Protein 9VKF (pdb70)

Organism: Saccharomyces cerevisiae (strain ATCC 204508 / S288c) (NCBI:txid559292)

Structure (mmCIF, N/CA/C/O backbone):
data_9VKF
#
_entry.id   9VKF
#
_cell.length_a   84.670
_cell.length_b   84.670
_cell.length_c   97.720
_cell.angle_alpha   90.00
_cell.angle_beta   90.00
_cell.angle_gamma   120.00
#
_symmetry.space_group_name_H-M   'P 31'
#
loop_
_atom_site.group_PDB
_atom_site.id
_atom_site.type_symbol
_atom_site.label_atom_id
_atom_site.label_alt_id
_atom_site.label_comp_id
_atom_site.label_asym_id
_atom_site.label_entity_id
_atom_site.label_seq_id
_atom_site.pdbx_PDB_ins_code
_atom_site.Cartn_x
_atom_site.Cartn_y
_atom_site.Cartn_z
_atom_site.occupancy
_atom_site.B_iso_or_equiv
_atom_site.auth_seq_id
_atom_site.auth_comp_id
_atom_site.auth_asym_id
_atom_site.auth_atom_id
_atom_site.pdbx_PDB_model_num
ATOM 1 N N . TYR A 1 10 ? 23.286 14.569 -26.919 1.00 76.11 30 TYR A N 1
ATOM 2 C CA . TYR A 1 10 ? 22.043 15.226 -26.536 1.00 75.95 30 TYR A CA 1
ATOM 3 C C . TYR A 1 10 ? 21.025 14.219 -26.000 1.00 74.30 30 TYR A C 1
ATOM 4 O O . TYR A 1 10 ? 20.229 14.539 -25.116 1.00 74.06 30 TYR A O 1
ATOM 21 N N . GLY A 1 11 ? 21.027 13.007 -26.537 1.00 50.82 31 GLY A N 1
ATOM 22 C CA . GLY A 1 11 ? 20.111 12.000 -26.047 1.00 48.93 31 GLY A CA 1
ATOM 23 C C . GLY A 1 11 ? 20.249 11.836 -24.551 1.00 47.79 31 GLY A C 1
ATOM 24 O O . GLY A 1 11 ? 19.295 12.062 -23.809 1.00 47.20 31 GLY A O 1
ATOM 28 N N . ILE A 1 12 ? 21.439 11.472 -24.091 1.00 78.75 32 ILE A N 1
ATOM 29 C CA . ILE A 1 12 ? 21.636 11.222 -22.671 1.00 78.02 32 ILE A CA 1
ATOM 30 C C . ILE A 1 12 ? 21.190 12.377 -21.809 1.00 79.06 32 ILE A C 1
ATOM 31 O O . ILE A 1 12 ? 20.473 12.175 -20.843 1.00 78.24 32 ILE A O 1
ATOM 47 N N . HIS A 1 13 ? 21.596 13.592 -22.149 1.00 49.09 33 HIS A N 1
ATOM 48 C CA . HIS A 1 13 ? 21.279 14.716 -21.272 1.00 50.21 33 HIS A CA 1
ATOM 49 C C . HIS A 1 13 ? 19.776 14.931 -21.155 1.00 49.83 33 HIS A C 1
ATOM 50 O O . HIS A 1 13 ? 19.272 15.245 -20.069 1.00 49.90 33 HIS A O 1
ATOM 64 N N . GLU A 1 14 ? 19.043 14.774 -22.260 1.00 57.58 34 GLU A N 1
ATOM 65 C CA . GLU A 1 14 ? 17.588 14.843 -22.189 1.00 57.34 34 GLU A CA 1
ATOM 66 C C . GLU A 1 14 ? 17.035 13.726 -21.312 1.00 55.56 34 GLU A C 1
ATOM 67 O O . GLU A 1 14 ? 16.087 13.937 -20.546 1.00 55.41 34 GLU A O 1
ATOM 79 N N . GLU A 1 15 ? 17.623 12.530 -21.407 1.00 55.66 35 GLU A N 1
ATOM 80 C CA . GLU A 1 15 ? 17.184 11.410 -20.580 1.00 53.63 35 GLU A CA 1
ATOM 81 C C . GLU A 1 15 ? 17.404 11.693 -19.098 1.00 53.74 35 GLU A C 1
ATOM 82 O O . GLU A 1 15 ? 16.554 11.362 -18.262 1.00 52.64 35 GLU A O 1
ATOM 94 N N . MET A 1 16 ? 18.545 12.296 -18.754 1.00 73.16 36 MET A N 1
ATOM 95 C CA . MET A 1 16 ? 18.810 12.668 -17.367 1.00 73.45 36 MET A CA 1
ATOM 96 C C . MET A 1 16 ? 17.740 13.617 -16.840 1.00 74.04 36 MET A C 1
ATOM 97 O O . MET A 1 16 ? 17.110 13.353 -15.809 1.00 73.53 36 MET A O 1
ATOM 111 N N . LEU A 1 17 ? 17.519 14.730 -17.546 1.00 40.73 37 LEU A N 1
ATOM 112 C CA . LEU A 1 17 ? 16.618 15.765 -17.053 1.00 41.71 37 LEU A CA 1
ATOM 113 C C . LEU A 1 17 ? 15.172 15.285 -16.995 1.00 40.47 37 LEU A C 1
ATOM 114 O O . LEU A 1 17 ? 14.421 15.700 -16.105 1.00 40.01 37 LEU A O 1
ATOM 130 N N . GLN A 1 18 ? 14.758 14.429 -17.931 1.00 48.80 38 GLN A N 1
ATOM 131 C CA . GLN A 1 18 ? 13.394 13.915 -17.922 1.00 46.82 38 GLN A CA 1
ATOM 132 C C . GLN A 1 18 ? 13.176 12.823 -16.884 1.00 44.75 38 GLN A C 1
ATOM 133 O O . GLN A 1 18 ? 12.025 12.436 -16.652 1.00 43.42 38 GLN A O 1
ATOM 147 N N . ASP A 1 19 ? 14.238 12.317 -16.262 1.00 39.17 39 ASP A N 1
ATOM 148 C CA . ASP A 1 19 ? 14.098 11.424 -15.115 1.00 37.55 39 ASP A CA 1
ATOM 149 C C . ASP A 1 19 ? 13.771 12.300 -13.913 1.00 37.85 39 ASP A C 1
ATOM 150 O O . ASP A 1 19 ? 14.655 12.784 -13.204 1.00 39.63 39 ASP A O 1
ATOM 159 N N . THR A 1 20 ? 12.472 12.509 -13.682 1.00 40.10 40 THR A N 1
ATOM 160 C CA . THR A 1 20 ? 12.047 13.416 -12.621 1.00 41.08 40 THR A CA 1
ATOM 161 C C . THR A 1 20 ? 12.335 12.849 -11.238 1.00 40.50 40 THR A C 1
ATOM 162 O O . THR A 1 20 ? 12.615 13.611 -10.306 1.00 41.56 40 THR A O 1
ATOM 173 N N . VAL A 1 21 ? 12.258 11.525 -11.081 1.00 34.06 41 VAL A N 1
ATOM 174 C CA . VAL A 1 21 ? 12.585 10.904 -9.799 1.00 34.10 41 VAL A CA 1
ATOM 175 C C . VAL A 1 21 ? 14.028 11.211 -9.417 1.00 34.34 41 VAL A C 1
ATOM 176 O O . VAL A 1 21 ? 14.318 11.620 -8.286 1.00 34.67 41 VAL A O 1
ATOM 189 N N . ARG A 1 22 ? 14.985 11.023 -10.289 1.00 41.82 42 ARG A N 1
ATOM 190 C CA . ARG A 1 22 ? 16.332 11.368 -9.950 1.00 43.15 42 ARG A CA 1
ATOM 191 C C . ARG A 1 22 ? 16.528 12.832 -9.750 1.00 44.27 42 ARG A C 1
ATOM 192 O O . ARG A 1 22 ? 16.979 13.230 -8.711 1.00 46.66 42 ARG A O 1
ATOM 213 N N . THR A 1 23 ? 16.163 13.660 -10.713 1.00 35.20 43 THR A N 1
ATOM 214 C CA . THR A 1 23 ? 16.513 15.075 -10.606 1.00 36.04 43 THR A CA 1
ATOM 215 C C . THR A 1 23 ? 15.891 15.715 -9.369 1.00 36.33 43 THR A C 1
ATOM 216 O O . THR A 1 23 ? 16.564 16.451 -8.636 1.00 37.74 43 THR A O 1
ATOM 227 N N . LEU A 1 24 ? 14.602 15.457 -9.124 1.00 38.06 44 LEU A N 1
ATOM 228 C CA . LEU A 1 24 ? 13.949 16.060 -7.966 1.00 38.20 44 LEU A CA 1
ATOM 229 C C . LEU A 1 24 ? 14.509 15.512 -6.660 1.00 38.35 44 LEU A C 1
ATOM 230 O O . LEU A 1 24 ? 14.467 16.202 -5.635 1.00 39.03 44 LEU A O 1
ATOM 246 N N . SER A 1 25 ? 15.031 14.283 -6.676 1.00 41.91 45 SER A N 1
ATOM 247 C CA . SER A 1 25 ? 15.695 13.746 -5.492 1.00 42.21 45 SER A CA 1
ATOM 248 C C . SER A 1 25 ? 16.919 14.579 -5.135 1.00 44.10 45 SER A C 1
ATOM 249 O O . SER A 1 25 ? 17.106 14.963 -3.975 1.00 44.70 45 SER A O 1
ATOM 257 N N . TYR A 1 26 ? 17.771 14.859 -6.126 1.00 47.93 46 TYR A N 1
ATOM 258 C CA . TYR A 1 26 ? 18.923 15.725 -5.892 1.00 50.10 46 TYR A CA 1
ATOM 259 C C . TYR A 1 26 ? 18.488 17.117 -5.450 1.00 51.80 46 TYR A C 1
ATOM 260 O O . TYR A 1 26 ? 19.095 17.706 -4.548 1.00 53.86 46 TYR A O 1
ATOM 278 N N . ARG A 1 27 ? 17.443 17.661 -6.076 1.00 37.80 47 ARG A N 1
ATOM 279 C CA . ARG A 1 27 ? 16.944 18.978 -5.691 1.00 38.34 47 ARG A CA 1
ATOM 280 C C . ARG A 1 27 ? 16.463 18.979 -4.246 1.00 38.46 47 ARG A C 1
ATOM 281 O O . ARG A 1 27 ? 16.901 19.796 -3.429 1.00 39.15 47 ARG A O 1
ATOM 302 N N . ASN A 1 28 ? 15.549 18.063 -3.917 1.00 39.75 48 ASN A N 1
ATOM 303 C CA . ASN A 1 28 ? 14.975 18.031 -2.576 1.00 39.43 48 ASN A CA 1
ATOM 304 C C . ASN A 1 28 ? 16.026 17.718 -1.519 1.00 40.41 48 ASN A C 1
ATOM 305 O O . ASN A 1 28 ? 15.890 18.146 -0.367 1.00 40.89 48 ASN A O 1
ATOM 316 N N . ALA A 1 29 ? 17.076 16.979 -1.884 1.00 38.37 49 ALA A N 1
ATOM 317 C CA . ALA A 1 29 ? 18.164 16.735 -0.942 1.00 38.92 49 ALA A CA 1
ATOM 318 C C . ALA A 1 29 ? 18.957 18.008 -0.682 1.00 40.91 49 ALA A C 1
ATOM 319 O O . ALA A 1 29 ? 19.341 18.287 0.460 1.00 41.87 49 ALA A O 1
ATOM 326 N N . ILE A 1 30 ? 19.224 18.786 -1.735 1.00 41.29 50 ILE A N 1
ATOM 327 C CA . ILE A 1 30 ? 19.885 20.077 -1.567 1.00 43.57 50 ILE A CA 1
ATOM 328 C C . ILE A 1 30 ? 19.022 21.007 -0.723 1.00 43.40 50 ILE A C 1
ATOM 329 O O . ILE A 1 30 ? 19.523 21.718 0.157 1.00 44.69 50 ILE A O 1
ATOM 345 N N . ILE A 1 31 ? 17.711 21.008 -0.972 1.00 47.85 51 ILE A N 1
ATOM 346 C CA . ILE A 1 31 ? 16.810 21.896 -0.245 1.00 47.53 51 ILE A CA 1
ATOM 347 C C . ILE A 1 31 ? 16.725 21.496 1.224 1.00 47.42 51 ILE A C 1
ATOM 348 O O . ILE A 1 31 ? 16.688 22.355 2.114 1.00 48.23 51 ILE A O 1
ATOM 364 N N . GLN A 1 32 ? 16.684 20.189 1.501 1.00 57.63 52 GLN A N 1
ATOM 365 C CA . GLN A 1 32 ? 16.624 19.721 2.884 1.00 57.34 52 GLN A CA 1
ATOM 366 C C . GLN A 1 32 ? 17.849 20.166 3.676 1.00 59.95 52 GLN A C 1
ATOM 367 O O . GLN A 1 32 ? 17.740 20.525 4.854 1.00 60.49 52 GLN A O 1
ATOM 381 N N . ASN A 1 33 ? 19.021 20.162 3.039 1.00 51.62 53 ASN A N 1
ATOM 382 C CA . ASN A 1 33 ? 20.273 20.567 3.666 1.00 53.57 53 ASN A CA 1
ATOM 383 C C . ASN A 1 33 ? 20.662 21.995 3.303 1.00 55.34 53 ASN A C 1
ATOM 384 O O . ASN A 1 33 ? 21.852 22.330 3.278 1.00 56.88 53 ASN A O 1
ATOM 395 N N . LYS A 1 34 ? 19.672 22.843 3.012 1.00 46.91 54 LYS A N 1
ATOM 396 C CA . LYS A 1 34 ? 19.947 24.199 2.551 1.00 48.00 54 LYS A CA 1
ATOM 397 C C . LYS A 1 34 ? 20.681 25.021 3.604 1.00 49.12 54 LYS A C 1
ATOM 398 O O . LYS A 1 34 ? 21.422 25.948 3.260 1.00 50.18 54 LYS A O 1
ATOM 417 N N . ASP A 1 35 ? 20.492 24.699 4.887 1.00 68.33 55 ASP A N 1
ATOM 418 C CA . ASP A 1 35 ? 21.242 25.377 5.942 1.00 69.39 55 ASP A CA 1
ATOM 419 C C . ASP A 1 35 ? 22.735 25.090 5.840 1.00 70.55 55 ASP A C 1
ATOM 420 O O . ASP A 1 35 ? 23.562 25.979 6.075 1.00 71.94 55 ASP A O 1
ATOM 429 N N . LEU A 1 36 ? 23.101 23.855 5.493 1.00 60.74 56 LEU A N 1
ATOM 430 C CA . LEU A 1 36 ? 24.509 23.493 5.374 1.00 61.36 56 LEU A CA 1
ATOM 431 C C . LEU A 1 36 ? 25.123 23.919 4.045 1.00 62.34 56 LEU A C 1
ATOM 432 O O . LEU A 1 36 ? 26.352 23.948 3.928 1.00 62.82 56 LEU A O 1
ATOM 448 N N . PHE A 1 37 ? 24.304 24.245 3.045 1.00 59.47 57 PHE A N 1
ATOM 449 C CA . PHE A 1 37 ? 24.825 24.744 1.778 1.00 59.93 57 PHE A CA 1
ATOM 450 C C . PHE A 1 37 ? 25.177 26.225 1.815 1.00 61.13 57 PHE A C 1
ATOM 451 O O . PHE A 1 37 ? 25.900 26.695 0.930 1.00 61.59 57 PHE A O 1
ATOM 468 N N . LYS A 1 38 ? 24.684 26.968 2.804 1.00 71.76 58 LYS A N 1
ATOM 469 C CA . LYS A 1 38 ? 24.822 28.420 2.799 1.00 72.60 58 LYS A CA 1
ATOM 470 C C . LYS A 1 38 ? 26.280 28.850 2.929 1.00 73.62 58 LYS A C 1
ATOM 471 O O . LYS A 1 38 ? 26.987 28.426 3.848 1.00 73.78 58 LYS A O 1
ATOM 490 N N . ASP A 1 39 ? 26.721 29.694 1.993 1.00 70.42 59 ASP A N 1
ATOM 491 C CA . ASP A 1 39 ? 28.045 30.322 2.015 1.00 71.11 59 ASP A CA 1
ATOM 492 C C . ASP A 1 39 ? 29.179 29.301 1.981 1.00 70.98 59 ASP A C 1
ATOM 493 O O . ASP A 1 39 ? 30.247 29.529 2.555 1.00 71.54 59 ASP A O 1
ATOM 502 N N . LYS A 1 40 ? 28.935 28.177 1.304 1.00 68.71 60 LYS A N 1
ATOM 503 C CA . LYS A 1 40 ? 29.935 27.132 1.190 1.00 68.39 60 LYS A CA 1
ATOM 504 C C . LYS A 1 40 ? 30.311 26.828 -0.235 1.00 68.08 60 LYS A C 1
ATOM 505 O O . LYS A 1 40 ? 29.684 27.318 -1.156 1.00 68.00 60 LYS A O 1
ATOM 524 N N . ILE A 1 41 ? 31.323 25.998 -0.412 1.00 67.70 61 ILE A N 1
ATOM 525 C CA . ILE A 1 41 ? 31.841 25.668 -1.735 1.00 67.09 61 ILE A CA 1
ATOM 526 C C . ILE A 1 41 ? 31.452 24.235 -2.069 1.00 66.06 61 ILE A C 1
ATOM 527 O O . ILE A 1 41 ? 31.726 23.311 -1.293 1.00 65.75 61 ILE A O 1
ATOM 543 N N . VAL A 1 42 ? 30.813 24.056 -3.222 1.00 52.78 62 VAL A N 1
ATOM 544 C CA . VAL A 1 42 ? 30.303 22.765 -3.664 1.00 51.61 62 VAL A CA 1
ATOM 545 C C . VAL A 1 42 ? 31.080 22.337 -4.901 1.00 51.00 62 VAL A C 1
ATOM 546 O O . VAL A 1 42 ? 31.379 23.159 -5.775 1.00 51.34 62 VAL A O 1
ATOM 559 N N . LEU A 1 43 ? 31.415 21.052 -4.967 1.00 52.26 63 LEU A N 1
ATOM 560 C CA . LEU A 1 43 ? 32.067 20.460 -6.127 1.00 51.14 63 LEU A CA 1
ATOM 561 C C . LEU A 1 43 ? 31.092 19.504 -6.800 1.00 49.67 63 LEU A C 1
ATOM 562 O O . LEU A 1 43 ? 30.618 18.552 -6.171 1.00 48.96 63 LEU A O 1
ATOM 578 N N . ASP A 1 44 ? 30.800 19.756 -8.073 1.00 64.26 64 ASP A N 1
ATOM 579 C CA . ASP A 1 44 ? 29.859 18.945 -8.840 1.00 62.80 64 ASP A CA 1
ATOM 580 C C . ASP A 1 44 ? 30.664 18.034 -9.759 1.00 61.42 64 ASP A C 1
ATOM 581 O O . ASP A 1 44 ? 31.179 18.471 -10.791 1.00 61.47 64 ASP A O 1
ATOM 590 N N . VAL A 1 45 ? 30.768 16.765 -9.379 1.00 52.94 65 VAL A N 1
ATOM 591 C CA . VAL A 1 45 ? 31.523 15.782 -10.146 1.00 51.61 65 VAL A CA 1
ATOM 592 C C . VAL A 1 45 ? 30.606 15.221 -11.224 1.00 50.33 65 VAL A C 1
ATOM 593 O O . VAL A 1 45 ? 29.590 14.586 -10.919 1.00 49.49 65 VAL A O 1
ATOM 606 N N . GLY A 1 46 ? 30.964 15.447 -12.485 1.00 48.03 66 GLY A N 1
ATOM 607 C CA . GLY A 1 46 ? 30.115 15.037 -13.586 1.00 46.98 66 GLY A CA 1
ATOM 608 C C . GLY A 1 46 ? 28.920 15.954 -13.729 1.00 47.47 66 GLY A C 1
ATOM 609 O O . GLY A 1 46 ? 27.775 15.494 -13.777 1.00 46.57 66 GLY A O 1
ATOM 613 N N . CYS A 1 47 ? 29.180 17.262 -13.795 1.00 69.68 67 CYS A N 1
ATOM 614 C CA . CYS A 1 47 ? 28.107 18.248 -13.741 1.00 70.45 67 CYS A CA 1
ATOM 615 C C . CYS A 1 47 ? 27.193 18.196 -14.958 1.00 69.55 67 CYS A C 1
ATOM 616 O O . CYS A 1 47 ? 26.071 18.709 -14.888 1.00 69.79 67 CYS A O 1
ATOM 624 N N . GLY A 1 48 ? 27.633 17.580 -16.050 1.00 60.70 68 GLY A N 1
ATOM 625 C CA . GLY A 1 48 ? 26.814 17.513 -17.250 1.00 59.76 68 GLY A CA 1
ATOM 626 C C . GLY A 1 48 ? 26.431 18.899 -17.732 1.00 60.73 68 GLY A C 1
ATOM 627 O O . GLY A 1 48 ? 27.289 19.742 -18.023 1.00 61.68 68 GLY A O 1
ATOM 631 N N . THR A 1 49 ? 25.125 19.151 -17.822 1.00 51.80 69 THR A N 1
ATOM 632 C CA . THR A 1 49 ? 24.633 20.471 -18.191 1.00 52.48 69 THR A CA 1
ATOM 633 C C . THR A 1 49 ? 24.739 21.479 -17.055 1.00 53.72 69 THR A C 1
ATOM 634 O O . THR A 1 49 ? 24.546 22.677 -17.291 1.00 54.49 69 THR A O 1
ATOM 645 N N . GLY A 1 50 ? 25.036 21.026 -15.840 1.00 63.83 70 GLY A N 1
ATOM 646 C CA . GLY A 1 50 ? 25.197 21.919 -14.711 1.00 64.97 70 GLY A CA 1
ATOM 647 C C . GLY A 1 50 ? 23.943 22.207 -13.921 1.00 64.90 70 GLY A C 1
ATOM 648 O O . GLY A 1 50 ? 23.928 23.171 -13.148 1.00 65.97 70 GLY A O 1
ATOM 652 N N . ILE A 1 51 ? 22.886 21.407 -14.085 1.00 41.99 71 ILE A N 1
ATOM 653 C CA . ILE A 1 51 ? 21.637 21.684 -13.380 1.00 41.47 71 ILE A CA 1
ATOM 654 C C . ILE A 1 51 ? 21.825 21.526 -11.874 1.00 41.40 71 ILE A C 1
ATOM 655 O O . ILE A 1 51 ? 21.287 22.311 -11.083 1.00 41.68 71 ILE A O 1
ATOM 671 N N . LEU A 1 52 ? 22.601 20.524 -11.453 1.00 41.14 72 LEU A N 1
ATOM 672 C CA . LEU A 1 52 ? 22.855 20.342 -10.028 1.00 41.21 72 LEU A CA 1
ATOM 673 C C . LEU A 1 52 ? 23.703 21.480 -9.477 1.00 42.50 72 LEU A C 1
ATOM 674 O O . LEU A 1 52 ? 23.527 21.893 -8.325 1.00 42.74 72 LEU A O 1
ATOM 690 N N . SER A 1 53 ? 24.634 21.993 -10.284 1.00 54.69 73 SER A N 1
ATOM 691 C CA . SER A 1 53 ? 25.408 23.159 -9.874 1.00 56.14 73 SER A CA 1
ATOM 692 C C . SER A 1 53 ? 24.507 24.372 -9.690 1.00 56.73 73 SER A C 1
ATOM 693 O O . SER A 1 53 ? 24.644 25.117 -8.712 1.00 57.87 73 SER A O 1
ATOM 701 N N . MET A 1 54 ? 23.580 24.587 -10.628 1.00 62.91 74 MET A N 1
ATOM 702 C CA . MET A 1 54 ? 22.639 25.697 -10.513 1.00 63.05 74 MET A CA 1
ATOM 703 C C . MET A 1 54 ? 21.734 25.531 -9.299 1.00 63.04 74 MET A C 1
ATOM 704 O O . MET A 1 54 ? 21.372 26.519 -8.649 1.00 63.67 74 MET A O 1
ATOM 718 N N . PHE A 1 55 ? 21.356 24.291 -8.978 1.00 46.62 75 PHE A N 1
ATOM 719 C CA . PHE A 1 55 ? 20.528 24.046 -7.799 1.00 46.49 75 PHE A CA 1
ATOM 720 C C . PHE A 1 55 ? 21.246 24.468 -6.523 1.00 48.16 75 PHE A C 1
ATOM 721 O O . PHE A 1 55 ? 20.667 25.145 -5.666 1.00 48.33 75 PHE A O 1
ATOM 738 N N . ALA A 1 56 ? 22.510 24.062 -6.373 1.00 47.91 76 ALA A N 1
ATOM 739 C CA . ALA A 1 56 ? 23.274 24.443 -5.189 1.00 49.52 76 ALA A CA 1
ATOM 740 C C . ALA A 1 56 ? 23.441 25.956 -5.114 1.00 50.09 76 ALA A C 1
ATOM 741 O O . ALA A 1 56 ? 23.231 26.565 -4.058 1.00 50.85 76 ALA A O 1
ATOM 748 N N . ALA A 1 57 ? 23.800 26.582 -6.237 1.00 49.50 77 ALA A N 1
ATOM 749 C CA . ALA A 1 57 ? 24.009 28.026 -6.253 1.00 50.20 77 ALA A CA 1
ATOM 750 C C . ALA A 1 57 ? 22.715 28.777 -5.959 1.00 49.88 77 ALA A C 1
ATOM 751 O O . ALA A 1 57 ? 22.720 29.776 -5.231 1.00 50.61 77 ALA A O 1
ATOM 758 N N . LYS A 1 58 ? 21.597 28.311 -6.521 1.00 53.57 78 LYS A N 1
ATOM 759 C CA . LYS A 1 58 ? 20.320 28.988 -6.320 1.00 52.95 78 LYS A CA 1
ATOM 760 C C . LYS A 1 58 ? 19.857 28.912 -4.871 1.00 53.10 78 LYS A C 1
ATOM 761 O O . LYS A 1 58 ? 19.178 29.827 -4.392 1.00 53.08 78 LYS A O 1
ATOM 780 N N . HIS A 1 59 ? 20.221 27.851 -4.154 1.00 55.39 79 HIS A N 1
ATOM 781 C CA . HIS A 1 59 ? 19.773 27.634 -2.783 1.00 55.43 79 HIS A CA 1
ATOM 782 C C . HIS A 1 59 ? 20.866 27.904 -1.751 1.00 57.45 79 HIS A C 1
ATOM 783 O O . HIS A 1 59 ? 20.944 27.228 -0.724 1.00 57.58 79 HIS A O 1
ATOM 797 N N . GLY A 1 60 ? 21.727 28.891 -2.010 1.00 63.23 80 GLY A N 1
ATOM 798 C CA . GLY A 1 60 ? 22.568 29.464 -0.976 1.00 64.59 80 GLY A CA 1
ATOM 799 C C . GLY A 1 60 ? 24.054 29.179 -1.065 1.00 65.60 80 GLY A C 1
ATOM 800 O O . GLY A 1 60 ? 24.810 29.719 -0.248 1.00 66.50 80 GLY A O 1
ATOM 804 N N . ALA A 1 61 ? 24.506 28.352 -2.004 1.00 49.04 81 ALA A N 1
ATOM 805 C CA . ALA A 1 61 ? 25.924 28.024 -2.077 1.00 49.80 81 ALA A CA 1
ATOM 806 C C . ALA A 1 61 ? 26.745 29.252 -2.450 1.00 51.49 81 ALA A C 1
ATOM 807 O O . ALA A 1 61 ? 26.321 30.083 -3.257 1.00 51.82 81 ALA A O 1
ATOM 814 N N . HIS A 1 63 ? 29.915 29.133 -3.866 1.00 67.91 83 HIS A N 1
ATOM 815 C CA . HIS A 1 63 ? 30.495 28.885 -5.178 1.00 67.32 83 HIS A CA 1
ATOM 816 C C . HIS A 1 63 ? 30.419 27.395 -5.478 1.00 66.38 83 HIS A C 1
ATOM 817 O O . HIS A 1 63 ? 30.698 26.566 -4.609 1.00 66.32 83 HIS A O 1
ATOM 831 N N . VAL A 1 64 ? 30.040 27.066 -6.711 1.00 69.31 84 VAL A N 1
ATOM 832 C CA . VAL A 1 64 ? 29.939 25.687 -7.172 1.00 68.15 84 VAL A CA 1
ATOM 833 C C . VAL A 1 64 ? 30.891 25.510 -8.344 1.00 67.54 84 VAL A C 1
ATOM 834 O O . VAL A 1 64 ? 30.916 26.340 -9.260 1.00 67.60 84 VAL A O 1
ATOM 847 N N . ILE A 1 65 ? 31.676 24.439 -8.313 1.00 62.09 85 ILE A N 1
ATOM 848 C CA . ILE A 1 65 ? 32.597 24.105 -9.392 1.00 61.41 85 ILE A CA 1
ATOM 849 C C . ILE A 1 65 ? 32.118 22.814 -10.040 1.00 59.89 85 ILE A C 1
ATOM 850 O O . ILE A 1 65 ? 32.002 21.779 -9.371 1.00 59.23 85 ILE A O 1
ATOM 866 N N . GLY A 1 66 ? 31.843 22.875 -11.337 1.00 69.34 86 GLY A N 1
ATOM 867 C CA . GLY A 1 66 ? 31.416 21.715 -12.104 1.00 67.83 86 GLY A CA 1
ATOM 868 C C . GLY A 1 66 ? 32.558 21.215 -12.971 1.00 67.30 86 GLY A C 1
ATOM 869 O O . GLY A 1 66 ? 33.242 22.005 -13.627 1.00 67.89 86 GLY A O 1
ATOM 873 N N . VAL A 1 67 ? 32.758 19.899 -12.963 1.00 60.34 87 VAL A N 1
ATOM 874 C CA . VAL A 1 67 ? 33.849 19.257 -13.688 1.00 59.70 87 VAL A CA 1
ATOM 875 C C . VAL A 1 67 ? 33.258 18.121 -14.508 1.00 58.12 87 VAL A C 1
ATOM 876 O O . VAL A 1 67 ? 32.810 17.113 -13.948 1.00 57.18 87 VAL A O 1
ATOM 889 N N . ASP A 1 68 ? 33.269 18.281 -15.829 1.00 70.90 88 ASP A N 1
ATOM 890 C CA . ASP A 1 68 ? 32.848 17.223 -16.737 1.00 69.44 88 ASP A CA 1
ATOM 891 C C . ASP A 1 68 ? 33.830 17.218 -17.897 1.00 69.49 88 ASP A C 1
ATOM 892 O O . ASP A 1 68 ? 34.130 18.261 -18.447 1.00 70.41 88 ASP A O 1
ATOM 901 N N . MET A 1 69 ? 34.316 16.054 -18.282 1.00 85.98 89 MET A N 1
ATOM 902 C CA . MET A 1 69 ? 35.295 15.925 -19.353 1.00 85.84 89 MET A CA 1
ATOM 903 C C . MET A 1 69 ? 34.664 15.934 -20.742 1.00 85.19 89 MET A C 1
ATOM 904 O O . MET A 1 69 ? 35.374 15.726 -21.733 1.00 85.01 89 MET A O 1
ATOM 918 N N . SER A 1 70 ? 33.360 16.170 -20.837 1.00 65.01 90 SER A N 1
ATOM 919 C CA . SER A 1 70 ? 32.672 16.219 -22.117 1.00 64.53 90 SER A CA 1
ATOM 920 C C . SER A 1 70 ? 32.659 17.644 -22.657 1.00 65.61 90 SER A C 1
ATOM 921 O O . SER A 1 70 ? 32.891 18.613 -21.931 1.00 66.71 90 SER A O 1
ATOM 929 N N . SER A 1 71 ? 32.387 17.759 -23.959 1.00 66.45 91 SER A N 1
ATOM 930 C CA . SER A 1 71 ? 32.256 19.070 -24.582 1.00 67.39 91 SER A CA 1
ATOM 931 C C . SER A 1 71 ? 31.007 19.809 -24.125 1.00 67.76 91 SER A C 1
ATOM 932 O O . SER A 1 71 ? 30.847 20.988 -24.462 1.00 68.69 91 SER A O 1
ATOM 940 N N . ILE A 1 72 ? 30.186 19.177 -23.293 1.00 75.68 92 ILE A N 1
ATOM 941 C CA . ILE A 1 72 ? 28.982 19.805 -22.744 1.00 76.01 92 ILE A CA 1
ATOM 942 C C . ILE A 1 72 ? 29.263 20.981 -21.834 1.00 77.19 92 ILE A C 1
ATOM 943 O O . ILE A 1 72 ? 28.412 21.848 -21.672 1.00 77.67 92 ILE A O 1
ATOM 959 N N . ILE A 1 73 ? 30.447 21.039 -21.228 1.00 61.74 93 ILE A N 1
ATOM 960 C CA . ILE A 1 73 ? 30.753 22.101 -20.267 1.00 63.01 93 ILE A CA 1
ATOM 961 C C . ILE A 1 73 ? 30.518 23.429 -20.912 1.00 63.70 93 ILE A C 1
ATOM 962 O O . ILE A 1 73 ? 30.271 24.422 -20.253 1.00 64.35 93 ILE A O 1
ATOM 978 N N . GLU A 1 74 ? 30.540 23.451 -22.239 1.00 30.00 94 GLU A N 1
ATOM 979 C CA . GLU A 1 74 ? 30.290 24.689 -22.970 1.00 30.00 94 GLU A CA 1
ATOM 980 C C . GLU A 1 74 ? 28.846 25.182 -22.861 1.00 30.00 94 GLU A C 1
ATOM 981 O O . GLU A 1 74 ? 28.602 26.381 -22.767 1.00 30.00 94 GLU A O 1
ATOM 987 N N . MET A 1 75 ? 27.888 24.265 -22.903 1.00 86.07 95 MET A N 1
ATOM 988 C CA . MET A 1 75 ? 26.490 24.655 -22.777 1.00 87.32 95 MET A CA 1
ATOM 989 C C . MET A 1 75 ? 26.212 24.953 -21.335 1.00 87.73 95 MET A C 1
ATOM 990 O O . MET A 1 75 ? 25.463 25.823 -21.040 1.00 88.06 95 MET A O 1
ATOM 1003 N N . ALA A 1 76 ? 26.805 24.212 -20.437 1.00 61.35 96 ALA A N 1
ATOM 1004 C CA . ALA A 1 76 ? 26.665 24.453 -19.046 1.00 61.69 96 ALA A CA 1
ATOM 1005 C C . ALA A 1 76 ? 26.951 25.887 -18.821 1.00 62.78 96 ALA A C 1
ATOM 1006 O O . ALA A 1 76 ? 26.227 26.564 -18.114 1.00 63.08 96 ALA A O 1
ATOM 1013 N N . LYS A 1 77 ? 28.003 26.374 -19.471 1.00 63.84 97 LYS A N 1
ATOM 1014 C CA . LYS A 1 77 ? 28.398 27.763 -19.351 1.00 64.84 97 LYS A CA 1
ATOM 1015 C C . LYS A 1 77 ? 27.381 28.675 -19.905 1.00 64.80 97 LYS A C 1
ATOM 1016 O O . LYS A 1 77 ? 27.175 29.741 -19.389 1.00 65.46 97 LYS A O 1
ATOM 1035 N N . GLU A 1 78 ? 26.788 28.288 -21.005 1.00 63.49 98 GLU A N 1
ATOM 1036 C CA . GLU A 1 78 ? 25.844 29.133 -21.655 1.00 63.39 98 GLU A CA 1
ATOM 1037 C C . GLU A 1 78 ? 24.575 29.184 -20.869 1.00 63.12 98 GLU A C 1
ATOM 1038 O O . GLU A 1 78 ? 23.920 30.213 -20.812 1.00 63.44 98 GLU A O 1
ATOM 1050 N N . LEU A 1 79 ? 24.214 28.068 -20.259 1.00 56.77 99 LEU A N 1
ATOM 1051 C CA . LEU A 1 79 ? 23.008 28.008 -19.469 1.00 56.40 99 LEU A CA 1
ATOM 1052 C C . LEU A 1 79 ? 23.258 28.731 -18.174 1.00 57.25 99 LEU A C 1
ATOM 1053 O O . LEU A 1 79 ? 22.468 29.558 -17.789 1.00 57.40 99 LEU A O 1
ATOM 1069 N N . VAL A 1 80 ? 24.386 28.475 -17.528 1.00 56.38 100 VAL A N 1
ATOM 1070 C CA . VAL A 1 80 ? 24.735 29.198 -16.310 1.00 57.47 100 VAL A CA 1
ATOM 1071 C C . VAL A 1 80 ? 24.820 30.672 -16.597 1.00 58.26 100 VAL A C 1
ATOM 1072 O O . VAL A 1 80 ? 24.316 31.482 -15.836 1.00 58.80 100 VAL A O 1
ATOM 1085 N N . GLU A 1 81 ? 25.426 31.032 -17.719 1.00 65.57 101 GLU A N 1
ATOM 1086 C CA . GLU A 1 81 ? 25.445 32.452 -18.058 1.00 66.61 101 GLU A CA 1
ATOM 1087 C C . GLU A 1 81 ? 24.030 33.002 -18.184 1.00 66.28 101 GLU A C 1
ATOM 1088 O O . GLU A 1 81 ? 23.743 34.115 -17.726 1.00 67.02 101 GLU A O 1
ATOM 1100 N N . LEU A 1 82 ? 23.132 32.233 -18.802 1.00 55.82 102 LEU A N 1
ATOM 1101 C CA . LEU A 1 82 ? 21.782 32.720 -19.061 1.00 55.50 102 LEU A CA 1
ATOM 1102 C C . LEU A 1 82 ? 20.947 32.785 -17.789 1.00 55.19 102 LEU A C 1
ATOM 1103 O O . LEU A 1 82 ? 20.028 33.607 -17.692 1.00 55.33 102 LEU A O 1
ATOM 1119 N N . ASN A 1 83 ? 21.256 31.946 -16.802 1.00 63.23 103 ASN A N 1
ATOM 1120 C CA . ASN A 1 83 ? 20.474 31.863 -15.578 1.00 63.03 103 ASN A CA 1
ATOM 1121 C C . ASN A 1 83 ? 21.090 32.647 -14.424 1.00 64.24 103 ASN A C 1
ATOM 1122 O O . ASN A 1 83 ? 20.684 32.458 -13.273 1.00 64.28 103 ASN A O 1
ATOM 1133 N N . GLY A 1 84 ? 22.060 33.514 -14.704 1.00 65.36 104 GLY A N 1
ATOM 1134 C CA . GLY A 1 84 ? 22.562 34.423 -13.691 1.00 66.46 104 GLY A CA 1
ATOM 1135 C C . GLY A 1 84 ? 23.442 33.797 -12.634 1.00 66.75 104 GLY A C 1
ATOM 1136 O O . GLY A 1 84 ? 23.436 34.256 -11.487 1.00 67.33 104 GLY A O 1
ATOM 1140 N N . PHE A 1 85 ? 24.206 32.761 -12.984 1.00 62.70 105 PHE A N 1
ATOM 1141 C CA . PHE A 1 85 ? 25.072 32.081 -12.027 1.00 63.48 105 PHE A CA 1
ATOM 1142 C C . PHE A 1 85 ? 26.544 32.162 -12.416 1.00 64.34 105 PHE A C 1
ATOM 1143 O O . PHE A 1 85 ? 27.354 31.375 -11.917 1.00 64.63 105 PHE A O 1
ATOM 1160 N N . SER A 1 86 ? 26.911 33.091 -13.306 1.00 73.02 106 SER A N 1
ATOM 1161 C CA . SER A 1 86 ? 28.297 33.169 -13.758 1.00 73.71 106 SER A CA 1
ATOM 1162 C C . SER A 1 86 ? 29.236 33.569 -12.628 1.00 74.78 106 SER A C 1
ATOM 1163 O O . SER A 1 86 ? 30.407 33.174 -12.626 1.00 75.11 106 SER A O 1
ATOM 1171 N N . ASP A 1 87 ? 28.701 34.251 -11.632 1.00 86.09 107 ASP A N 1
ATOM 1172 C CA . ASP A 1 87 ? 29.495 34.720 -10.511 1.00 87.18 107 ASP A CA 1
ATOM 1173 C C . ASP A 1 87 ? 29.612 33.713 -9.407 1.00 86.85 107 ASP A C 1
ATOM 1174 O O . ASP A 1 87 ? 30.360 33.919 -8.470 1.00 87.62 107 ASP A O 1
ATOM 1183 N N . LYS A 1 88 ? 28.852 32.640 -9.500 1.00 70.34 108 LYS A N 1
ATOM 1184 C CA . LYS A 1 88 ? 28.872 31.597 -8.486 1.00 70.33 108 LYS A CA 1
ATOM 1185 C C . LYS A 1 88 ? 29.293 30.231 -9.005 1.00 69.39 108 LYS A C 1
ATOM 1186 O O . LYS A 1 88 ? 29.577 29.346 -8.191 1.00 69.48 108 LYS A O 1
ATOM 1205 N N . ILE A 1 89 ? 29.338 30.025 -10.319 1.00 67.80 109 ILE A N 1
ATOM 1206 C CA . ILE A 1 89 ? 29.663 28.727 -10.896 1.00 66.84 109 ILE A CA 1
ATOM 1207 C C . ILE A 1 89 ? 30.842 28.885 -11.844 1.00 67.13 109 ILE A C 1
ATOM 1208 O O . ILE A 1 89 ? 30.814 29.733 -12.743 1.00 67.46 109 ILE A O 1
ATOM 1224 N N . THR A 1 90 ? 31.873 28.069 -11.639 1.00 82.90 110 THR A N 1
ATOM 1225 C CA . THR A 1 90 ? 32.996 27.953 -12.562 1.00 82.67 110 THR A CA 1
ATOM 1226 C C . THR A 1 90 ? 33.032 26.521 -13.073 1.00 81.49 110 THR A C 1
ATOM 1227 O O . THR A 1 90 ? 33.107 25.578 -12.279 1.00 81.22 110 THR A O 1
ATOM 1238 N N . LEU A 1 91 ? 32.903 26.358 -14.386 1.00 78.95 111 LEU A N 1
ATOM 1239 C CA . LEU A 1 91 ? 32.888 25.041 -14.985 1.00 77.68 111 LEU A CA 1
ATOM 1240 C C . LEU A 1 91 ? 34.258 24.606 -15.424 1.00 77.58 111 LEU A C 1
ATOM 1241 O O . LEU A 1 91 ? 34.992 25.369 -16.027 1.00 78.13 111 LEU A O 1
ATOM 1257 N N . LEU A 1 92 ? 34.591 23.360 -15.150 1.00 77.90 112 LEU A N 1
ATOM 1258 C CA . LEU A 1 92 ? 35.899 22.841 -15.446 1.00 77.89 112 LEU A CA 1
ATOM 1259 C C . LEU A 1 92 ? 36.908 23.874 -15.015 1.00 76.49 112 LEU A C 1
ATOM 1260 O O . LEU A 1 92 ? 37.183 24.014 -13.822 1.00 75.67 112 LEU A O 1
ATOM 1276 N N . ASP A 1 98 ? 43.377 16.026 -13.086 1.00 85.30 118 ASP A N 1
ATOM 1277 C CA . ASP A 1 98 ? 44.232 16.790 -13.988 1.00 85.92 118 ASP A CA 1
ATOM 1278 C C . ASP A 1 98 ? 43.861 18.267 -13.968 1.00 86.93 118 ASP A C 1
ATOM 1279 O O . ASP A 1 98 ? 44.706 19.134 -14.192 1.00 87.93 118 ASP A O 1
ATOM 1287 N N . VAL A 1 99 ? 42.589 18.547 -13.692 1.00 78.51 119 VAL A N 1
ATOM 1288 C CA . VAL A 1 99 ? 42.086 19.914 -13.702 1.00 79.62 119 VAL A CA 1
ATOM 1289 C C . VAL A 1 99 ? 42.602 20.628 -12.460 1.00 81.04 119 VAL A C 1
ATOM 1290 O O . VAL A 1 99 ? 43.077 19.988 -11.516 1.00 81.07 119 VAL A O 1
ATOM 1303 N N . LEU A 1 101 ? 41.477 23.053 -9.500 1.00 80.07 121 LEU A N 1
ATOM 1304 C CA . LEU A 1 101 ? 40.351 23.648 -8.802 1.00 80.22 121 LEU A CA 1
ATOM 1305 C C . LEU A 1 101 ? 40.695 25.074 -8.379 1.00 81.39 121 LEU A C 1
ATOM 1306 O O . LEU A 1 101 ? 41.811 25.335 -7.917 1.00 82.13 121 LEU A O 1
ATOM 1322 N N . PRO A 1 102 ? 39.765 26.021 -8.532 1.00 80.08 122 PRO A N 1
ATOM 1323 C CA . PRO A 1 102 ? 39.998 27.373 -7.999 1.00 81.35 122 PRO A CA 1
ATOM 1324 C C . PRO A 1 102 ? 40.062 27.424 -6.482 1.00 81.92 122 PRO A C 1
ATOM 1325 O O . PRO A 1 102 ? 40.444 28.465 -5.932 1.00 83.00 122 PRO A O 1
ATOM 1336 N N . PHE A 1 103 ? 39.697 26.342 -5.794 1.00 106.04 123 PHE A N 1
ATOM 1337 C CA . PHE A 1 103 ? 39.708 26.277 -4.344 1.00 106.53 123 PHE A CA 1
ATOM 1338 C C . PHE A 1 103 ? 40.503 25.065 -3.880 1.00 106.03 123 PHE A C 1
ATOM 1339 O O . PHE A 1 103 ? 40.394 23.983 -4.471 1.00 104.93 123 PHE A O 1
ATOM 1356 N N . PRO A 1 104 ? 41.307 25.209 -2.823 1.00 79.48 124 PRO A N 1
ATOM 1357 C CA . PRO A 1 104 ? 42.121 24.069 -2.373 1.00 78.89 124 PRO A CA 1
ATOM 1358 C C . PRO A 1 104 ? 41.316 22.990 -1.667 1.00 78.06 124 PRO A C 1
ATOM 1359 O O . PRO A 1 104 ? 41.725 21.822 -1.682 1.00 77.19 124 PRO A O 1
ATOM 1370 N N . VAL A 1 106 ? 37.018 21.755 -0.476 1.00 61.43 126 VAL A N 1
ATOM 1371 C CA . VAL A 1 106 ? 35.601 21.942 -0.760 1.00 60.84 126 VAL A CA 1
ATOM 1372 C C . VAL A 1 106 ? 34.780 21.324 0.359 1.00 60.71 126 VAL A C 1
ATOM 1373 O O . VAL A 1 106 ? 35.177 20.327 0.969 1.00 60.55 126 VAL A O 1
ATOM 1386 N N . ASP A 1 107 ? 33.617 21.925 0.621 1.00 59.49 127 ASP A N 1
ATOM 1387 C CA . ASP A 1 107 ? 32.738 21.491 1.697 1.00 59.32 127 ASP A CA 1
ATOM 1388 C C . ASP A 1 107 ? 31.771 20.388 1.276 1.00 58.05 127 ASP A C 1
ATOM 1389 O O . ASP A 1 107 ? 31.549 19.444 2.039 1.00 57.44 127 ASP A O 1
ATOM 1398 N N . ILE A 1 108 ? 31.182 20.489 0.087 1.00 70.88 128 ILE A N 1
ATOM 1399 C CA . ILE A 1 108 ? 30.136 19.574 -0.356 1.00 69.57 128 ILE A CA 1
ATOM 1400 C C . ILE A 1 108 ? 30.497 19.023 -1.728 1.00 68.42 128 ILE A C 1
ATOM 1401 O O . ILE A 1 108 ? 30.964 19.763 -2.600 1.00 68.79 128 ILE A O 1
ATOM 1417 N N . ILE A 1 109 ? 30.290 17.721 -1.915 1.00 54.99 129 ILE A N 1
ATOM 1418 C CA . ILE A 1 109 ? 30.426 17.070 -3.214 1.00 53.58 129 ILE A CA 1
ATOM 1419 C C . ILE A 1 109 ? 29.052 16.559 -3.626 1.00 52.35 129 ILE A C 1
ATOM 1420 O O . ILE A 1 109 ? 28.504 15.647 -2.992 1.00 51.40 129 ILE A O 1
ATOM 1436 N N . ILE A 1 110 ? 28.543 17.164 -4.762 1.00 70.41 130 ILE A N 1
ATOM 1437 C CA . ILE A 1 110 ? 27.348 16.638 -5.410 1.00 69.01 130 ILE A CA 1
ATOM 1438 C C . ILE A 1 110 ? 27.783 15.930 -6.682 1.00 67.33 130 ILE A C 1
ATOM 1439 O O . ILE A 1 110 ? 28.641 16.429 -7.422 1.00 67.79 130 ILE A O 1
ATOM 1455 N N . SER A 1 111 ? 27.166 14.732 -6.855 1.00 60.84 131 SER A N 1
ATOM 1456 C CA . SER A 1 111 ? 27.601 13.948 -8.002 1.00 59.22 131 SER A CA 1
ATOM 1457 C C . SER A 1 111 ? 26.481 13.041 -8.478 1.00 57.16 131 SER A C 1
ATOM 1458 O O . SER A 1 111 ? 25.817 12.385 -7.670 1.00 56.36 131 SER A O 1
ATOM 1466 N N . GLU A 1 112 ? 26.281 13.017 -9.791 1.00 64.43 132 GLU A N 1
ATOM 1467 C CA . GLU A 1 112 ? 25.402 12.060 -10.452 1.00 62.34 132 GLU A CA 1
ATOM 1468 C C . GLU A 1 112 ? 26.319 11.047 -11.131 1.00 61.32 132 GLU A C 1
ATOM 1469 O O . GLU A 1 112 ? 26.842 11.291 -12.222 1.00 61.41 132 GLU A O 1
ATOM 1481 N N . TRP A 1 113 ? 26.538 9.916 -10.458 1.00 39.65 133 TRP A N 1
ATOM 1482 C CA . TRP A 1 113 ? 27.561 8.961 -10.852 1.00 39.55 133 TRP A CA 1
ATOM 1483 C C . TRP A 1 113 ? 27.045 7.548 -11.075 1.00 38.87 133 TRP A C 1
ATOM 1484 O O . TRP A 1 113 ? 27.813 6.702 -11.546 1.00 39.24 133 TRP A O 1
ATOM 1505 N N . MET A 1 114 ? 25.785 7.264 -10.755 1.00 49.32 134 MET A N 1
ATOM 1506 C CA . MET A 1 114 ? 25.320 5.885 -10.769 1.00 47.77 134 MET A CA 1
ATOM 1507 C C . MET A 1 114 ? 25.171 5.378 -12.197 1.00 46.55 134 MET A C 1
ATOM 1508 O O . MET A 1 114 ? 24.774 6.118 -13.101 1.00 46.39 134 MET A O 1
ATOM 1522 N N . GLY A 1 115 ? 25.506 4.107 -12.396 1.00 49.80 135 GLY A N 1
ATOM 1523 C CA . GLY A 1 115 ? 25.340 3.464 -13.683 1.00 48.76 135 GLY A CA 1
ATOM 1524 C C . GLY A 1 115 ? 24.389 2.290 -13.608 1.00 47.56 135 GLY A C 1
ATOM 1525 O O . GLY A 1 115 ? 23.734 2.079 -12.582 1.00 47.52 135 GLY A O 1
ATOM 1529 N N . TYR A 1 116 ? 24.293 1.525 -14.694 1.00 41.35 136 TYR A N 1
ATOM 1530 C CA . TYR A 1 116 ? 23.445 0.342 -14.692 1.00 40.49 136 TYR A CA 1
ATOM 1531 C C . TYR A 1 116 ? 23.974 -0.692 -13.708 1.00 41.27 136 TYR A C 1
ATOM 1532 O O . TYR A 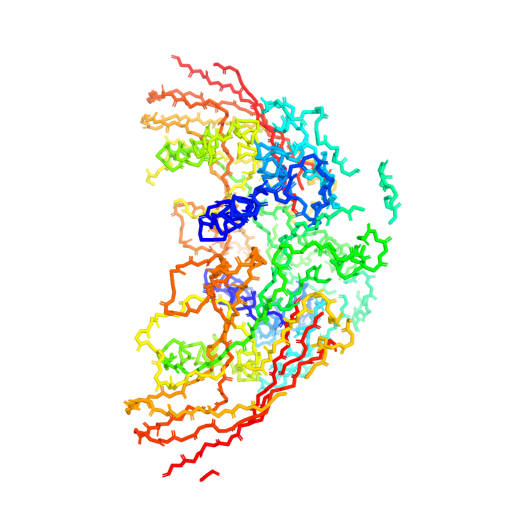1 116 ? 25.180 -0.942 -13.646 1.00 42.25 136 TYR A O 1
ATOM 1550 N N . PHE A 1 117 ? 23.133 -1.257 -12.856 1.00 38.35 137 PHE A N 1
ATOM 1551 C CA . PHE A 1 117 ? 23.583 -2.183 -11.801 1.00 38.99 137 PHE A CA 1
ATOM 1552 C C . PHE A 1 117 ? 24.361 -1.427 -10.766 1.00 39.71 137 PHE A C 1
ATOM 1553 O O . PHE A 1 117 ? 25.081 -2.027 -9.997 1.00 40.33 137 PHE A O 1
ATOM 1570 N N . LEU A 1 118 ? 24.212 -0.116 -10.742 1.00 56.02 138 LEU A N 1
ATOM 1571 C CA . LEU A 1 118 ? 24.901 0.755 -9.800 1.00 56.85 138 LEU A CA 1
ATOM 1572 C C . LEU A 1 118 ? 26.336 0.922 -10.133 1.00 57.76 138 LEU A C 1
ATOM 1573 O O . LEU A 1 118 ? 26.823 2.040 -10.128 1.00 58.62 138 LEU A O 1
ATOM 1589 N N . LEU A 1 119 ? 27.022 -0.151 -10.476 1.00 44.94 139 LEU A N 1
ATOM 1590 C CA . LEU A 1 119 ? 28.465 -0.011 -10.650 1.00 45.51 139 LEU A CA 1
ATOM 1591 C C . LEU A 1 119 ? 28.938 0.051 -12.099 1.00 45.06 139 LEU A C 1
ATOM 1592 O O . LEU A 1 119 ? 30.012 0.584 -12.363 1.00 45.41 139 LEU A O 1
ATOM 1608 N N . TYR A 1 120 ? 28.173 -0.497 -13.037 1.00 55.26 140 TY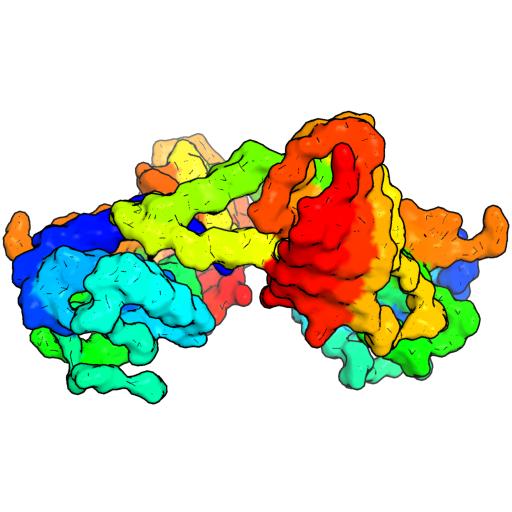R A N 1
ATOM 1609 C CA . TYR A 1 120 ? 28.650 -0.510 -14.418 1.00 55.31 140 TYR A CA 1
ATOM 1610 C C . TYR A 1 120 ? 28.860 0.893 -15.010 1.00 55.59 140 TYR A C 1
ATOM 1611 O O . TYR A 1 120 ? 27.893 1.633 -15.170 1.00 55.18 140 TYR A O 1
ATOM 1629 N N . GLU A 1 121 ? 30.111 1.266 -15.317 1.00 62.80 141 GLU A N 1
ATOM 1630 C CA . GLU A 1 121 ? 30.385 2.558 -15.889 1.00 63.53 141 GLU A CA 1
ATOM 1631 C C . GLU A 1 121 ? 29.992 3.584 -14.895 1.00 64.06 141 GLU A C 1
ATOM 1632 O O . GLU A 1 121 ? 29.568 4.669 -15.248 1.00 64.40 141 GLU A O 1
ATOM 1644 N N . SER A 1 122 ? 30.164 3.251 -13.632 1.00 62.41 142 SER A N 1
ATOM 1645 C CA . SER A 1 122 ? 29.859 4.249 -12.623 1.00 63.28 142 SER A CA 1
ATOM 1646 C C . SER A 1 122 ? 31.025 5.222 -12.479 1.00 64.93 142 SER A C 1
ATOM 1647 O O . SER A 1 122 ? 32.172 4.911 -12.809 1.00 65.43 142 SER A O 1
ATOM 1655 N N . MET A 1 123 ? 30.718 6.418 -11.979 1.00 76.09 143 MET A N 1
ATOM 1656 C CA . MET A 1 123 ? 31.732 7.431 -11.724 1.00 77.67 143 MET A CA 1
ATOM 1657 C C . MET A 1 123 ? 32.114 7.508 -10.250 1.00 78.78 143 MET A C 1
ATOM 1658 O O . MET A 1 123 ? 32.587 8.553 -9.791 1.00 80.42 143 MET A O 1
ATOM 1672 N N . MET A 1 124 ? 31.921 6.423 -9.507 1.00 59.83 144 MET A N 1
ATOM 1673 C CA . MET A 1 124 ? 32.225 6.384 -8.081 1.00 60.84 144 MET A CA 1
ATOM 1674 C C . MET A 1 124 ? 33.711 6.600 -7.818 1.00 62.34 144 MET A C 1
ATOM 1675 O O . MET A 1 124 ? 34.092 7.429 -6.992 1.00 63.70 144 MET A O 1
ATOM 1689 N N . THR A 1 126 ? 35.679 8.478 -9.251 1.00 52.11 146 THR A N 1
ATOM 1690 C CA . THR A 1 126 ? 35.990 9.902 -9.302 1.00 53.44 146 THR A CA 1
ATOM 1691 C C . THR A 1 126 ? 35.507 10.605 -8.037 1.00 54.65 146 THR A C 1
ATOM 1692 O O . THR A 1 126 ? 36.161 11.520 -7.538 1.00 56.07 146 THR A O 1
ATOM 1702 N N . VAL A 1 127 ? 34.357 10.163 -7.521 1.00 61.66 147 VAL A N 1
ATOM 1703 C CA . VAL A 1 127 ? 33.809 10.756 -6.304 1.00 62.69 147 VAL A CA 1
ATOM 1704 C C . VAL A 1 127 ? 34.724 10.472 -5.121 1.00 63.60 147 VAL A C 1
ATOM 1705 O O . VAL A 1 127 ? 35.026 11.364 -4.320 1.00 65.05 147 VAL A O 1
ATOM 1718 N N . LEU A 1 128 ? 35.174 9.221 -4.994 1.00 73.56 148 LEU A N 1
ATOM 1719 C CA . LEU A 1 128 ? 36.118 8.873 -3.938 1.00 74.18 148 LEU A CA 1
ATOM 1720 C C . LEU A 1 128 ? 37.406 9.674 -4.067 1.00 75.39 148 LEU A C 1
ATOM 1721 O O . LEU A 1 128 ? 38.008 10.063 -3.059 1.00 76.53 148 LEU A O 1
ATOM 1737 N N . TYR A 1 129 ? 37.850 9.921 -5.303 1.00 73.58 149 TYR A N 1
ATOM 1738 C CA . TYR A 1 129 ? 39.035 10.746 -5.509 1.00 74.68 149 TYR A CA 1
ATOM 1739 C C . TYR A 1 129 ? 38.798 12.174 -5.036 1.00 76.14 149 TYR A C 1
ATOM 1740 O O . TYR A 1 129 ? 39.670 12.777 -4.400 1.00 77.39 149 TYR A O 1
ATOM 1758 N N . ALA A 1 130 ? 37.626 12.734 -5.342 1.00 73.82 150 ALA A N 1
ATOM 1759 C CA . ALA A 1 130 ? 37.309 14.079 -4.874 1.00 75.18 150 ALA A CA 1
ATOM 1760 C C . ALA A 1 130 ? 37.199 14.119 -3.356 1.00 76.12 150 ALA A C 1
ATOM 1761 O O . ALA A 1 130 ? 37.636 15.086 -2.720 1.00 77.51 150 ALA A O 1
ATOM 1768 N N . ARG A 1 131 ? 36.610 13.081 -2.760 1.00 60.68 151 ARG A N 1
ATOM 1769 C CA . ARG A 1 131 ? 36.510 13.011 -1.307 1.00 61.49 151 ARG A CA 1
ATOM 1770 C C . ARG A 1 131 ? 37.891 12.933 -0.664 1.00 62.26 151 ARG A C 1
ATOM 1771 O O . ARG A 1 131 ? 38.178 13.641 0.308 1.00 63.81 151 ARG A O 1
ATOM 1792 N N . ASP A 1 132 ? 38.761 12.070 -1.195 1.00 68.95 152 ASP A N 1
ATOM 1793 C CA . ASP A 1 132 ? 40.062 11.856 -0.571 1.00 69.43 152 ASP A CA 1
ATOM 1794 C C . ASP A 1 132 ? 41.011 13.026 -0.804 1.00 70.44 152 ASP A C 1
ATOM 1795 O O . ASP A 1 132 ? 41.911 13.259 0.011 1.00 71.31 152 ASP A O 1
ATOM 1804 N N . HIS A 1 133 ? 40.838 13.767 -1.900 1.00 84.87 153 HIS A N 1
ATOM 1805 C CA . HIS A 1 133 ? 41.805 14.784 -2.292 1.00 85.83 153 HIS A CA 1
ATOM 1806 C C . HIS A 1 133 ? 41.324 16.220 -2.128 1.00 86.99 153 HIS A C 1
ATOM 1807 O O . HIS A 1 133 ? 42.160 17.114 -1.976 1.00 87.91 153 HIS A O 1
ATOM 1821 N N . TYR A 1 134 ? 40.010 16.477 -2.159 1.00 77.46 154 TYR A N 1
ATOM 1822 C CA . TYR A 1 134 ? 39.508 17.845 -2.181 1.00 78.55 154 TYR A CA 1
ATOM 1823 C C . TYR A 1 134 ? 38.499 18.181 -1.090 1.00 79.07 154 TYR A C 1
ATOM 1824 O O . TYR A 1 134 ? 38.227 19.368 -0.878 1.00 79.96 154 TYR A O 1
ATOM 1842 N N . LEU A 1 135 ? 37.929 17.191 -0.409 1.00 56.62 155 LEU A N 1
ATOM 1843 C CA . LEU A 1 135 ? 36.817 17.417 0.506 1.00 55.63 155 LEU A CA 1
ATOM 1844 C C . LEU A 1 135 ? 37.327 17.790 1.891 1.00 56.98 155 LEU A C 1
ATOM 1845 O O . LEU A 1 135 ? 38.226 17.132 2.425 1.00 58.15 155 LEU A O 1
ATOM 1861 N N . GLU A 1 137 ? 37.134 17.859 5.907 1.00 99.03 157 GLU A N 1
ATOM 1862 C CA . GLU A 1 137 ? 36.758 16.772 6.797 1.00 98.36 157 GLU A CA 1
ATOM 1863 C C . GLU A 1 137 ? 35.363 17.004 7.364 1.00 97.99 157 GLU A C 1
ATOM 1864 O O . GLU A 1 137 ? 35.003 18.122 7.740 1.00 98.79 157 GLU A O 1
ATOM 1876 N N . GLY A 1 138 ? 34.544 15.971 7.359 1.00 62.19 158 GLY A N 1
ATOM 1877 C CA . GLY A 1 138 ? 33.187 16.136 7.821 1.00 61.75 158 GLY A CA 1
ATOM 1878 C C . GLY A 1 138 ? 32.384 16.855 6.784 1.00 61.35 158 GLY A C 1
ATOM 1879 O O . GLY A 1 138 ? 31.468 17.599 7.105 1.00 61.66 158 GLY A O 1
ATOM 1883 N N . GLY A 1 139 ? 32.734 16.644 5.532 1.00 79.68 159 GLY A N 1
ATOM 1884 C CA . GLY A 1 139 ? 32.000 17.255 4.455 1.00 78.84 159 GLY A CA 1
ATOM 1885 C C . GLY A 1 139 ? 30.859 16.366 4.092 1.00 77.09 159 GLY A C 1
ATOM 1886 O O . GLY A 1 139 ? 30.775 15.241 4.566 1.00 75.99 159 GLY A O 1
ATOM 1890 N N . LEU A 1 140 ? 29.981 16.866 3.240 1.00 62.04 160 LEU A N 1
ATOM 1891 C CA . LEU A 1 140 ? 28.836 16.099 2.835 1.00 60.55 160 LEU A CA 1
ATOM 1892 C C . LEU A 1 140 ? 28.979 15.605 1.414 1.00 59.92 160 LEU A C 1
ATOM 1893 O O . LEU A 1 140 ? 29.695 16.200 0.631 1.00 60.45 160 LEU A O 1
ATOM 1898 N N . ILE A 1 141 ? 28.315 14.502 1.097 1.00 56.74 161 ILE A N 1
ATOM 1899 C CA . ILE A 1 141 ? 28.395 13.907 -0.232 1.00 55.09 161 ILE A CA 1
ATOM 1900 C C . ILE A 1 141 ? 26.984 13.540 -0.664 1.00 53.60 161 ILE A C 1
ATOM 1901 O O . ILE A 1 141 ? 26.320 12.732 -0.003 1.00 52.48 161 ILE A O 1
ATOM 1917 N N . PHE A 1 142 ? 26.496 14.167 -1.734 1.00 48.25 162 PHE A N 1
ATOM 1918 C CA . PHE A 1 142 ? 25.149 13.899 -2.225 1.00 47.15 162 PHE A CA 1
ATOM 1919 C C . PHE A 1 142 ? 25.220 13.023 -3.467 1.00 45.75 162 PHE A C 1
ATOM 1920 O O . PHE A 1 142 ? 25.869 13.393 -4.445 1.00 46.10 162 PHE A O 1
ATOM 1937 N N . PRO A 1 143 ? 24.549 11.862 -3.446 1.00 55.20 163 PRO A N 1
ATOM 1938 C CA . PRO A 1 143 ? 24.227 11.049 -2.264 1.00 54.58 163 PRO A CA 1
ATOM 1939 C C . PRO A 1 143 ? 25.427 10.314 -1.662 1.00 55.02 163 PRO A C 1
ATOM 1940 O O . PRO A 1 143 ? 26.440 10.183 -2.346 1.00 55.13 163 PRO A O 1
ATOM 1951 N N . ASP A 1 144 ? 25.258 9.873 -0.407 1.00 54.72 164 ASP A N 1
ATOM 1952 C CA . ASP A 1 144 ? 26.309 9.209 0.353 1.00 55.16 164 ASP A CA 1
ATOM 1953 C C . ASP A 1 144 ? 26.076 7.751 0.747 1.00 53.93 164 ASP A C 1
ATOM 1954 O O . ASP A 1 144 ? 26.896 7.163 1.422 1.00 54.37 164 ASP A O 1
ATOM 1963 N N . LYS A 1 145 ? 25.004 7.153 0.252 1.00 53.39 165 LYS A N 1
ATOM 1964 C CA . LYS A 1 145 ? 24.727 5.775 0.576 1.00 53.48 165 LYS A CA 1
ATOM 1965 C C . LYS A 1 145 ? 24.037 5.017 -0.546 1.00 52.52 165 LYS A C 1
ATOM 1966 O O . LYS A 1 145 ? 23.093 5.521 -1.121 1.00 51.66 165 LYS A O 1
ATOM 1972 N N . CYS A 1 146 ? 24.525 3.811 -0.861 1.00 52.95 166 CYS A N 1
ATOM 1973 C CA . CYS A 1 146 ? 23.972 2.991 -1.934 1.00 51.43 166 CYS A CA 1
ATOM 1974 C C . CYS A 1 146 ? 23.700 1.580 -1.499 1.00 51.20 166 CYS A C 1
ATOM 1975 O O . CYS A 1 146 ? 24.259 1.124 -0.531 1.00 51.91 166 CYS A O 1
ATOM 1983 N N . SER A 1 147 ? 22.872 0.873 -2.243 1.00 39.86 167 SER A N 1
ATOM 1984 C CA . SER A 1 147 ? 22.551 -0.491 -1.931 1.00 40.36 167 SER A CA 1
ATOM 1985 C C . SER A 1 147 ? 22.122 -1.183 -3.188 1.00 39.63 167 SER A C 1
ATOM 1986 O O . SER A 1 147 ? 21.446 -0.590 -3.988 1.00 38.70 167 SER A O 1
ATOM 1994 N N . ILE A 1 148 ? 22.507 -2.438 -3.366 1.00 40.93 168 ILE A N 1
ATOM 1995 C CA . ILE A 1 148 ? 22.060 -3.209 -4.523 1.00 40.33 168 ILE A CA 1
ATOM 1996 C C . ILE A 1 148 ? 21.125 -4.309 -4.037 1.00 40.59 168 ILE A C 1
ATOM 1997 O O . ILE A 1 148 ? 21.443 -5.023 -3.079 1.00 41.60 168 ILE A O 1
ATOM 2013 N N . HIS A 1 149 ? 19.974 -4.440 -4.691 1.00 39.22 169 HIS A N 1
ATOM 2014 C CA . HIS A 1 149 ? 18.952 -5.407 -4.312 1.00 39.55 169 HIS A CA 1
ATOM 2015 C C . HIS A 1 149 ? 18.614 -6.302 -5.499 1.00 39.29 169 HIS A C 1
ATOM 2016 O O . HIS A 1 149 ? 18.995 -6.032 -6.641 1.00 38.68 169 HIS A O 1
ATOM 2030 N N . LEU A 1 150 ? 17.890 -7.385 -5.219 1.00 39.85 170 LEU A N 1
ATOM 2031 C CA . LEU A 1 150 ? 17.536 -8.337 -6.263 1.00 39.77 170 LEU A CA 1
ATOM 2032 C C . LEU A 1 150 ? 16.318 -9.137 -5.828 1.00 40.28 170 LEU A C 1
ATOM 2033 O O . LEU A 1 150 ? 15.996 -9.216 -4.641 1.00 40.94 170 LEU A O 1
ATOM 2049 N N . ALA A 1 151 ? 15.639 -9.709 -6.803 1.00 40.04 171 ALA A N 1
ATOM 2050 C CA . ALA A 1 151 ? 14.501 -10.549 -6.534 1.00 40.64 171 ALA A CA 1
ATOM 2051 C C . ALA A 1 151 ? 14.285 -11.330 -7.806 1.00 40.56 171 ALA A C 1
ATOM 2052 O O . ALA A 1 151 ? 15.014 -11.131 -8.751 1.00 39.89 171 ALA A O 1
ATOM 2059 N N . GLY A 1 152 ? 13.291 -12.197 -7.851 1.00 52.68 172 GLY A N 1
ATOM 2060 C CA . GLY A 1 152 ? 13.065 -13.030 -9.012 1.00 53.36 172 GLY A CA 1
ATOM 2061 C C . GLY A 1 152 ? 11.835 -12.707 -9.814 1.00 53.35 172 GLY A C 1
ATOM 2062 O O . GLY A 1 152 ? 10.974 -11.986 -9.359 1.00 53.39 172 GLY A O 1
ATOM 2066 N N . LEU A 1 153 ? 11.887 -13.135 -11.135 1.00 70.39 173 LEU A N 1
ATOM 2067 C CA . LEU A 1 153 ? 10.816 -12.716 -12.031 1.00 70.13 173 LEU A CA 1
ATOM 2068 C C . LEU A 1 153 ? 10.375 -13.745 -13.044 1.00 71.13 173 LEU A C 1
ATOM 2069 O O . LEU A 1 153 ? 11.068 -14.738 -13.260 1.00 71.95 173 LEU A O 1
ATOM 2085 N N . GLU A 1 154 ? 9.227 -13.505 -13.650 1.00 57.47 174 GLU A N 1
ATOM 2086 C CA . GLU A 1 154 ? 8.729 -14.390 -14.668 1.00 58.34 174 GLU A CA 1
ATOM 2087 C C . GLU A 1 154 ? 8.736 -13.685 -15.988 1.00 56.87 174 GLU A C 1
ATOM 2088 O O . GLU A 1 154 ? 8.005 -12.731 -16.170 1.00 55.57 174 GLU A O 1
ATOM 2100 N N . ASP A 1 155 ? 9.586 -14.117 -16.902 1.00 66.86 175 ASP A N 1
ATOM 2101 C CA . ASP A 1 155 ? 9.589 -13.571 -18.239 1.00 65.65 175 ASP A CA 1
ATOM 2102 C C . ASP A 1 155 ? 9.686 -14.776 -19.126 1.00 66.69 175 ASP A C 1
ATOM 2103 O O . ASP A 1 155 ? 10.455 -14.793 -20.083 1.00 66.02 175 ASP A O 1
ATOM 2112 N N . SER A 1 156 ? 8.895 -15.800 -18.822 1.00 61.65 176 SER A N 1
ATOM 2113 C CA . SER A 1 156 ? 9.031 -17.038 -19.583 1.00 62.93 176 SER A CA 1
ATOM 2114 C C . SER A 1 156 ? 8.680 -16.843 -21.053 1.00 62.07 176 SER A C 1
ATOM 2115 O O . SER A 1 156 ? 9.317 -17.436 -21.929 1.00 62.26 176 SER A O 1
ATOM 2123 N N . GLN A 1 157 ? 7.672 -16.021 -21.345 1.00 85.20 177 GLN A N 1
ATOM 2124 C CA . GLN A 1 157 ? 7.214 -15.885 -22.724 1.00 84.52 177 GLN A CA 1
ATOM 2125 C C . GLN A 1 157 ? 8.219 -15.122 -23.580 1.00 82.93 177 GLN A C 1
ATOM 2126 O O . GLN A 1 157 ? 8.527 -15.533 -24.705 1.00 82.88 177 GLN A O 1
ATOM 2140 N N . TYR A 1 158 ? 8.742 -14.004 -23.071 1.00 70.95 178 TYR A N 1
ATOM 2141 C CA . TYR A 1 158 ? 9.700 -13.230 -23.858 1.00 69.44 178 TYR A CA 1
ATOM 2142 C C . TYR A 1 158 ? 11.037 -13.957 -23.966 1.00 69.81 178 TYR A C 1
ATOM 2143 O O . TYR A 1 158 ? 11.656 -13.974 -25.036 1.00 69.20 178 TYR A O 1
ATOM 2161 N N . LYS A 1 159 ? 11.497 -14.561 -22.866 1.00 54.64 179 LYS A N 1
ATOM 2162 C CA . LYS A 1 159 ? 12.776 -15.265 -22.882 1.00 54.98 179 LYS A CA 1
ATOM 2163 C C . LYS A 1 159 ? 12.735 -16.457 -23.832 1.00 55.93 179 LYS A C 1
ATOM 2164 O O . LYS A 1 159 ? 13.704 -16.718 -24.555 1.00 55.47 179 LYS A O 1
ATOM 2183 N N . ASP A 1 160 ? 11.621 -17.192 -23.840 1.00 48.81 180 ASP A N 1
ATOM 2184 C CA . ASP A 1 160 ? 11.495 -18.348 -24.723 1.00 49.90 180 ASP A CA 1
ATOM 2185 C C . ASP A 1 160 ? 11.585 -17.937 -26.187 1.00 48.64 180 ASP A C 1
ATOM 2186 O O . ASP A 1 160 ? 12.128 -18.678 -27.016 1.00 49.08 180 ASP A O 1
ATOM 2195 N N . GLU A 1 161 ? 11.044 -16.763 -26.526 1.00 59.10 181 GLU A N 1
ATOM 2196 C CA . GLU A 1 161 ? 11.115 -16.274 -27.900 1.00 57.98 181 GLU A CA 1
ATOM 2197 C C . GLU A 1 161 ? 12.557 -16.052 -28.342 1.00 57.01 181 GLU A C 1
ATOM 2198 O O . GLU 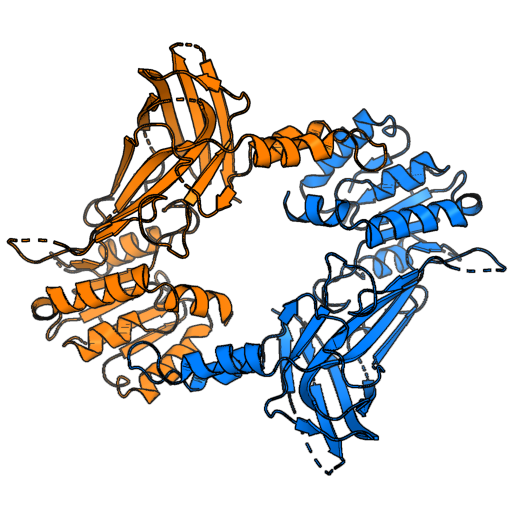A 1 161 ? 12.967 -16.512 -29.414 1.00 56.97 181 GLU A O 1
ATOM 2210 N N . LYS A 1 162 ? 13.336 -15.371 -27.539 1.00 62.74 182 LYS A N 1
ATOM 2211 C CA . LYS A 1 162 ? 14.697 -15.062 -27.908 1.00 61.73 182 LYS A CA 1
ATOM 2212 C C . LYS A 1 162 ? 15.562 -16.252 -28.125 1.00 62.76 182 LYS A C 1
ATOM 2213 O O . LYS A 1 162 ? 16.423 -16.226 -28.983 1.00 62.15 182 LYS A O 1
ATOM 2232 N N . LEU A 1 163 ? 15.337 -17.316 -27.387 1.00 45.56 183 LEU A N 1
ATOM 2233 C CA . LEU A 1 163 ? 16.222 -18.451 -27.472 1.00 46.60 183 LEU A CA 1
ATOM 2234 C C . LEU A 1 163 ? 15.784 -19.466 -28.505 1.00 47.34 183 LEU A C 1
ATOM 2235 O O . LEU A 1 163 ? 16.568 -20.310 -28.905 1.00 47.32 183 LEU A O 1
ATOM 2251 N N . ASN A 1 164 ? 14.543 -19.385 -28.949 1.00 47.46 184 ASN A N 1
ATOM 2252 C CA . ASN A 1 164 ? 14.064 -20.293 -29.955 1.00 48.27 184 ASN A CA 1
ATOM 2253 C C . ASN A 1 164 ? 14.440 -19.823 -31.329 1.00 47.08 184 ASN A C 1
ATOM 2254 O O . ASN A 1 164 ? 14.514 -20.611 -32.254 1.00 47.86 184 ASN A O 1
ATOM 2265 N N . TYR A 1 165 ? 14.682 -18.543 -31.473 1.00 39.10 185 TYR A N 1
ATOM 2266 C CA . TYR A 1 165 ? 15.038 -18.009 -32.748 1.00 38.71 185 TYR A CA 1
ATOM 2267 C C . TYR A 1 165 ? 16.245 -18.659 -33.286 1.00 39.19 185 TYR A C 1
ATOM 2268 O O . TYR A 1 165 ? 16.381 -18.788 -34.487 1.00 39.30 185 TYR A O 1
ATOM 2286 N N . TRP A 1 166 ? 17.116 -19.124 -32.412 1.00 50.34 186 TRP A N 1
ATOM 2287 C CA . TRP A 1 166 ? 18.407 -19.610 -32.879 1.00 49.93 186 TRP A CA 1
ATOM 2288 C C . TRP A 1 166 ? 18.413 -21.094 -33.222 1.00 51.57 186 TRP A C 1
ATOM 2289 O O . TRP A 1 166 ? 19.448 -21.607 -33.656 1.00 51.59 186 TRP A O 1
ATOM 2310 N N . GLN A 1 167 ? 17.295 -21.796 -33.041 1.00 42.35 187 GLN A N 1
ATOM 2311 C CA . GLN A 1 167 ? 17.254 -23.198 -33.440 1.00 43.98 187 GLN A CA 1
ATOM 2312 C C . GLN A 1 167 ? 17.308 -23.352 -34.954 1.00 44.00 187 GLN A C 1
ATOM 2313 O O . GLN A 1 167 ? 17.848 -24.345 -35.455 1.00 44.93 187 GLN A O 1
ATOM 2327 N N . ASP A 1 168 ? 16.757 -22.389 -35.694 1.00 65.87 188 ASP A N 1
ATOM 2328 C CA . ASP A 1 168 ? 16.687 -22.478 -37.152 1.00 65.86 188 ASP A CA 1
ATOM 2329 C C . ASP A 1 168 ? 16.707 -21.053 -37.701 1.00 64.10 188 ASP A C 1
ATOM 2330 O O . ASP A 1 168 ? 15.696 -20.349 -37.639 1.00 63.57 188 ASP A O 1
ATOM 2339 N N . VAL A 1 169 ? 17.855 -20.643 -38.234 1.00 43.62 189 VAL A N 1
ATOM 2340 C CA . VAL A 1 169 ? 18.046 -19.303 -38.781 1.00 42.12 189 VAL A CA 1
ATOM 2341 C C . VAL A 1 169 ? 18.307 -19.462 -40.274 1.00 42.34 189 VAL A C 1
ATOM 2342 O O . VAL A 1 169 ? 19.437 -19.748 -40.689 1.00 42.47 189 VAL A O 1
ATOM 2355 N N . TYR A 1 170 ? 17.261 -19.277 -41.084 1.00 40.44 190 TYR A N 1
ATOM 2356 C CA . TYR A 1 170 ? 17.341 -19.430 -42.539 1.00 40.84 190 TYR A CA 1
ATOM 2357 C C . TYR A 1 170 ? 17.852 -20.816 -42.929 1.00 41.78 190 TYR A C 1
ATOM 2358 O O . TYR A 1 170 ? 18.586 -20.975 -43.906 1.00 42.19 190 TYR A O 1
ATOM 2376 N N . GLY A 1 171 ? 17.454 -21.832 -42.160 1.00 42.24 191 GLY A N 1
ATOM 2377 C CA . GLY A 1 171 ? 17.856 -23.198 -42.383 1.00 43.26 191 GLY A CA 1
ATOM 2378 C C . GLY A 1 171 ? 19.038 -23.639 -41.541 1.00 43.59 191 GLY A C 1
ATOM 2379 O O . GLY A 1 171 ? 19.166 -24.833 -41.247 1.00 44.49 191 GLY A O 1
ATOM 2383 N N . PHE A 1 172 ? 19.893 -22.704 -41.138 1.00 43.01 192 PHE A N 1
ATOM 2384 C CA . PHE A 1 172 ? 21.121 -23.046 -40.434 1.00 43.45 192 PHE A CA 1
ATOM 2385 C C . PHE A 1 172 ? 20.876 -23.212 -38.941 1.00 43.36 192 PHE A C 1
ATOM 2386 O O . PHE A 1 172 ? 20.087 -22.477 -38.337 1.00 42.58 192 PHE A O 1
ATOM 2403 N N . ASP A 1 173 ? 21.563 -24.188 -38.350 1.00 44.26 193 ASP A N 1
ATOM 2404 C CA . ASP A 1 173 ? 21.527 -24.405 -36.909 1.00 44.39 193 ASP A CA 1
ATOM 2405 C C . ASP A 1 173 ? 22.397 -23.353 -36.230 1.00 43.80 193 ASP A C 1
ATOM 2406 O O . ASP A 1 173 ? 23.627 -23.390 -36.337 1.00 44.28 193 ASP A O 1
ATOM 2415 N N . TYR A 1 174 ? 21.759 -22.414 -35.528 1.00 45.86 194 TYR A N 1
ATOM 2416 C CA . TYR A 1 174 ? 22.450 -21.391 -34.753 1.00 44.70 194 TYR A CA 1
ATOM 2417 C C . TYR A 1 174 ? 22.431 -21.697 -33.259 1.00 45.13 194 TYR A C 1
ATOM 2418 O O . TYR A 1 174 ? 22.361 -20.778 -32.436 1.00 44.28 194 TYR A O 1
ATOM 2436 N N . SER A 1 175 ? 22.479 -22.980 -32.900 1.00 47.75 195 SER A N 1
ATOM 2437 C CA . SER A 1 175 ? 22.417 -23.370 -31.493 1.00 48.29 195 SER A CA 1
ATOM 2438 C C . SER A 1 175 ? 23.519 -22.769 -30.624 1.00 47.56 195 SER A C 1
ATOM 2439 O O . SER A 1 175 ? 23.197 -22.312 -29.513 1.00 47.28 195 SER A O 1
ATOM 2447 N N . PRO A 1 176 ? 24.747 -22.775 -31.078 1.00 54.73 196 PRO A N 1
ATOM 2448 C CA . PRO A 1 176 ? 25.791 -22.276 -30.195 1.00 54.16 196 PRO A CA 1
ATOM 2449 C C . PRO A 1 176 ? 25.576 -20.860 -29.713 1.00 53.01 196 PRO A C 1
ATOM 2450 O O . PRO A 1 176 ? 26.282 -20.450 -28.813 1.00 52.86 196 PRO A O 1
ATOM 2461 N N . PHE A 1 177 ? 24.665 -20.114 -30.304 1.00 49.06 197 PHE A N 1
ATOM 2462 C CA . PHE A 1 177 ? 24.487 -18.713 -29.988 1.00 47.91 197 PHE A CA 1
ATOM 2463 C C . PHE A 1 177 ? 23.663 -18.464 -28.784 1.00 47.93 197 PHE A C 1
ATOM 2464 O O . PHE A 1 177 ? 23.803 -17.470 -28.111 1.00 47.23 197 PHE A O 1
ATOM 2481 N N . VAL A 1 178 ? 22.833 -19.410 -28.405 1.00 55.76 198 VAL A N 1
ATOM 2482 C CA . VAL A 1 178 ? 21.940 -19.194 -27.276 1.00 56.34 198 VAL A CA 1
ATOM 2483 C C . VAL A 1 178 ? 22.654 -18.832 -25.997 1.00 56.22 198 VAL A C 1
ATOM 2484 O O . VAL A 1 178 ? 22.233 -17.930 -25.312 1.00 55.84 198 VAL A O 1
ATOM 2497 N N . PRO A 1 179 ? 23.709 -19.558 -25.638 1.00 64.94 199 PRO A N 1
ATOM 2498 C CA . PRO A 1 179 ? 24.443 -19.134 -24.466 1.00 64.87 199 PRO A CA 1
ATOM 2499 C C . PRO A 1 179 ? 24.816 -17.654 -24.552 1.00 63.74 199 PRO A C 1
ATOM 2500 O O . PRO A 1 179 ? 24.756 -16.985 -23.541 1.00 63.60 199 PRO A O 1
ATOM 2511 N N . LEU A 1 180 ? 25.160 -17.132 -25.722 1.00 54.41 200 LEU A N 1
ATOM 2512 C CA . LEU A 1 180 ? 25.447 -15.702 -25.780 1.00 53.34 200 LEU A CA 1
ATOM 2513 C C . LEU A 1 180 ? 24.248 -14.877 -25.329 1.00 53.04 200 LEU A C 1
ATOM 2514 O O . LEU A 1 180 ? 24.409 -13.825 -24.698 1.00 52.59 200 LEU A O 1
ATOM 2530 N N . VAL A 1 181 ? 23.048 -15.358 -25.555 1.00 62.09 201 VAL A N 1
ATOM 2531 C CA . VAL A 1 181 ? 21.865 -14.603 -25.206 1.00 61.82 201 VAL A CA 1
ATOM 2532 C C . VAL A 1 181 ? 21.476 -14.791 -23.755 1.00 62.66 201 VAL A C 1
ATOM 2533 O O . VAL A 1 181 ? 20.907 -13.899 -23.153 1.00 62.18 201 VAL A O 1
ATOM 2546 N N . LEU A 1 182 ? 21.780 -15.942 -23.190 1.00 48.76 202 LEU A N 1
ATOM 2547 C CA . LEU A 1 182 ? 21.424 -16.222 -21.819 1.00 49.53 202 LEU A CA 1
ATOM 2548 C C . LEU A 1 182 ? 22.422 -15.590 -20.898 1.00 49.00 202 LEU A C 1
ATOM 2549 O O . LEU A 1 182 ? 22.139 -15.399 -19.733 1.00 49.30 202 LEU A O 1
ATOM 2565 N N . HIS A 1 183 ? 23.592 -15.259 -21.415 1.00 73.32 203 HIS A N 1
ATOM 2566 C CA . HIS A 1 183 ? 24.606 -14.613 -20.593 1.00 73.06 203 HIS A CA 1
ATOM 2567 C C . HIS A 1 183 ? 24.538 -13.090 -20.612 1.00 72.06 203 HIS A C 1
ATOM 2568 O O . HIS A 1 183 ? 25.120 -12.452 -19.727 1.00 72.07 203 HIS A O 1
ATOM 2582 N N . GLU A 1 184 ? 23.855 -12.491 -21.586 1.00 79.93 204 GLU A N 1
ATOM 2583 C CA . GLU A 1 184 ? 23.851 -11.033 -21.691 1.00 78.93 204 GLU A CA 1
ATOM 2584 C C . GLU A 1 184 ? 22.838 -10.430 -20.726 1.00 78.71 204 GLU A C 1
ATOM 2585 O O . GLU A 1 184 ? 21.667 -10.822 -20.738 1.00 78.83 204 GLU A O 1
ATOM 2597 N N . PRO A 1 185 ? 23.247 -9.486 -19.883 1.00 48.80 205 PRO A N 1
ATOM 2598 C CA . PRO A 1 185 ? 22.284 -8.808 -19.012 1.00 48.43 205 PRO A CA 1
ATOM 2599 C C . PRO A 1 185 ? 21.356 -7.909 -19.810 1.00 47.15 205 PRO A C 1
ATOM 2600 O O . PRO A 1 185 ? 21.716 -7.377 -20.864 1.00 46.63 205 PRO A O 1
ATOM 2611 N N . ILE A 1 186 ? 20.146 -7.738 -19.286 1.00 42.79 206 ILE A N 1
ATOM 2612 C CA . ILE A 1 186 ? 19.091 -6.991 -19.959 1.00 41.71 206 ILE A CA 1
ATOM 2613 C C . ILE A 1 186 ? 18.723 -5.801 -19.090 1.00 41.04 206 ILE A C 1
ATOM 2614 O O . ILE A 1 186 ? 18.295 -5.974 -17.942 1.00 41.56 206 ILE A O 1
ATOM 2630 N N . VAL A 1 187 ? 18.887 -4.599 -19.630 1.00 51.14 207 VAL A N 1
ATOM 2631 C CA . VAL A 1 187 ? 18.470 -3.376 -18.956 1.00 50.63 207 VAL A CA 1
ATOM 2632 C C . VAL A 1 187 ? 17.086 -3.018 -19.480 1.00 50.02 207 VAL A C 1
ATOM 2633 O O . VAL A 1 187 ? 16.943 -2.542 -20.612 1.00 49.49 207 VAL A O 1
ATOM 2646 N N . ASP A 1 188 ? 16.064 -3.251 -18.661 1.00 48.57 208 ASP A N 1
ATOM 2647 C CA . ASP A 1 188 ? 14.690 -2.985 -19.058 1.00 48.13 208 ASP A CA 1
ATOM 2648 C C . ASP A 1 188 ? 13.864 -2.779 -17.799 1.00 48.60 208 ASP A C 1
ATOM 2649 O O . ASP A 1 188 ? 14.298 -3.097 -16.689 1.00 49.32 208 ASP A O 1
ATOM 2658 N N . THR A 1 189 ? 12.659 -2.249 -17.986 1.00 49.05 209 THR A N 1
ATOM 2659 C CA . THR A 1 189 ? 11.748 -2.001 -16.878 1.00 49.49 209 THR A CA 1
ATOM 2660 C C . THR A 1 189 ? 10.834 -3.208 -16.704 1.00 50.25 209 THR A C 1
ATOM 2661 O O . THR A 1 189 ? 10.061 -3.546 -17.607 1.00 50.06 209 THR A O 1
ATOM 2672 N N . VAL A 1 190 ? 10.924 -3.846 -15.544 1.00 35.38 210 VAL A N 1
ATOM 2673 C CA . VAL A 1 190 ? 10.117 -5.016 -15.223 1.00 36.27 210 VAL A CA 1
ATOM 2674 C C . VAL A 1 190 ? 8.814 -4.551 -14.591 1.00 36.45 210 VAL A C 1
ATOM 2675 O O . VAL A 1 190 ? 8.809 -3.667 -13.725 1.00 36.37 210 VAL A O 1
ATOM 2688 N N . GLU A 1 191 ? 7.701 -5.135 -15.025 1.00 61.02 211 GLU A N 1
ATOM 2689 C CA . GLU A 1 191 ? 6.424 -4.840 -14.395 1.00 61.64 211 GLU A CA 1
ATOM 2690 C C . GLU A 1 191 ? 6.406 -5.387 -12.971 1.00 62.87 211 GLU A C 1
ATOM 2691 O O . GLU A 1 191 ? 6.988 -6.435 -12.676 1.00 63.88 211 GLU A O 1
ATOM 2703 N N . ARG A 1 192 ? 5.724 -4.658 -12.084 1.00 58.67 212 ARG A N 1
ATOM 2704 C CA . ARG A 1 192 ? 5.725 -5.014 -10.668 1.00 59.74 212 ARG A CA 1
ATOM 2705 C C . ARG A 1 192 ? 5.133 -6.400 -10.436 1.00 61.35 212 ARG A C 1
ATOM 2706 O O . ARG A 1 192 ? 5.600 -7.144 -9.564 1.00 62.62 212 ARG A O 1
ATOM 2727 N N . ASN A 1 193 ? 4.111 -6.770 -11.212 1.00 67.86 213 ASN A N 1
ATOM 2728 C CA . ASN A 1 193 ? 3.419 -8.037 -11.005 1.00 69.14 213 ASN A CA 1
ATOM 2729 C C . ASN A 1 193 ? 4.244 -9.249 -11.417 1.00 70.20 213 ASN A C 1
ATOM 2730 O O . ASN A 1 193 ? 3.863 -10.375 -11.079 1.00 71.68 213 ASN A O 1
ATOM 2741 N N . ASN A 1 194 ? 5.356 -9.056 -12.122 1.00 54.38 214 ASN A N 1
ATOM 2742 C CA . ASN A 1 194 ? 6.191 -10.172 -12.541 1.00 55.35 214 ASN A CA 1
ATOM 2743 C C . ASN A 1 194 ? 7.230 -10.571 -11.500 1.00 56.28 214 ASN A C 1
ATOM 2744 O O . ASN A 1 194 ? 7.833 -11.642 -11.630 1.00 57.31 214 ASN A O 1
ATOM 2755 N N . VAL A 1 195 ? 7.455 -9.749 -10.476 1.00 44.76 215 VAL A N 1
ATOM 2756 C CA . VAL A 1 195 ? 8.295 -10.159 -9.356 1.00 45.61 215 VAL A CA 1
ATOM 2757 C C . VAL A 1 195 ? 7.515 -11.150 -8.503 1.00 47.30 215 VAL A C 1
ATOM 2758 O O . VAL A 1 195 ? 6.468 -10.814 -7.938 1.00 47.36 215 VAL A O 1
ATOM 2771 N N . ASN A 1 196 ? 8.024 -12.378 -8.403 1.00 41.71 216 ASN A N 1
ATOM 2772 C CA . ASN A 1 196 ? 7.305 -13.462 -7.745 1.00 43.13 216 ASN A CA 1
ATOM 2773 C C . ASN A 1 196 ? 8.059 -14.045 -6.556 1.00 44.07 216 ASN A C 1
ATOM 2774 O O . ASN A 1 196 ? 7.634 -15.070 -6.010 1.00 45.42 216 ASN A O 1
ATOM 2785 N N . THR A 1 197 ? 9.163 -13.428 -6.141 1.00 50.29 217 THR A N 1
ATOM 2786 C CA . THR A 1 197 ? 9.878 -13.828 -4.938 1.00 50.34 217 THR A CA 1
ATOM 2787 C C . THR A 1 197 ? 10.082 -12.609 -4.049 1.00 49.60 217 THR A C 1
ATOM 2788 O O . THR A 1 197 ? 9.808 -11.471 -4.441 1.00 48.91 217 THR A O 1
ATOM 2799 N N . THR A 1 198 ? 10.568 -12.860 -2.837 1.00 58.23 218 THR A N 1
ATOM 2800 C CA . THR A 1 198 ? 10.966 -11.771 -1.963 1.00 57.69 218 THR A CA 1
ATOM 2801 C C . THR A 1 198 ? 12.287 -11.173 -2.441 1.00 56.60 218 THR A C 1
ATOM 2802 O O . THR A 1 198 ? 13.036 -11.782 -3.209 1.00 56.40 218 THR A O 1
ATOM 2813 N N . SER A 1 199 ? 12.565 -9.960 -1.978 1.00 47.88 219 SER A N 1
ATOM 2814 C CA . SER A 1 199 ? 13.784 -9.258 -2.343 1.00 46.95 219 SER A CA 1
ATOM 2815 C C . SER A 1 199 ? 14.825 -9.382 -1.238 1.00 47.26 219 SER A C 1
ATOM 2816 O O . SER A 1 199 ? 14.494 -9.485 -0.053 1.00 47.92 219 SER A O 1
ATOM 2824 N N . ASP A 1 200 ? 16.093 -9.372 -1.641 1.00 42.91 220 ASP A N 1
ATOM 2825 C CA . ASP A 1 200 ? 17.204 -9.434 -0.705 1.00 43.78 220 ASP A CA 1
ATOM 2826 C C . ASP A 1 200 ? 18.210 -8.339 -1.030 1.00 43.04 220 ASP A C 1
ATOM 2827 O O . ASP A 1 200 ? 18.261 -7.819 -2.147 1.00 41.99 220 ASP A O 1
ATOM 2836 N N . LEU A 1 202 ? 21.967 -7.167 -1.581 1.00 52.55 222 LEU A N 1
ATOM 2837 C CA . LEU A 1 202 ? 23.262 -7.717 -1.965 1.00 52.80 222 LEU A CA 1
ATOM 2838 C C . LEU A 1 202 ? 24.403 -7.081 -1.178 1.00 53.29 222 LEU A C 1
ATOM 2839 O O . LEU A 1 202 ? 25.224 -7.788 -0.584 1.00 54.04 222 LEU A O 1
ATOM 2855 N N . ILE A 1 203 ? 24.464 -5.749 -1.143 1.00 51.57 223 ILE A N 1
ATOM 2856 C CA . ILE A 1 203 ? 25.600 -5.053 -0.548 1.00 52.14 223 ILE A CA 1
ATOM 2857 C C . ILE A 1 203 ? 25.193 -3.616 -0.255 1.00 51.96 223 ILE A C 1
ATOM 2858 O O . ILE A 1 203 ? 24.296 -3.067 -0.900 1.00 51.23 223 ILE A O 1
ATOM 2874 N N . GLU A 1 204 ? 25.853 -3.011 0.731 1.00 63.97 224 GLU A N 1
ATOM 2875 C CA . GLU A 1 204 ? 25.730 -1.593 1.036 1.00 64.06 224 GLU A CA 1
ATOM 2876 C C . GLU A 1 204 ? 27.039 -0.876 0.734 1.00 64.72 224 GLU A C 1
ATOM 2877 O O . GLU A 1 204 ? 28.121 -1.463 0.808 1.00 65.08 224 GLU A O 1
ATOM 2889 N N . PHE A 1 205 ? 26.927 0.418 0.523 1.00 58.22 225 PHE A N 1
ATOM 2890 C CA . PHE A 1 205 ? 28.096 1.209 0.290 1.00 59.12 225 PHE A CA 1
ATOM 2891 C C . PHE A 1 205 ? 27.836 2.469 1.067 1.00 60.29 225 PHE A C 1
ATOM 2892 O O . PHE A 1 205 ? 26.720 2.936 1.119 1.00 60.11 225 PHE A O 1
ATOM 2909 N N . ASP A 1 206 ? 28.850 2.973 1.727 1.00 51.68 226 ASP A N 1
ATOM 2910 C CA . ASP A 1 206 ? 28.812 4.235 2.454 1.00 53.00 226 ASP A CA 1
ATOM 2911 C C . ASP A 1 206 ? 29.888 5.071 1.772 1.00 53.94 226 ASP A C 1
ATOM 2912 O O . ASP A 1 206 ? 31.084 4.826 1.959 1.00 54.60 226 ASP A O 1
ATOM 2921 N N . LEU A 1 207 ? 29.462 6.053 0.974 1.00 59.77 227 LEU A N 1
ATOM 2922 C CA . LEU A 1 207 ? 30.396 6.877 0.214 1.00 60.57 227 LEU A CA 1
ATOM 2923 C C . LEU A 1 207 ? 31.371 7.635 1.103 1.00 62.36 227 LEU A C 1
ATOM 2924 O O . LEU A 1 207 ? 32.369 8.159 0.595 1.00 63.20 227 LEU A O 1
ATOM 2940 N N . ASN A 1 208 ? 31.111 7.705 2.409 1.00 52.90 228 ASN A N 1
ATOM 2941 C CA . ASN A 1 208 ? 32.012 8.379 3.333 1.00 54.25 228 ASN A CA 1
ATOM 2942 C C . ASN A 1 208 ? 33.189 7.508 3.754 1.00 54.29 228 ASN A C 1
ATOM 2943 O O . ASN A 1 208 ? 34.211 8.045 4.196 1.00 55.25 228 ASN A O 1
ATOM 2954 N N . THR A 1 209 ? 33.072 6.182 3.632 1.00 65.13 229 THR A N 1
ATOM 2955 C CA . THR A 1 209 ? 34.104 5.264 4.103 1.00 65.25 229 THR A CA 1
ATOM 2956 C C . THR A 1 209 ? 34.551 4.234 3.077 1.00 64.66 229 THR A C 1
ATOM 2957 O O . THR A 1 209 ? 35.515 3.509 3.347 1.00 64.95 229 THR A O 1
ATOM 2968 N N . VAL A 1 210 ? 33.894 4.138 1.923 1.00 58.29 230 VAL A N 1
ATOM 2969 C CA . VAL A 1 210 ? 34.159 3.045 0.996 1.00 57.43 230 VAL A CA 1
ATOM 2970 C C . VAL A 1 210 ? 35.470 3.291 0.253 1.00 57.88 230 VAL A C 1
ATOM 2971 O O . VAL A 1 210 ? 35.962 4.418 0.148 1.00 58.77 230 VAL A O 1
ATOM 2984 N N . ILE A 1 212 ? 37.887 1.888 -3.358 1.00 73.43 232 ILE A N 1
ATOM 2985 C CA . ILE A 1 212 ? 37.720 1.351 -4.708 1.00 72.37 232 ILE A CA 1
ATOM 2986 C C . ILE A 1 212 ? 37.764 -0.173 -4.685 1.00 71.55 232 ILE A C 1
ATOM 2987 O O . ILE A 1 212 ? 37.035 -0.844 -5.426 1.00 70.47 232 ILE A O 1
ATOM 3003 N N . SER A 1 213 ? 38.606 -0.742 -3.819 1.00 77.93 233 SER A N 1
ATOM 3004 C CA . SER A 1 213 ? 38.719 -2.191 -3.707 1.00 77.39 233 SER A CA 1
ATOM 3005 C C . SER A 1 213 ? 37.437 -2.843 -3.202 1.00 76.95 233 SER A C 1
ATOM 3006 O O . SER A 1 213 ? 37.238 -4.040 -3.434 1.00 76.33 233 SER A O 1
ATOM 3014 N N . ASP A 1 214 ? 36.566 -2.092 -2.525 1.00 73.67 234 ASP A N 1
ATOM 3015 C CA . ASP A 1 214 ? 35.308 -2.656 -2.052 1.00 73.18 234 ASP A CA 1
ATOM 3016 C C . ASP A 1 214 ? 34.298 -2.878 -3.169 1.00 71.85 234 ASP A C 1
ATOM 3017 O O . ASP A 1 214 ? 33.301 -3.573 -2.945 1.00 71.24 234 ASP A O 1
ATOM 3026 N N . LEU A 1 215 ? 34.529 -2.322 -4.360 1.00 58.43 235 LEU A N 1
ATOM 3027 C CA . LEU A 1 215 ? 33.560 -2.478 -5.439 1.00 57.23 235 LEU A CA 1
ATOM 3028 C C . LEU A 1 215 ? 33.601 -3.890 -6.004 1.00 56.62 235 LEU A C 1
ATOM 3029 O O . LEU A 1 215 ? 32.559 -4.454 -6.356 1.00 55.88 235 LEU A O 1
ATOM 3045 N N . ALA A 1 216 ? 34.792 -4.470 -6.116 1.00 69.71 236 ALA A N 1
ATOM 3046 C CA . ALA A 1 216 ? 34.913 -5.898 -6.384 1.00 69.42 236 ALA A CA 1
ATOM 3047 C C . ALA A 1 216 ? 34.532 -6.651 -5.116 1.00 69.64 236 ALA A C 1
ATOM 3048 O O . ALA A 1 216 ? 35.290 -6.656 -4.140 1.00 70.43 236 ALA A O 1
ATOM 3055 N N . PHE A 1 217 ? 33.362 -7.286 -5.118 1.00 58.16 237 PHE A N 1
ATOM 3056 C CA . PHE A 1 217 ? 32.793 -7.830 -3.894 1.00 58.35 237 PHE A CA 1
ATOM 3057 C C . PHE A 1 217 ? 32.162 -9.189 -4.156 1.00 58.06 237 PHE A C 1
ATOM 3058 O O . PHE A 1 217 ? 32.008 -9.628 -5.299 1.00 57.61 237 PHE A O 1
ATOM 3075 N N . SER A 1 219 ? 28.794 -11.649 -2.329 1.00 51.09 239 SER A N 1
ATOM 3076 C CA . SER A 1 219 ? 27.637 -11.514 -1.457 1.00 51.12 239 SER A CA 1
ATOM 3077 C C . SER A 1 219 ? 26.733 -12.730 -1.588 1.00 51.31 239 SER A C 1
ATOM 3078 O O . SER A 1 219 ? 26.597 -13.306 -2.669 1.00 51.01 239 SER A O 1
ATOM 3086 N N . ASN A 1 220 ? 26.125 -13.109 -0.467 1.00 63.64 240 ASN A N 1
ATOM 3087 C CA . ASN A 1 220 ? 25.134 -14.173 -0.407 1.00 63.98 240 ASN A CA 1
ATOM 3088 C C . ASN A 1 220 ? 23.735 -13.570 -0.367 1.00 63.44 240 ASN A C 1
ATOM 3089 O O . ASN A 1 220 ? 23.538 -12.445 0.102 1.00 63.09 240 ASN A O 1
ATOM 3100 N N . PHE A 1 221 ? 22.760 -14.324 -0.872 1.00 49.56 241 PHE A N 1
ATOM 3101 C CA . PHE A 1 221 ? 21.377 -13.868 -0.865 1.00 48.55 241 PHE A CA 1
ATOM 3102 C C . PHE A 1 221 ? 20.447 -15.065 -0.736 1.00 49.39 241 PHE A C 1
ATOM 3103 O O . PHE A 1 221 ? 20.822 -16.205 -1.024 1.00 50.41 241 PHE A O 1
ATOM 3120 N N . LYS A 1 222 ? 19.219 -14.785 -0.300 1.00 60.25 242 LYS A N 1
ATOM 3121 C CA . LYS A 1 222 ? 18.186 -15.799 -0.129 1.00 61.03 242 LYS A CA 1
ATOM 3122 C C . LYS A 1 222 ? 16.850 -15.207 -0.549 1.00 60.64 242 LYS A C 1
ATOM 3123 O O . LYS A 1 222 ? 16.484 -14.117 -0.100 1.00 60.20 242 LYS A O 1
ATOM 3142 N N . LEU A 1 223 ? 16.131 -15.921 -1.414 1.00 48.65 243 LEU A N 1
ATOM 3143 C CA . LEU A 1 223 ? 14.855 -15.464 -1.948 1.00 47.68 243 LEU A CA 1
ATOM 3144 C C . LEU A 1 223 ? 13.810 -16.553 -1.761 1.00 48.85 243 LEU A C 1
ATOM 3145 O O . LEU A 1 223 ? 14.104 -17.740 -1.929 1.00 49.96 243 LEU A O 1
ATOM 3161 N N . THR A 1 224 ? 12.592 -16.144 -1.412 1.00 48.71 244 THR A N 1
ATOM 3162 C CA . THR A 1 224 ? 11.484 -17.065 -1.197 1.00 49.90 244 THR A CA 1
ATOM 3163 C C . THR A 1 224 ? 10.362 -16.732 -2.170 1.00 48.97 244 THR A C 1
ATOM 3164 O O . THR A 1 224 ? 9.941 -15.575 -2.262 1.00 47.81 244 THR A O 1
ATOM 3175 N N . ALA A 1 225 ? 9.879 -17.748 -2.884 1.00 68.58 245 ALA A N 1
ATOM 3176 C CA . ALA A 1 225 ? 8.800 -17.550 -3.844 1.00 68.98 245 ALA A CA 1
ATOM 3177 C C . ALA A 1 225 ? 7.521 -17.130 -3.132 1.00 69.75 245 ALA A C 1
ATOM 3178 O O . ALA A 1 225 ? 7.064 -17.800 -2.201 1.00 70.30 245 ALA A O 1
ATOM 3185 N N . LYS A 1 226 ? 6.940 -16.016 -3.575 1.00 83.59 246 LYS A N 1
ATOM 3186 C CA . LYS A 1 226 ? 5.719 -15.498 -2.974 1.00 83.79 246 LYS A CA 1
ATOM 3187 C C . LYS A 1 226 ? 4.454 -16.095 -3.579 1.00 84.36 246 LYS A C 1
ATOM 3188 O O . LYS A 1 226 ? 3.363 -15.858 -3.048 1.00 84.47 246 LYS A O 1
ATOM 3207 N N . ARG A 1 227 ? 4.567 -16.853 -4.667 1.00 60.01 247 ARG A N 1
ATOM 3208 C CA . ARG A 1 227 ? 3.423 -17.529 -5.266 1.00 60.53 247 ARG A CA 1
ATOM 3209 C C . ARG A 1 227 ? 3.946 -18.676 -6.121 1.00 61.65 247 ARG A C 1
ATOM 3210 O O . ARG A 1 227 ? 5.156 -18.877 -6.251 1.00 61.81 247 ARG A O 1
ATOM 3231 N N . GLN A 1 228 ? 3.019 -19.432 -6.706 1.00 65.88 248 GLN A N 1
ATOM 3232 C CA . GLN A 1 228 ? 3.363 -20.475 -7.664 1.00 66.93 248 GLN A CA 1
ATOM 3233 C C . GLN A 1 228 ? 3.451 -19.860 -9.054 1.00 66.14 248 GLN A C 1
ATOM 3234 O O . GLN A 1 228 ? 2.463 -19.313 -9.559 1.00 65.21 248 GLN A O 1
ATOM 3248 N N . ASP A 1 229 ? 4.621 -19.957 -9.674 1.00 63.22 249 ASP A N 1
ATOM 3249 C CA . ASP A 1 229 ? 4.863 -19.322 -10.964 1.00 62.11 249 ASP A CA 1
ATOM 3250 C C . ASP A 1 229 ? 6.155 -19.884 -11.542 1.00 62.61 249 ASP A C 1
ATOM 3251 O O . ASP A 1 229 ? 6.837 -20.702 -10.916 1.00 63.26 249 ASP A O 1
ATOM 3260 N N . MET A 1 230 ? 6.481 -19.436 -12.751 1.00 61.84 250 MET A N 1
ATOM 3261 C CA . MET A 1 230 ? 7.760 -19.739 -13.375 1.00 61.50 250 MET A CA 1
ATOM 3262 C C . MET A 1 230 ? 8.762 -18.652 -13.010 1.00 59.64 250 MET A C 1
ATOM 3263 O O . MET A 1 230 ? 8.451 -17.461 -13.097 1.00 58.44 250 MET A O 1
ATOM 3277 N N . ILE A 1 231 ? 9.959 -19.062 -12.598 1.00 56.52 251 ILE A N 1
ATOM 3278 C CA . ILE A 1 231 ? 11.051 -18.139 -12.310 1.00 54.90 251 ILE A CA 1
ATOM 3279 C C . ILE A 1 231 ? 12.116 -18.336 -13.379 1.00 54.20 251 ILE A C 1
ATOM 3280 O O . ILE A 1 231 ? 12.712 -19.415 -13.481 1.00 54.84 251 ILE A O 1
ATOM 3296 N N . ASN A 1 232 ? 12.350 -17.294 -14.177 1.00 48.97 252 ASN A N 1
ATOM 3297 C CA . ASN A 1 232 ? 13.262 -17.369 -15.307 1.00 48.23 252 ASN A CA 1
ATOM 3298 C C . ASN A 1 232 ? 14.544 -16.576 -15.105 1.00 46.67 252 ASN A C 1
ATOM 3299 O O . ASN A 1 232 ? 15.487 -16.750 -15.884 1.00 46.23 252 ASN A O 1
ATOM 3310 N N . GLY A 1 233 ? 14.605 -15.720 -14.093 1.00 46.31 253 GLY A N 1
ATOM 3311 C CA . GLY A 1 233 ? 15.815 -14.967 -13.833 1.00 45.02 253 GLY A CA 1
ATOM 3312 C C . GLY A 1 233 ? 15.635 -14.080 -12.623 1.00 44.49 253 GLY A C 1
ATOM 3313 O O . GLY A 1 233 ? 14.626 -14.157 -11.917 1.00 45.09 253 GLY A O 1
ATOM 3317 N N . ILE A 1 234 ? 16.633 -13.234 -12.385 1.00 42.68 254 ILE A N 1
ATOM 3318 C CA . ILE A 1 234 ? 16.603 -12.271 -11.292 1.00 42.39 254 ILE A CA 1
ATOM 3319 C C . ILE A 1 234 ? 16.557 -10.862 -11.865 1.00 41.20 254 ILE A C 1
ATOM 3320 O O . ILE A 1 234 ? 17.256 -10.549 -12.838 1.00 40.51 254 ILE A O 1
ATOM 3336 N N . VAL A 1 235 ? 15.713 -10.021 -11.273 1.00 40.72 255 VAL A N 1
ATOM 3337 C CA . VAL A 1 235 ? 15.717 -8.586 -11.526 1.00 39.67 255 VAL A CA 1
ATOM 3338 C C . VAL A 1 235 ? 16.483 -7.913 -10.396 1.00 39.67 255 VAL A C 1
ATOM 3339 O O . VAL A 1 235 ? 16.261 -8.217 -9.218 1.00 40.38 255 VAL A O 1
ATOM 3352 N N . THR A 1 236 ? 17.395 -7.013 -10.750 1.00 36.95 256 THR A N 1
ATOM 3353 C CA . THR A 1 236 ? 18.219 -6.323 -9.772 1.00 37.20 256 THR A CA 1
ATOM 3354 C C . THR A 1 236 ? 18.065 -4.821 -9.947 1.00 36.43 256 THR A C 1
ATOM 3355 O O . THR A 1 236 ? 17.858 -4.325 -11.058 1.00 35.77 256 THR A O 1
ATOM 3366 N N . TRP A 1 237 ? 18.167 -4.102 -8.833 1.00 36.61 257 TRP A N 1
ATOM 3367 C CA . TRP A 1 237 ? 18.079 -2.650 -8.835 1.00 36.05 257 TRP A CA 1
ATOM 3368 C C . TRP A 1 237 ? 18.982 -2.120 -7.731 1.00 36.57 257 TRP A C 1
ATOM 3369 O O . TRP A 1 237 ? 19.659 -2.884 -7.037 1.00 37.35 257 TRP A O 1
ATOM 3390 N N . PHE A 1 238 ? 18.990 -0.798 -7.566 1.00 37.38 258 PHE A N 1
ATOM 3391 C CA . PHE A 1 238 ? 19.774 -0.176 -6.511 1.00 38.03 258 PHE A CA 1
ATOM 3392 C C . PHE A 1 238 ? 18.981 0.956 -5.876 1.00 38.07 258 PHE A C 1
ATOM 3393 O O . PHE A 1 238 ? 18.194 1.636 -6.538 1.00 37.53 258 PHE A O 1
ATOM 3410 N N . ASP A 1 239 ? 19.204 1.151 -4.580 1.00 37.06 259 ASP A N 1
ATOM 3411 C CA . ASP A 1 239 ? 18.582 2.215 -3.809 1.00 37.25 259 ASP A CA 1
ATOM 3412 C C . ASP A 1 239 ? 19.607 3.298 -3.502 1.00 37.87 259 ASP A C 1
ATOM 3413 O O . ASP A 1 239 ? 20.810 3.035 -3.424 1.00 38.35 259 ASP A 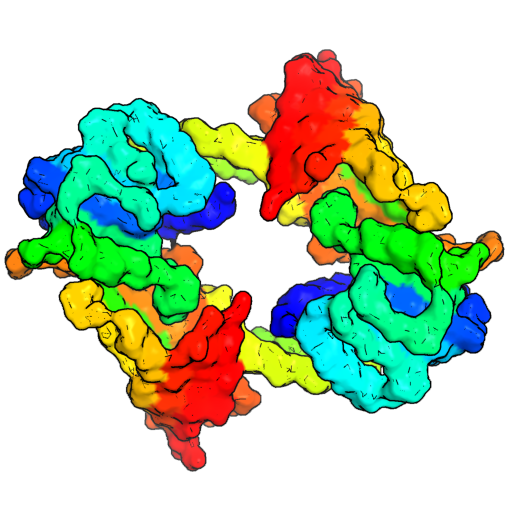O 1
ATOM 3422 N N . ILE A 1 240 ? 19.117 4.524 -3.337 1.00 44.67 260 ILE A N 1
ATOM 3423 C CA . ILE A 1 240 ? 19.956 5.697 -3.129 1.00 45.46 260 ILE A CA 1
ATOM 3424 C C . ILE A 1 240 ? 19.420 6.475 -1.936 1.00 46.03 260 ILE A C 1
ATOM 3425 O O . ILE A 1 240 ? 18.208 6.682 -1.815 1.00 45.57 260 ILE A O 1
ATOM 3441 N N . VAL A 1 241 ? 20.323 6.898 -1.052 1.00 43.87 261 VAL A N 1
ATOM 3442 C CA . VAL A 1 241 ? 19.980 7.718 0.103 1.00 44.58 261 VAL A CA 1
ATOM 3443 C C . VAL A 1 241 ? 20.935 8.902 0.160 1.00 45.78 261 VAL A C 1
ATOM 3444 O O . VAL A 1 241 ? 22.138 8.754 -0.082 1.00 46.35 261 VAL A O 1
ATOM 3457 N N . PHE A 1 242 ? 20.391 10.091 0.486 1.00 39.00 262 PHE A N 1
ATOM 3458 C CA . PHE A 1 242 ? 21.115 11.346 0.602 1.00 39.50 262 PHE A CA 1
ATOM 3459 C C . PHE A 1 242 ? 21.339 11.707 2.068 1.00 40.32 262 PHE A C 1
ATOM 3460 O O . PHE A 1 242 ? 20.575 11.286 2.942 1.00 40.33 262 PHE A O 1
ATOM 3477 N N . PRO A 1 243 ? 22.380 12.479 2.372 1.00 43.19 263 PRO A N 1
ATOM 3478 C CA . PRO A 1 243 ? 22.598 12.902 3.759 1.00 44.52 263 PRO A CA 1
ATOM 3479 C C . PRO A 1 243 ? 21.556 13.920 4.197 1.00 44.95 263 PRO A C 1
ATOM 3480 O O . PRO A 1 243 ? 21.048 14.711 3.398 1.00 44.97 263 PRO A O 1
ATOM 3491 N N . ALA A 1 244 ? 21.241 13.891 5.487 1.00 57.82 264 ALA A N 1
ATOM 3492 C CA . ALA A 1 244 ? 20.241 14.774 6.064 1.00 57.91 264 ALA A CA 1
ATOM 3493 C C . ALA A 1 244 ? 20.724 15.283 7.413 1.00 59.80 264 ALA A C 1
ATOM 3494 O O . ALA A 1 244 ? 21.513 14.610 8.088 1.00 60.55 264 ALA A O 1
ATOM 3501 N N . PRO A 1 245 ? 20.280 16.471 7.824 1.00 55.95 265 PRO A N 1
ATOM 3502 C CA . PRO A 1 245 ? 20.601 16.964 9.169 1.00 57.00 265 PRO A CA 1
ATOM 3503 C C . PRO A 1 245 ? 20.013 16.069 10.250 1.00 56.32 265 PRO A C 1
ATOM 3504 O O . PRO A 1 245 ? 19.254 15.133 9.991 1.00 54.91 265 PRO A O 1
ATOM 3515 N N . LYS A 1 246 ? 20.389 16.375 11.491 1.00 73.68 266 LYS A N 1
ATOM 3516 C CA . LYS A 1 246 ? 19.979 15.568 12.634 1.00 73.39 266 LYS A CA 1
ATOM 3517 C C . LYS A 1 246 ? 18.460 15.516 12.756 1.00 72.13 266 LYS A C 1
ATOM 3518 O O . LYS A 1 246 ? 17.780 16.542 12.668 1.00 71.93 266 LYS A O 1
ATOM 3537 N N . GLY A 1 247 ? 17.930 14.310 12.958 1.00 51.94 267 GLY A N 1
ATOM 3538 C CA . GLY A 1 247 ? 16.519 14.114 13.213 1.00 50.61 267 GLY A CA 1
ATOM 3539 C C . GLY A 1 247 ? 15.604 14.228 12.014 1.00 49.36 267 GLY A C 1
ATOM 3540 O O . GLY A 1 247 ? 14.414 13.916 12.136 1.00 48.36 267 GLY A O 1
ATOM 3544 N N . PRO A 1 250 ? 15.938 11.410 5.680 1.00 48.39 270 PRO A N 1
ATOM 3545 C CA . PRO A 1 250 ? 16.762 11.619 4.486 1.00 48.20 270 PRO A CA 1
ATOM 3546 C C . PRO A 1 250 ? 15.975 11.375 3.207 1.00 46.54 270 PRO A C 1
ATOM 3547 O O . PRO A 1 250 ? 15.085 10.522 3.143 1.00 45.49 270 PRO A O 1
ATOM 3558 N N . VAL A 1 251 ? 16.321 12.145 2.176 1.00 38.52 271 VAL A N 1
ATOM 3559 C CA . VAL A 1 251 ? 15.724 11.952 0.861 1.00 37.78 271 VAL A CA 1
ATOM 3560 C C . VAL A 1 251 ? 16.297 10.685 0.242 1.00 37.53 271 VAL A C 1
ATOM 3561 O O . VAL A 1 251 ? 17.517 10.477 0.235 1.00 37.84 271 VAL A O 1
ATOM 3574 N N . GLU A 1 252 ? 15.421 9.826 -0.276 1.00 57.16 272 GLU A N 1
ATOM 3575 C CA . GLU A 1 252 ? 15.872 8.577 -0.871 1.00 56.48 272 GLU A CA 1
ATOM 3576 C C . GLU A 1 252 ? 14.969 8.242 -2.047 1.00 54.86 272 GLU A C 1
ATOM 3577 O O . GLU A 1 252 ? 13.854 8.758 -2.163 1.00 54.49 272 GLU A O 1
ATOM 3589 N N . PHE A 1 253 ? 15.464 7.371 -2.925 1.00 38.15 273 PHE A N 1
ATOM 3590 C CA . PHE A 1 253 ? 14.639 6.845 -4.003 1.00 37.26 273 PHE A CA 1
ATOM 3591 C C . PHE A 1 253 ? 15.176 5.488 -4.434 1.00 36.99 273 PHE A C 1
ATOM 3592 O O . PHE A 1 253 ? 16.359 5.183 -4.256 1.00 37.39 273 PHE A O 1
ATOM 3609 N N . SER A 1 254 ? 14.286 4.677 -4.997 1.00 38.38 274 SER A N 1
ATOM 3610 C CA . SER A 1 254 ? 14.608 3.337 -5.459 1.00 38.19 274 SER A CA 1
ATOM 3611 C C . SER A 1 254 ? 14.449 3.256 -6.970 1.00 37.45 274 SER A C 1
ATOM 3612 O O . SER A 1 254 ? 13.691 4.020 -7.574 1.00 37.04 274 SER A O 1
ATOM 3620 N N . THR A 1 255 ? 15.171 2.317 -7.579 1.00 37.35 275 THR A N 1
ATOM 3621 C CA . THR A 1 255 ? 15.043 2.021 -9.000 1.00 36.68 275 THR A CA 1
ATOM 3622 C C . THR A 1 255 ? 14.456 0.633 -9.239 1.00 36.66 275 THR A C 1
ATOM 3623 O O . THR A 1 255 ? 14.693 0.022 -10.284 1.00 36.29 275 THR A O 1
ATOM 3634 N N . GLY A 1 256 ? 13.689 0.126 -8.278 1.00 42.42 276 GLY A N 1
ATOM 3635 C CA . GLY A 1 256 ? 13.124 -1.197 -8.375 1.00 42.75 276 GLY A CA 1
ATOM 3636 C C . GLY A 1 256 ? 11.819 -1.233 -9.140 1.00 42.41 276 GLY A C 1
ATOM 3637 O O . GLY A 1 256 ? 11.199 -0.198 -9.413 1.00 41.93 276 GLY A O 1
ATOM 3641 N N . PRO A 1 257 ? 11.373 -2.442 -9.500 1.00 35.10 277 PRO A N 1
ATOM 3642 C CA . PRO A 1 257 ? 10.100 -2.575 -10.230 1.00 35.03 277 PRO A CA 1
ATOM 3643 C C . PRO A 1 257 ? 8.886 -2.152 -9.420 1.00 35.36 277 PRO A C 1
ATOM 3644 O O . PRO A 1 257 ? 7.797 -2.022 -9.996 1.00 35.37 277 PRO A O 1
ATOM 3655 N N . HIS A 1 258 ? 9.037 -1.933 -8.114 1.00 47.57 278 HIS A N 1
ATOM 3656 C CA . HIS A 1 258 ? 7.956 -1.484 -7.249 1.00 47.96 278 HIS A CA 1
ATOM 3657 C C . HIS A 1 258 ? 7.916 0.029 -7.091 1.00 47.39 278 HIS A C 1
ATOM 3658 O O . HIS A 1 258 ? 6.977 0.551 -6.480 1.00 47.63 278 HIS A O 1
ATOM 3672 N N . ALA A 1 259 ? 8.901 0.734 -7.625 1.00 35.12 279 ALA A N 1
ATOM 3673 C CA . ALA A 1 259 ? 9.024 2.176 -7.531 1.00 34.82 279 ALA A CA 1
ATOM 3674 C C . ALA A 1 259 ? 8.687 2.829 -8.865 1.00 34.36 279 ALA A C 1
ATOM 3675 O O . ALA A 1 259 ? 8.645 2.159 -9.902 1.00 34.18 279 ALA A O 1
ATOM 3682 N N . PRO A 1 260 ? 8.425 4.137 -8.875 1.00 34.25 280 PRO A N 1
ATOM 3683 C CA . PRO A 1 260 ? 8.190 4.829 -10.147 1.00 33.93 280 PRO A CA 1
ATOM 3684 C C . PRO A 1 260 ? 9.368 4.687 -11.101 1.00 33.52 280 PRO A C 1
ATOM 3685 O O . PRO A 1 260 ? 10.488 4.349 -10.712 1.00 33.48 280 PRO A O 1
ATOM 3696 N N . TYR A 1 261 ? 9.088 4.950 -12.376 1.00 40.84 281 TYR A N 1
ATOM 3697 C CA . TYR A 1 261 ? 10.074 4.769 -13.432 1.00 40.48 281 TYR A CA 1
ATOM 3698 C C . TYR A 1 261 ? 11.293 5.659 -13.213 1.00 40.79 281 TYR A C 1
ATOM 3699 O O . TYR A 1 261 ? 11.182 6.797 -12.747 1.00 41.22 281 TYR A O 1
ATOM 3717 N N . THR A 1 262 ? 12.463 5.125 -13.555 1.00 32.85 282 THR A N 1
ATOM 3718 C CA . THR A 1 262 ? 13.698 5.888 -13.643 1.00 32.91 282 THR A CA 1
ATOM 3719 C C . THR A 1 262 ? 14.399 5.526 -14.945 1.00 32.78 282 THR A C 1
ATOM 3720 O O . THR A 1 262 ? 14.136 4.480 -15.544 1.00 32.64 282 THR A O 1
ATOM 3731 N N . HIS A 1 263 ? 15.296 6.408 -15.387 1.00 41.84 283 HIS A N 1
ATOM 3732 C CA . HIS A 1 263 ? 16.045 6.133 -16.606 1.00 41.57 283 HIS A CA 1
ATOM 3733 C C . HIS A 1 263 ? 17.038 4.992 -16.437 1.00 41.36 283 HIS A C 1
ATOM 3734 O O . HIS A 1 263 ? 17.660 4.584 -17.425 1.00 41.52 283 HIS A O 1
ATOM 3748 N N . TRP A 1 264 ? 17.203 4.475 -15.218 1.00 43.62 284 TRP A N 1
ATOM 3749 C CA . TRP A 1 264 ? 18.037 3.304 -14.989 1.00 43.69 284 TRP A CA 1
ATOM 3750 C C . TRP A 1 264 ? 17.295 2.000 -15.237 1.00 42.55 284 TRP A C 1
ATOM 3751 O O . TRP A 1 264 ? 17.941 0.982 -15.513 1.00 42.57 284 TRP A O 1
ATOM 3772 N N . LYS A 1 265 ? 15.962 2.012 -15.147 1.00 56.57 285 LYS A N 1
ATOM 3773 C CA . LYS A 1 265 ? 15.156 0.803 -15.262 1.00 56.47 285 LYS A CA 1
ATOM 3774 C C . LYS A 1 265 ? 15.642 -0.244 -14.268 1.00 56.80 285 LYS A C 1
ATOM 3775 O O . LYS A 1 265 ? 15.947 0.080 -13.115 1.00 57.63 285 LYS A O 1
ATOM 3794 N N . GLN A 1 266 ? 15.703 -1.500 -14.699 1.00 38.19 286 GLN A N 1
ATOM 3795 C CA . GLN A 1 266 ? 16.254 -2.579 -13.896 1.00 39.09 286 GLN A CA 1
ATOM 3796 C C . GLN A 1 266 ? 17.189 -3.406 -14.765 1.00 38.77 286 GLN A C 1
ATOM 3797 O O . GLN A 1 266 ? 17.251 -3.234 -15.985 1.00 38.57 286 GLN A O 1
ATOM 3811 N N . THR A 1 267 ? 17.925 -4.312 -14.125 1.00 38.10 287 THR A N 1
ATOM 3812 C CA . THR A 1 267 ? 18.877 -5.180 -14.809 1.00 38.24 287 THR A CA 1
ATOM 3813 C C . THR A 1 267 ? 18.500 -6.631 -14.551 1.00 38.96 287 THR A C 1
ATOM 3814 O O . THR A 1 267 ? 18.436 -7.063 -13.396 1.00 39.67 287 THR A O 1
ATOM 3825 N N . ILE A 1 268 ? 18.255 -7.377 -15.626 1.00 35.66 288 ILE A N 1
ATOM 3826 C CA . ILE A 1 268 ? 17.777 -8.752 -15.555 1.00 36.22 288 ILE A CA 1
ATOM 3827 C C . ILE A 1 268 ? 18.924 -9.695 -15.893 1.00 36.86 288 ILE A C 1
ATOM 3828 O O . ILE A 1 268 ? 19.638 -9.487 -16.882 1.00 36.66 288 ILE A O 1
ATOM 3844 N N . PHE A 1 269 ? 19.093 -10.733 -15.077 1.00 39.60 289 PHE A N 1
ATOM 3845 C CA . PHE A 1 269 ? 20.037 -11.815 -15.334 1.00 40.18 289 PHE A CA 1
ATOM 3846 C C . PHE A 1 269 ? 19.239 -13.105 -15.454 1.00 41.36 289 PHE A C 1
ATOM 3847 O O . PHE A 1 269 ? 18.507 -13.472 -14.529 1.00 42.11 289 PHE A O 1
ATOM 3864 N N . TYR A 1 270 ? 19.379 -13.787 -16.587 1.00 40.67 290 TYR A N 1
ATOM 3865 C CA . TYR A 1 270 ? 18.592 -14.982 -16.850 1.00 41.23 290 TYR A CA 1
ATOM 3866 C C . TYR A 1 270 ? 19.219 -16.210 -16.205 1.00 42.55 290 TYR A C 1
ATOM 3867 O O . TYR A 1 270 ? 20.431 -16.278 -15.988 1.00 43.03 290 TYR A O 1
ATOM 3885 N N . PHE A 1 271 ? 18.362 -17.199 -15.896 1.00 46.14 291 PHE A N 1
ATOM 3886 C CA . PHE A 1 271 ? 18.841 -18.508 -15.483 1.00 47.21 291 PHE A CA 1
ATOM 3887 C C . PHE A 1 271 ? 18.997 -19.403 -16.707 1.00 47.62 291 PHE A C 1
ATOM 3888 O O . PHE A 1 271 ? 18.309 -19.210 -17.714 1.00 47.39 291 PHE A O 1
ATOM 3905 N N . PRO A 1 272 ? 19.898 -20.388 -16.669 1.00 58.02 292 PRO A N 1
ATOM 3906 C CA . PRO A 1 272 ? 19.939 -21.347 -17.784 1.00 58.86 292 PRO A CA 1
ATOM 3907 C C . PRO A 1 272 ? 18.679 -22.185 -17.873 1.00 60.28 292 PRO A C 1
ATOM 3908 O O . PRO A 1 272 ? 18.198 -22.464 -18.979 1.00 60.69 292 PRO A O 1
ATOM 3919 N N . ASP A 1 273 ? 18.128 -22.588 -16.733 1.00 100.14 293 ASP A N 1
ATOM 3920 C CA . ASP A 1 273 ? 16.895 -23.352 -16.665 1.00 101.39 293 ASP A CA 1
ATOM 3921 C C . ASP A 1 273 ? 15.805 -22.524 -15.997 1.00 101.25 293 ASP A C 1
ATOM 3922 O O . ASP A 1 273 ? 16.084 -21.631 -15.193 1.00 100.23 293 ASP A O 1
ATOM 3931 N N . ASP A 1 274 ? 14.557 -22.830 -16.333 1.00 62.59 294 ASP A N 1
ATOM 3932 C CA . ASP A 1 274 ? 13.404 -22.115 -15.802 1.00 62.63 294 ASP A CA 1
ATOM 3933 C C . ASP A 1 274 ? 12.811 -22.912 -14.647 1.00 63.77 294 ASP A C 1
ATOM 3934 O O . ASP A 1 274 ? 12.405 -24.065 -14.825 1.00 64.98 294 ASP A O 1
ATOM 3943 N N . LEU A 1 275 ? 12.767 -22.299 -13.470 1.00 47.53 295 LEU A N 1
ATOM 3944 C CA . LEU A 1 275 ? 12.315 -22.967 -12.257 1.00 48.98 295 LEU A CA 1
ATOM 3945 C C . LEU A 1 275 ? 10.797 -22.885 -12.156 1.00 49.16 295 LEU A C 1
ATOM 3946 O O . LEU A 1 275 ? 10.234 -21.788 -12.067 1.00 48.09 295 LEU A O 1
ATOM 3962 N N . ASP A 1 276 ? 10.141 -24.045 -12.171 1.00 70.14 296 ASP A N 1
ATOM 3963 C CA . ASP A 1 276 ? 8.705 -24.139 -11.916 1.00 71.24 296 ASP A CA 1
ATOM 3964 C C . ASP A 1 276 ? 8.541 -24.228 -10.405 1.00 71.43 296 ASP A C 1
ATOM 3965 O O . ASP A 1 276 ? 8.555 -25.311 -9.816 1.00 72.24 296 ASP A O 1
ATOM 3974 N N . ALA A 1 277 ? 8.380 -23.073 -9.769 1.00 53.03 297 ALA A N 1
ATOM 3975 C CA . ALA A 1 277 ? 8.437 -22.970 -8.320 1.00 52.88 297 ALA A CA 1
ATOM 3976 C C . ALA A 1 277 ? 7.042 -22.903 -7.716 1.00 53.69 297 ALA A C 1
ATOM 3977 O O . ALA A 1 277 ? 6.100 -22.379 -8.316 1.00 53.83 297 ALA A O 1
ATOM 3984 N N . GLU A 1 278 ? 6.927 -23.439 -6.507 1.00 81.07 298 GLU A N 1
ATOM 3985 C CA . GLU A 1 278 ? 5.726 -23.359 -5.696 1.00 81.45 298 GLU A CA 1
ATOM 3986 C C . GLU A 1 278 ? 5.949 -22.363 -4.565 1.00 80.53 298 GLU A C 1
ATOM 3987 O O . GLU A 1 278 ? 7.077 -21.944 -4.292 1.00 79.69 298 GLU A O 1
ATOM 3999 N N . THR A 1 279 ? 4.853 -21.963 -3.925 1.00 68.70 299 THR A N 1
ATOM 4000 C CA . THR A 1 279 ? 4.946 -21.008 -2.829 1.00 67.73 299 THR A CA 1
ATOM 4001 C C . THR A 1 279 ? 5.814 -21.572 -1.712 1.00 68.14 299 THR A C 1
ATOM 4002 O O . THR A 1 279 ? 5.765 -22.767 -1.408 1.00 69.19 299 THR A O 1
ATOM 4013 N N . GLY A 1 280 ? 6.612 -20.704 -1.093 1.00 58.23 300 GLY A N 1
ATOM 4014 C CA . GLY A 1 280 ? 7.504 -21.120 -0.034 1.00 58.56 300 GLY A CA 1
ATOM 4015 C C . GLY A 1 280 ? 8.847 -21.648 -0.485 1.00 58.36 300 GLY A C 1
ATOM 4016 O O . GLY A 1 280 ? 9.750 -21.781 0.351 1.00 58.41 300 GLY A O 1
ATOM 4020 N N . ASP A 1 281 ? 9.015 -21.955 -1.770 1.00 68.59 301 ASP A N 1
ATOM 4021 C CA . ASP A 1 281 ? 10.293 -22.441 -2.267 1.00 68.34 301 ASP A CA 1
ATOM 4022 C C . ASP A 1 281 ? 11.366 -21.366 -2.122 1.00 67.16 301 ASP A C 1
ATOM 4023 O O . ASP A 1 281 ? 11.080 -20.170 -2.031 1.00 66.39 301 ASP A O 1
ATOM 4032 N N . THR A 1 282 ? 12.620 -21.808 -2.112 1.00 75.04 302 THR A N 1
ATOM 4033 C CA . THR A 1 282 ? 13.746 -20.950 -1.778 1.00 73.99 302 THR A CA 1
ATOM 4034 C C . THR A 1 282 ? 14.776 -20.963 -2.898 1.00 73.31 302 THR A C 1
ATOM 4035 O O . THR A 1 282 ? 15.017 -22.000 -3.526 1.00 73.99 302 THR A O 1
ATOM 4046 N N . ILE A 1 283 ? 15.382 -19.804 -3.138 1.00 51.38 303 ILE A N 1
ATOM 4047 C CA . ILE A 1 283 ? 16.523 -19.661 -4.033 1.00 50.67 303 ILE A CA 1
ATOM 4048 C C . ILE A 1 283 ? 17.647 -19.039 -3.218 1.00 50.78 303 ILE A C 1
ATOM 4049 O O . ILE A 1 283 ? 17.600 -17.845 -2.892 1.00 49.75 303 ILE A O 1
ATOM 4065 N N . GLU A 1 284 ? 18.651 -19.841 -2.883 1.00 86.89 304 GLU A N 1
ATOM 4066 C CA . GLU A 1 284 ? 19.838 -19.351 -2.199 1.00 86.69 304 GLU A CA 1
ATOM 4067 C C . GLU A 1 284 ? 20.968 -19.215 -3.206 1.00 86.11 304 GLU A C 1
ATOM 4068 O O . GLU A 1 284 ? 21.120 -20.053 -4.099 1.00 86.36 304 GLU A O 1
ATOM 4080 N N . GLY A 1 285 ? 21.764 -18.160 -3.059 1.00 51.20 305 GLY A N 1
ATOM 4081 C CA . GLY A 1 285 ? 22.820 -17.948 -4.029 1.00 50.72 305 GLY A CA 1
ATOM 4082 C C . GLY A 1 285 ? 23.931 -17.072 -3.504 1.00 50.77 305 GLY A C 1
ATOM 4083 O O . GLY A 1 285 ? 23.823 -16.441 -2.450 1.00 50.88 305 GLY A O 1
ATOM 4087 N N . GLU A 1 286 ? 25.018 -17.053 -4.271 1.00 72.45 306 GLU A N 1
ATOM 4088 C CA . GLU A 1 286 ? 26.172 -16.205 -4.004 1.00 72.24 306 GLU A CA 1
ATOM 4089 C C . GLU A 1 286 ? 26.539 -15.481 -5.288 1.00 71.30 306 GLU A C 1
ATOM 4090 O O . GLU A 1 286 ? 26.792 -16.122 -6.313 1.00 71.27 306 GLU A O 1
ATOM 4102 N N . LEU A 1 287 ? 26.567 -14.153 -5.236 1.00 61.81 307 LEU A N 1
ATOM 4103 C CA . LEU A 1 287 ? 26.897 -13.325 -6.387 1.00 61.13 307 LEU A CA 1
ATOM 4104 C C . LEU A 1 287 ? 28.284 -12.728 -6.196 1.00 61.18 307 LEU A C 1
ATOM 4105 O O . LEU A 1 287 ? 28.572 -12.141 -5.148 1.00 61.41 307 LEU A O 1
ATOM 4121 N N . VAL A 1 288 ? 29.135 -12.879 -7.206 1.00 48.09 308 VAL A N 1
ATOM 4122 C CA . VAL A 1 288 ? 30.483 -12.326 -7.199 1.00 48.79 308 VAL A CA 1
ATOM 4123 C C . VAL A 1 288 ? 30.567 -11.275 -8.296 1.00 47.52 308 VAL A C 1
ATOM 4124 O O . VAL A 1 288 ? 30.192 -11.538 -9.445 1.00 46.77 308 VAL A O 1
ATOM 4137 N N . CYS A 1 289 ? 31.057 -10.089 -7.942 1.00 74.76 309 CYS A N 1
ATOM 4138 C CA . CYS A 1 289 ? 31.157 -8.968 -8.868 1.00 74.59 309 CYS A CA 1
ATOM 4139 C C . CYS A 1 289 ? 32.602 -8.497 -8.901 1.00 75.36 309 CYS A C 1
ATOM 4140 O O . CYS A 1 289 ? 33.175 -8.182 -7.853 1.00 75.77 309 CYS A O 1
ATOM 4148 N N . SER A 1 290 ? 33.191 -8.457 -10.099 1.00 67.70 310 SER A N 1
ATOM 4149 C CA . SER A 1 290 ? 34.601 -8.132 -10.246 1.00 68.72 310 SER A CA 1
ATOM 4150 C C . SER A 1 290 ? 34.863 -7.539 -11.622 1.00 68.98 310 SER A C 1
ATOM 4151 O O . SER A 1 290 ? 34.279 -8.008 -12.610 1.00 68.40 310 SER A O 1
ATOM 4159 N N . PRO A 1 291 ? 35.729 -6.518 -11.723 1.00 82.49 311 PRO A N 1
ATOM 4160 C CA . PRO A 1 291 ? 36.133 -5.935 -13.007 1.00 82.99 311 PRO A CA 1
ATOM 4161 C C . PRO A 1 291 ? 37.063 -6.843 -13.806 1.00 83.49 311 PRO A C 1
ATOM 4162 O O . PRO A 1 291 ? 37.411 -7.922 -13.329 1.00 83.85 311 PRO A O 1
ATOM 4173 N N . ASP A 1 298 ? 34.658 -2.900 -17.433 1.00 76.25 318 ASP A N 1
ATOM 4174 C CA . ASP A 1 298 ? 33.748 -4.014 -17.675 1.00 75.01 318 ASP A CA 1
ATOM 4175 C C . ASP A 1 298 ? 33.532 -4.829 -16.401 1.00 74.86 318 ASP A C 1
ATOM 4176 O O . ASP A 1 298 ? 34.383 -4.842 -15.510 1.00 75.64 3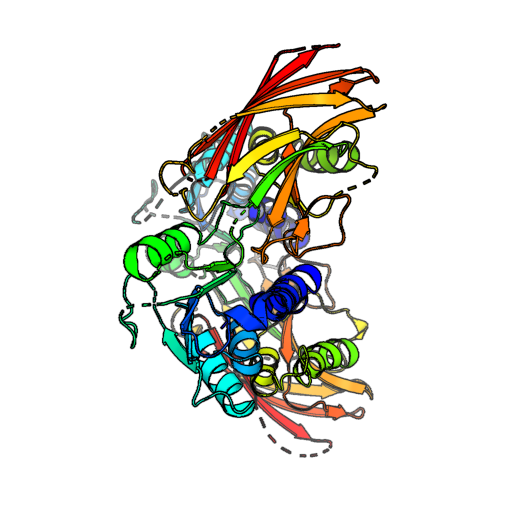18 ASP A O 1
ATOM 4184 N N . LEU A 1 299 ? 32.389 -5.510 -16.322 1.00 56.26 319 LEU A N 1
ATOM 4185 C CA . LEU A 1 299 ? 31.916 -6.118 -15.083 1.00 56.05 319 LEU A CA 1
ATOM 4186 C C . LEU A 1 299 ? 31.644 -7.599 -15.297 1.00 55.62 319 LEU A C 1
ATOM 4187 O O . LEU A 1 299 ? 30.778 -7.963 -16.098 1.00 54.94 319 LEU A O 1
ATOM 4203 N N . ASN A 1 300 ? 32.388 -8.446 -14.590 1.00 81.53 320 ASN A N 1
ATOM 4204 C CA . ASN A 1 300 ? 32.097 -9.872 -14.524 1.00 81.36 320 ASN A CA 1
ATOM 4205 C C . ASN A 1 300 ? 31.120 -10.139 -13.388 1.00 81.03 320 ASN A C 1
ATOM 4206 O O . ASN A 1 300 ? 31.348 -9.711 -12.251 1.00 81.24 320 ASN A O 1
ATOM 4217 N N . ILE A 1 301 ? 30.031 -10.839 -13.698 1.00 44.24 321 ILE A N 1
ATOM 4218 C CA . ILE A 1 301 ? 29.009 -11.189 -12.717 1.00 44.05 321 ILE A CA 1
ATOM 4219 C C . ILE A 1 301 ? 28.818 -12.697 -12.786 1.00 44.81 321 ILE A C 1
ATOM 4220 O O . ILE A 1 301 ? 28.271 -13.213 -13.768 1.00 44.32 321 ILE A O 1
ATOM 4236 N N . ILE A 1 303 ? 27.129 -15.897 -10.668 1.00 47.03 323 ILE A N 1
ATOM 4237 C CA . ILE A 1 303 ? 26.119 -16.171 -9.654 1.00 47.18 323 ILE A CA 1
ATOM 4238 C C . ILE A 1 303 ? 25.899 -17.675 -9.594 1.00 48.41 323 ILE A C 1
ATOM 4239 O O . ILE A 1 303 ? 25.529 -18.291 -10.601 1.00 48.17 323 ILE A O 1
ATOM 4255 N N . SER A 1 304 ? 26.126 -18.264 -8.424 1.00 49.81 324 SER A N 1
ATOM 4256 C CA . SER A 1 304 ? 25.841 -19.672 -8.186 1.00 51.17 324 SER A CA 1
ATOM 4257 C C . SER A 1 304 ? 24.536 -19.785 -7.411 1.00 51.07 324 SER A C 1
ATOM 4258 O O . SER A 1 304 ? 24.367 -19.126 -6.382 1.00 51.01 324 SER A O 1
ATOM 4266 N N . TYR A 1 305 ? 23.622 -20.618 -7.900 1.00 51.16 325 TYR A N 1
ATOM 4267 C CA . TYR A 1 305 ? 22.294 -20.735 -7.320 1.00 51.09 325 TYR A CA 1
ATOM 4268 C C . TYR A 1 305 ? 22.097 -22.089 -6.651 1.00 52.98 325 TYR A C 1
ATOM 4269 O O . TYR A 1 305 ? 22.834 -23.049 -6.894 1.00 54.23 325 TYR A O 1
ATOM 4287 N N . LYS A 1 306 ? 21.079 -22.143 -5.795 1.00 65.79 326 LYS A N 1
ATOM 4288 C CA . LYS A 1 306 ? 20.536 -23.394 -5.283 1.00 67.01 326 LYS A CA 1
ATOM 4289 C C . LYS A 1 306 ? 19.038 -23.201 -5.113 1.00 67.10 326 LYS A C 1
ATOM 4290 O O . LYS A 1 306 ? 18.609 -22.274 -4.420 1.00 66.67 326 LYS A O 1
ATOM 4309 N N . PHE A 1 307 ? 18.249 -24.072 -5.738 1.00 55.22 327 PHE A N 1
ATOM 4310 C CA . PHE A 1 307 ? 16.794 -23.951 -5.742 1.00 54.82 327 PHE A CA 1
ATOM 4311 C C . PHE A 1 307 ? 16.202 -25.158 -5.029 1.00 56.85 327 PHE A C 1
ATOM 4312 O O . PHE A 1 307 ? 16.243 -26.277 -5.551 1.00 57.94 327 PHE A O 1
ATOM 4329 N N . GLU A 1 308 ? 15.648 -24.925 -3.843 1.00 77.32 328 GLU A N 1
ATOM 4330 C CA . GLU A 1 308 ? 15.109 -25.981 -2.999 1.00 78.60 328 GLU A CA 1
ATOM 4331 C C . GLU A 1 308 ? 13.587 -25.966 -3.060 1.00 79.12 328 GLU A C 1
ATOM 4332 O O . GLU A 1 308 ? 12.963 -24.917 -2.867 1.00 78.51 328 GLU A O 1
ATOM 4344 N N . SER A 1 309 ? 12.997 -27.128 -3.323 1.00 74.22 329 SER A N 1
ATOM 4345 C CA . SER A 1 309 ? 11.544 -27.259 -3.354 1.00 74.99 329 SER A CA 1
ATOM 4346 C C . SER A 1 309 ? 11.100 -28.537 -2.645 1.00 76.32 329 SER A C 1
ATOM 4347 O O . SER A 1 309 ? 10.170 -29.214 -3.085 1.00 77.14 329 SER A O 1
ATOM 4355 N N . SER A 1 318 ? 16.686 -30.173 -4.542 1.00 69.43 338 SER A N 1
ATOM 4356 C CA . SER A 1 318 ? 17.610 -29.064 -4.446 1.00 68.11 338 SER A CA 1
ATOM 4357 C C . SER A 1 318 ? 18.484 -28.930 -5.697 1.00 67.36 338 SER A C 1
ATOM 4358 O O . SER A 1 318 ? 19.594 -29.437 -5.730 1.00 67.61 338 SER A O 1
ATOM 4365 N N . GLU A 1 322 ? 24.096 -22.382 -12.256 1.00 61.49 342 GLU A N 1
ATOM 4366 C CA . GLU A 1 322 ? 25.004 -21.241 -12.220 1.00 60.47 342 GLU A CA 1
ATOM 4367 C C . GLU A 1 322 ? 24.744 -20.317 -13.407 1.00 59.73 342 GLU A C 1
ATOM 4368 O O . GLU A 1 322 ? 24.049 -20.687 -14.353 1.00 60.00 342 GLU A O 1
ATOM 4379 N N . GLY A 1 323 ? 25.297 -19.109 -13.344 1.00 49.31 343 GLY A N 1
ATOM 4380 C CA . GLY A 1 323 ? 25.188 -18.167 -14.439 1.00 48.45 343 GLY A CA 1
ATOM 4381 C C . GLY A 1 323 ? 26.334 -17.178 -14.465 1.00 47.74 343 GLY A C 1
ATOM 4382 O O . GLY A 1 323 ? 26.636 -16.544 -13.449 1.00 47.57 343 GLY A O 1
ATOM 4386 N N . SER A 1 324 ? 26.946 -16.970 -15.619 1.00 62.42 344 SER A N 1
ATOM 4387 C CA . SER A 1 324 ? 27.993 -15.975 -15.735 1.00 61.81 344 SER A CA 1
ATOM 4388 C C . SER A 1 324 ? 27.543 -14.899 -16.665 1.00 60.93 344 SER A C 1
ATOM 4389 O O . SER A 1 324 ? 26.958 -15.178 -17.695 1.00 60.71 344 SER A O 1
ATOM 4397 N N . TYR A 1 325 ? 27.821 -13.662 -16.295 1.00 48.43 345 TYR A N 1
ATOM 4398 C CA . TYR A 1 325 ? 27.411 -12.534 -17.083 1.00 47.72 345 TYR A CA 1
ATOM 4399 C C . TYR A 1 325 ? 28.559 -11.558 -17.236 1.00 47.85 345 TYR A C 1
ATOM 4400 O O . TYR A 1 325 ? 29.342 -11.414 -16.337 1.00 48.38 345 TYR A O 1
ATOM 4418 N N . LEU A 1 326 ? 28.697 -10.948 -18.407 1.00 56.07 346 LEU A N 1
ATOM 4419 C CA . LEU A 1 326 ? 29.724 -9.944 -18.642 1.00 56.37 346 LEU A CA 1
ATOM 4420 C C . LEU A 1 326 ? 29.063 -8.701 -19.214 1.00 55.93 346 LEU A C 1
ATOM 4421 O O . LEU A 1 326 ? 28.293 -8.791 -20.175 1.00 55.48 346 LEU A O 1
ATOM 4437 N N . MET A 1 327 ? 29.359 -7.547 -18.623 1.00 74.78 347 MET A N 1
ATOM 4438 C CA . MET A 1 327 ? 28.821 -6.271 -19.079 1.00 74.60 347 MET A CA 1
ATOM 4439 C C . MET A 1 327 ? 29.930 -5.517 -19.800 1.00 75.28 347 MET A C 1
ATOM 4440 O O . MET A 1 327 ? 30.885 -5.051 -19.171 1.00 76.00 347 MET A O 1
ATOM 4454 N N . HIS A 1 328 ? 29.797 -5.401 -21.116 1.00 88.84 348 HIS A N 1
ATOM 4455 C CA . HIS A 1 328 ? 30.838 -4.832 -21.960 1.00 89.13 348 HIS A CA 1
ATOM 4456 C C . HIS A 1 328 ? 30.283 -3.762 -22.895 1.00 88.94 348 HIS A C 1
ATOM 4457 O O . HIS A 1 328 ? 31.022 -2.924 -23.409 1.00 89.40 348 HIS A O 1
ATOM 4472 N N . ASP B 1 8 ? 31.215 -9.460 -29.549 1.00 93.50 28 ASP B N 1
ATOM 4473 C CA . ASP B 1 8 ? 30.201 -10.423 -29.130 1.00 93.57 28 ASP B CA 1
ATOM 4474 C C . ASP B 1 8 ? 28.973 -9.739 -28.546 1.00 94.97 28 ASP B C 1
ATOM 4475 O O . ASP B 1 8 ? 28.456 -10.157 -27.510 1.00 94.94 28 ASP B O 1
ATOM 4483 N N . HIS B 1 9 ? 28.433 -8.716 -29.204 1.00 106.68 29 HIS B N 1
ATOM 4484 C CA . HIS B 1 9 ? 27.177 -8.098 -28.754 1.00 103.84 29 HIS B CA 1
ATOM 4485 C C . HIS B 1 9 ? 26.114 -8.751 -29.587 1.00 102.53 29 HIS B C 1
ATOM 4486 O O . HIS B 1 9 ? 26.035 -8.495 -30.776 1.00 101.84 29 HIS B O 1
ATOM 4500 N N . TYR B 1 10 ? 25.285 -9.590 -28.990 1.00 73.69 30 TYR B N 1
ATOM 4501 C CA . TYR B 1 10 ? 24.340 -10.374 -29.771 1.00 73.03 30 TYR B CA 1
ATOM 4502 C C . TYR B 1 10 ? 23.154 -9.638 -30.336 1.00 72.06 30 TYR B C 1
ATOM 4503 O O . TYR B 1 10 ? 22.494 -10.142 -31.222 1.00 71.61 30 TYR B O 1
ATOM 4521 N N . GLY B 1 11 ? 22.885 -8.446 -29.850 1.00 53.05 31 GLY B N 1
ATOM 4522 C CA . GLY B 1 11 ? 21.750 -7.715 -30.325 1.00 52.20 31 GLY B CA 1
ATOM 4523 C C . GLY B 1 11 ? 22.038 -7.196 -31.671 1.00 51.73 31 GLY B C 1
ATOM 4524 O O . GLY B 1 11 ? 21.167 -7.122 -32.510 1.00 51.37 31 GLY B O 1
ATOM 4528 N N . ILE B 1 12 ? 23.277 -6.906 -31.933 1.00 65.43 32 ILE B N 1
ATOM 4529 C CA . ILE B 1 12 ? 23.533 -6.294 -33.200 1.00 65.38 32 ILE B CA 1
ATOM 4530 C C . ILE B 1 12 ? 23.452 -7.404 -34.249 1.00 65.16 32 ILE B C 1
ATOM 4531 O O . ILE B 1 12 ? 23.010 -7.155 -35.354 1.00 64.86 32 ILE B O 1
ATOM 4547 N N . HIS B 1 13 ? 23.799 -8.613 -33.883 1.00 51.17 33 HIS B N 1
ATOM 4548 C CA . HIS B 1 13 ? 23.750 -9.693 -34.822 1.00 51.19 33 HIS B CA 1
ATOM 4549 C C . HIS B 1 13 ? 22.348 -10.182 -34.969 1.00 50.85 33 HIS B C 1
ATOM 4550 O O . HIS B 1 13 ? 21.968 -10.654 -36.003 1.00 50.85 33 HIS B O 1
ATOM 4564 N N . GLU B 1 14 ? 21.554 -10.048 -33.935 1.00 57.70 34 GLU B N 1
ATOM 4565 C CA . GLU B 1 14 ? 20.167 -10.429 -34.040 1.00 57.65 34 GLU B CA 1
ATOM 4566 C C . GLU B 1 14 ? 19.444 -9.478 -34.934 1.00 56.81 34 GLU B C 1
ATOM 4567 O O . GLU B 1 14 ? 18.727 -9.896 -35.799 1.00 56.84 34 GLU B O 1
ATOM 4579 N N . GLU B 1 15 ? 19.654 -8.194 -34.754 1.00 50.98 35 GLU B N 1
ATOM 4580 C CA . GLU B 1 15 ? 18.940 -7.199 -35.513 1.00 50.69 35 GLU B CA 1
ATOM 4581 C C . GLU B 1 15 ? 19.085 -7.399 -36.978 1.00 51.01 35 GLU B C 1
ATOM 4582 O O . GLU B 1 15 ? 18.140 -7.222 -37.732 1.00 51.08 35 GLU B O 1
ATOM 4594 N N . MET B 1 16 ? 20.267 -7.774 -37.396 1.00 63.92 36 MET B N 1
ATOM 4595 C CA . MET B 1 16 ? 20.532 -7.904 -38.803 1.00 64.18 36 MET B CA 1
ATOM 4596 C C . MET B 1 16 ? 20.002 -9.166 -39.380 1.00 64.25 36 MET B C 1
ATOM 4597 O O . MET B 1 16 ? 19.576 -9.196 -40.516 1.00 64.43 36 MET B O 1
ATOM 4611 N N . LEU B 1 17 ? 20.026 -10.216 -38.601 1.00 37.80 37 LEU B N 1
ATOM 4612 C CA . LEU B 1 17 ? 19.576 -11.486 -39.087 1.00 38.08 37 LEU B CA 1
ATOM 4613 C C . LEU B 1 17 ? 18.078 -11.412 -39.152 1.00 37.77 37 LEU B C 1
ATOM 4614 O O . LEU B 1 17 ? 17.493 -11.965 -40.024 1.00 38.23 37 LEU B O 1
ATOM 4630 N N . GLN B 1 18 ? 17.453 -10.726 -38.214 1.00 40.11 38 GLN B N 1
ATOM 4631 C CA . GLN B 1 18 ? 16.006 -10.557 -38.205 1.00 39.83 38 GLN B CA 1
ATOM 4632 C C . GLN B 1 18 ? 15.524 -9.549 -39.241 1.00 39.87 38 GLN B C 1
ATOM 4633 O O . GLN B 1 18 ? 14.313 -9.449 -39.468 1.00 39.93 38 GLN B O 1
ATOM 4647 N N . ASP B 1 19 ? 16.434 -8.809 -39.872 1.00 37.35 39 ASP B N 1
ATOM 4648 C CA . ASP B 1 19 ? 16.106 -7.971 -41.025 1.00 37.80 39 ASP B CA 1
ATOM 4649 C C . ASP B 1 19 ? 15.986 -8.892 -42.233 1.00 38.51 39 ASP B C 1
ATOM 4650 O O . ASP B 1 19 ? 16.964 -9.178 -42.927 1.00 38.90 39 ASP B O 1
ATOM 4659 N N . THR B 1 20 ? 14.765 -9.367 -42.491 1.00 37.10 40 THR B N 1
ATOM 4660 C CA . THR B 1 20 ? 14.563 -10.334 -43.567 1.00 37.68 40 THR B CA 1
ATOM 4661 C C . THR B 1 20 ? 14.762 -9.707 -44.943 1.00 38.13 40 THR B C 1
ATOM 4662 O O . THR B 1 20 ? 15.231 -10.383 -45.867 1.00 38.63 40 THR B O 1
ATOM 4673 N N . VAL B 1 21 ? 14.411 -8.429 -45.104 1.00 38.07 41 VAL B N 1
ATOM 4674 C CA . VAL B 1 21 ? 14.638 -7.749 -46.378 1.00 38.62 41 VAL B CA 1
ATOM 4675 C C . VAL B 1 21 ? 16.124 -7.740 -46.714 1.00 38.81 41 VAL B C 1
ATOM 4676 O O . VAL B 1 21 ? 16.529 -8.072 -47.834 1.00 39.41 41 VAL B O 1
ATOM 4689 N N . ARG B 1 22 ? 16.955 -7.354 -45.745 1.00 43.62 42 ARG B N 1
ATOM 4690 C CA . ARG B 1 22 ? 18.400 -7.332 -45.945 1.00 43.80 42 ARG B CA 1
ATOM 4691 C C . ARG B 1 22 ? 18.944 -8.727 -46.236 1.00 43.82 42 ARG B C 1
ATOM 4692 O O . ARG B 1 22 ? 19.612 -8.949 -47.253 1.00 44.60 42 ARG B O 1
ATOM 4713 N N . THR B 1 23 ? 18.671 -9.682 -45.343 1.00 38.61 43 THR B N 1
ATOM 4714 C CA . THR B 1 23 ? 19.302 -10.996 -45.438 1.00 38.96 43 THR B CA 1
ATOM 4715 C C . THR B 1 23 ? 18.858 -11.745 -46.691 1.00 39.54 43 THR B C 1
ATOM 4716 O O . THR B 1 23 ? 19.688 -12.312 -47.411 1.00 40.13 43 THR B O 1
ATOM 4727 N N . LEU B 1 24 ? 17.551 -11.768 -46.965 1.00 39.48 44 LEU B N 1
ATOM 4728 C CA . LEU B 1 24 ? 17.066 -12.495 -48.135 1.00 40.11 44 LEU B CA 1
ATOM 4729 C C . LEU B 1 24 ? 17.511 -11.837 -49.434 1.00 40.66 44 LEU B C 1
ATOM 4730 O O . LEU B 1 24 ? 17.623 -12.518 -50.460 1.00 41.31 44 LEU B O 1
ATOM 4746 N N . SER B 1 25 ? 17.762 -10.526 -49.416 1.00 40.51 45 SER B N 1
ATOM 4747 C CA . SER B 1 25 ? 18.305 -9.863 -50.597 1.00 41.17 45 SER B CA 1
ATOM 4748 C C . SER B 1 25 ? 19.674 -10.427 -50.952 1.00 41.64 45 SER B C 1
ATOM 4749 O O . SER B 1 25 ? 19.940 -10.761 -52.113 1.00 42.39 45 SER B O 1
ATOM 4757 N N . TYR B 1 26 ? 20.563 -10.525 -49.959 1.00 41.32 46 TYR B N 1
ATOM 4758 C CA . TYR B 1 26 ? 21.875 -11.124 -50.187 1.00 41.87 46 TYR B CA 1
ATOM 4759 C C . TYR B 1 26 ? 21.756 -12.582 -50.613 1.00 42.24 46 TYR B C 1
ATOM 4760 O O . TYR B 1 26 ? 22.478 -13.033 -51.510 1.00 43.01 46 TYR B O 1
ATOM 4778 N N . ARG B 1 27 ? 20.863 -13.340 -49.972 1.00 43.68 47 ARG B N 1
ATOM 4779 C CA . ARG B 1 27 ? 20.678 -14.740 -50.341 1.00 44.29 47 ARG B CA 1
ATOM 4780 C C . ARG B 1 27 ? 20.184 -14.868 -51.776 1.00 45.44 47 ARG B C 1
ATOM 4781 O O . ARG B 1 27 ? 20.781 -15.584 -52.590 1.00 46.25 47 ARG B O 1
ATOM 4802 N N . ASN B 1 28 ? 19.085 -14.184 -52.103 1.00 42.69 48 ASN B N 1
ATOM 4803 C CA . ASN B 1 28 ? 18.507 -14.301 -53.437 1.00 43.37 48 ASN B CA 1
ATOM 4804 C C . ASN B 1 28 ? 19.460 -13.791 -54.511 1.00 44.05 48 ASN B C 1
ATOM 4805 O O . ASN B 1 28 ? 19.407 -14.254 -55.655 1.00 44.82 48 ASN B O 1
ATOM 4816 N N . ALA B 1 29 ? 20.332 -12.840 -54.167 1.00 43.89 49 ALA B N 1
ATOM 4817 C CA . ALA B 1 29 ? 21.336 -12.382 -55.123 1.00 44.68 49 ALA B CA 1
ATOM 4818 C C . ALA B 1 29 ? 22.392 -13.453 -55.371 1.00 45.26 49 ALA B C 1
ATOM 4819 O O . ALA B 1 29 ? 22.815 -13.661 -56.514 1.00 46.15 49 ALA B O 1
ATOM 4826 N N . ILE B 1 30 ? 22.837 -14.134 -54.311 1.00 44.87 50 ILE B N 1
ATOM 4827 C CA . ILE B 1 30 ? 23.783 -15.237 -54.470 1.00 45.51 50 ILE B CA 1
ATOM 4828 C C . ILE B 1 30 ? 23.167 -16.355 -55.301 1.00 46.01 50 ILE B C 1
ATOM 4829 O O . ILE B 1 30 ? 23.820 -16.926 -56.184 1.00 46.90 50 ILE B O 1
ATOM 4845 N N . ILE B 1 31 ? 21.900 -16.680 -55.038 1.00 45.63 51 ILE B N 1
ATOM 4846 C CA . ILE B 1 31 ? 21.239 -17.765 -55.756 1.00 46.17 51 ILE B CA 1
ATOM 4847 C C . ILE B 1 31 ? 21.043 -17.398 -57.220 1.00 47.37 51 ILE B C 1
ATOM 4848 O O . ILE B 1 31 ? 21.205 -18.239 -58.114 1.00 48.37 51 ILE B O 1
ATOM 4864 N N . GLN B 1 32 ? 20.690 -16.139 -57.487 1.00 46.58 52 GLN B N 1
ATOM 4865 C CA . GLN B 1 32 ? 20.511 -15.692 -58.864 1.00 47.36 52 GLN B CA 1
ATOM 4866 C C . GLN B 1 32 ? 21.799 -15.853 -59.663 1.00 48.25 52 GLN B C 1
ATOM 4867 O O . GLN B 1 32 ? 21.766 -16.235 -60.839 1.00 49.14 52 GLN B O 1
ATOM 4881 N N . ASN B 1 33 ? 22.945 -15.571 -59.039 1.00 62.15 53 ASN B N 1
ATOM 4882 C CA . ASN B 1 33 ? 24.245 -15.698 -59.683 1.00 62.58 53 ASN B CA 1
ATOM 4883 C C . ASN B 1 33 ? 24.990 -16.957 -59.253 1.00 62.26 53 ASN B C 1
ATOM 4884 O O . ASN B 1 33 ? 26.225 -16.992 -59.312 1.00 62.25 53 ASN B O 1
ATOM 4895 N N . LYS B 1 34 ? 24.269 -17.995 -58.816 1.00 57.84 54 LYS B N 1
ATOM 4896 C CA . LYS B 1 34 ? 24.939 -19.180 -58.290 1.00 57.67 54 LYS B CA 1
ATOM 4897 C C . LYS B 1 34 ? 25.772 -19.884 -59.354 1.00 58.67 54 LYS B C 1
ATOM 4898 O O . LYS B 1 34 ? 26.731 -20.586 -59.012 1.00 58.61 54 LYS B O 1
ATOM 4917 N N . ASP B 1 35 ? 25.422 -19.720 -60.634 1.00 61.88 55 ASP B N 1
ATOM 4918 C CA . ASP B 1 35 ? 26.270 -20.237 -61.702 1.00 62.81 55 ASP B CA 1
ATOM 4919 C C . ASP B 1 35 ? 27.638 -19.566 -61.678 1.00 62.58 55 ASP B C 1
ATOM 4920 O O . ASP B 1 35 ? 28.662 -20.210 -61.937 1.00 62.95 55 ASP B O 1
ATOM 4929 N N . LEU B 1 36 ? 27.672 -18.269 -61.367 1.00 64.16 56 LEU B N 1
ATOM 4930 C CA . LEU B 1 36 ? 28.927 -17.533 -61.305 1.00 64.03 56 LEU B CA 1
ATOM 4931 C C . LEU B 1 36 ? 29.669 -17.750 -59.992 1.00 63.07 56 LEU B C 1
ATOM 4932 O O . LEU B 1 36 ? 30.872 -17.475 -59.923 1.00 63.12 56 LEU B O 1
ATOM 4948 N N . PHE B 1 37 ? 28.985 -18.240 -58.956 1.00 61.67 57 PHE B N 1
ATOM 4949 C CA . PHE B 1 37 ? 29.644 -18.587 -57.704 1.00 60.68 57 PHE B CA 1
ATOM 4950 C C . PHE B 1 37 ? 30.321 -19.947 -57.762 1.00 61.22 57 PHE B C 1
ATOM 4951 O O . PHE B 1 37 ? 31.165 -20.241 -56.909 1.00 60.87 57 PHE B O 1
ATOM 4968 N N . LYS B 1 38 ? 29.968 -20.777 -58.741 1.00 65.32 58 LYS B N 1
ATOM 4969 C CA . LYS B 1 38 ? 30.434 -22.156 -58.767 1.00 65.93 58 LYS B CA 1
ATOM 4970 C C . LYS B 1 38 ? 31.946 -22.213 -58.955 1.00 66.07 58 LYS B C 1
ATOM 4971 O O . LYS B 1 38 ? 32.491 -21.615 -59.888 1.00 66.49 58 LYS B O 1
ATOM 4990 N N . ASP B 1 39 ? 32.621 -22.932 -58.054 1.00 81.16 59 ASP B N 1
ATOM 4991 C CA . ASP B 1 39 ? 34.059 -23.188 -58.149 1.00 81.29 59 ASP B CA 1
ATOM 4992 C C . ASP B 1 39 ? 34.875 -21.897 -58.106 1.00 80.90 59 ASP B C 1
ATOM 4993 O O . ASP B 1 39 ? 35.929 -21.801 -58.738 1.00 81.58 59 ASP B O 1
ATOM 5002 N N . LYS B 1 40 ? 34.411 -20.899 -57.360 1.00 63.46 60 LYS B N 1
ATOM 5003 C CA . LYS B 1 40 ? 35.065 -19.599 -57.304 1.00 63.20 60 LYS B CA 1
ATOM 5004 C C . LYS B 1 40 ? 35.447 -19.257 -55.869 1.00 62.30 60 LYS B C 1
ATOM 5005 O O . LYS B 1 40 ? 35.046 -19.924 -54.912 1.00 61.81 60 LYS B O 1
ATOM 5024 N N . ILE B 1 41 ? 36.234 -18.192 -55.735 1.00 55.49 61 ILE B N 1
ATOM 5025 C CA . ILE B 1 41 ? 36.787 -17.764 -54.456 1.00 55.28 61 ILE B CA 1
ATOM 5026 C C . ILE B 1 41 ? 36.051 -16.500 -54.031 1.00 54.02 61 ILE B C 1
ATOM 5027 O O . ILE B 1 41 ? 36.018 -15.514 -54.777 1.00 54.19 61 ILE B O 1
ATOM 5043 N N . VAL B 1 42 ? 35.458 -16.526 -52.839 1.00 54.10 62 VAL B N 1
ATOM 5044 C CA . VAL B 1 42 ? 34.657 -15.419 -52.331 1.00 52.85 62 VAL B CA 1
ATOM 5045 C C . VAL B 1 42 ? 35.316 -14.853 -51.079 1.00 52.77 62 VAL B C 1
ATOM 5046 O O . VAL B 1 42 ? 35.809 -15.605 -50.231 1.00 53.04 62 VAL B O 1
ATOM 5059 N N . LEU B 1 43 ? 35.324 -13.525 -50.969 1.00 61.43 63 LEU B N 1
ATOM 5060 C CA . LEU B 1 43 ? 35.798 -12.825 -49.780 1.00 60.85 63 LEU B CA 1
ATOM 5061 C C . LEU B 1 43 ? 34.616 -12.130 -49.117 1.00 60.04 63 LEU B C 1
ATOM 5062 O O . LEU B 1 43 ? 33.951 -11.299 -49.746 1.00 60.43 63 LEU B O 1
ATOM 5078 N N . ASP B 1 44 ? 34.359 -12.463 -47.854 1.00 59.48 64 ASP B N 1
ATOM 5079 C CA . ASP B 1 44 ? 33.232 -11.905 -47.107 1.00 58.76 64 ASP B CA 1
ATOM 5080 C C . ASP B 1 44 ? 33.762 -10.848 -46.143 1.00 58.36 64 ASP B C 1
ATOM 5081 O O . ASP B 1 44 ? 34.326 -11.172 -45.094 1.00 57.95 64 ASP B O 1
ATOM 5090 N N . VAL B 1 45 ? 33.576 -9.581 -46.502 1.00 53.17 65 VAL B N 1
ATOM 5091 C CA . VAL B 1 45 ? 34.045 -8.459 -45.696 1.00 52.97 65 VAL B CA 1
ATOM 5092 C C . VAL B 1 45 ? 32.981 -8.120 -44.658 1.00 52.26 65 VAL B C 1
ATOM 5093 O O . VAL B 1 45 ? 31.853 -7.754 -45.008 1.00 52.30 65 VAL B O 1
ATOM 5106 N N . GLY B 1 46 ? 33.339 -8.240 -43.382 1.00 45.73 66 GLY B N 1
ATOM 5107 C CA . GLY B 1 46 ? 32.394 -8.016 -42.305 1.00 44.49 66 GLY B CA 1
ATOM 5108 C C . GLY B 1 46 ? 31.430 -9.173 -42.161 1.00 43.71 66 GLY B C 1
ATOM 5109 O O . GLY B 1 46 ? 30.211 -8.981 -42.129 1.00 42.72 66 GLY B O 1
ATOM 5113 N N . CYS B 1 47 ? 31.976 -10.389 -42.077 1.00 58.79 67 CYS B N 1
ATOM 5114 C CA . CYS B 1 47 ? 31.151 -11.589 -42.121 1.00 58.61 67 CYS B CA 1
ATOM 5115 C C . CYS B 1 47 ? 30.247 -11.731 -40.904 1.00 58.07 67 CYS B C 1
ATOM 5116 O O . CYS B 1 47 ? 29.262 -12.475 -40.970 1.00 57.91 67 CYS B O 1
ATOM 5124 N N . GLY B 1 48 ? 30.544 -11.030 -39.813 1.00 48.71 68 GLY B N 1
ATOM 5125 C CA . GLY B 1 48 ? 29.728 -11.139 -38.613 1.00 48.05 68 GLY B CA 1
ATOM 5126 C C . GLY B 1 48 ? 29.653 -12.579 -38.143 1.00 48.27 68 GLY B C 1
ATOM 5127 O O . GLY B 1 48 ? 30.671 -13.215 -37.843 1.00 48.81 68 GLY B O 1
ATOM 5131 N N . THR B 1 49 ? 28.433 -13.109 -38.072 1.00 45.75 69 THR B N 1
ATOM 5132 C CA . THR B 1 49 ? 28.232 -14.510 -37.730 1.00 46.09 69 THR B CA 1
ATOM 5133 C C . THR B 1 49 ? 28.560 -15.452 -38.882 1.00 46.72 69 THR B C 1
ATOM 5134 O O . THR B 1 49 ? 28.610 -16.668 -38.666 1.00 47.34 69 THR B O 1
ATOM 5145 N N . GLY B 1 50 ? 28.784 -14.931 -40.086 1.00 55.20 70 GLY B N 1
ATOM 5146 C CA . GLY B 1 50 ? 29.127 -15.766 -41.220 1.00 55.77 70 GLY B CA 1
ATOM 5147 C C . GLY B 1 50 ? 27.954 -16.264 -42.031 1.00 55.92 70 GLY B C 1
ATOM 5148 O O . GLY B 1 50 ? 28.111 -17.224 -42.792 1.00 56.59 70 GLY B O 1
ATOM 5152 N N . ILE B 1 51 ? 26.780 -15.645 -41.891 1.00 43.25 71 ILE B N 1
ATOM 5153 C CA . ILE B 1 51 ? 25.589 -16.134 -42.583 1.00 43.53 71 ILE B CA 1
ATOM 5154 C C . ILE B 1 51 ? 25.747 -16.012 -44.095 1.00 44.00 71 ILE B C 1
ATOM 5155 O O . ILE B 1 51 ? 25.342 -16.906 -44.849 1.00 44.70 71 ILE B O 1
ATOM 5171 N N . LEU B 1 52 ? 26.340 -14.911 -44.564 1.00 42.21 72 LEU B N 1
ATOM 5172 C CA . LEU B 1 52 ? 26.534 -14.734 -46.000 1.00 42.75 72 LEU B CA 1
ATOM 5173 C C . LEU B 1 52 ? 27.584 -15.696 -46.544 1.00 43.83 72 LEU B C 1
ATOM 5174 O O . LEU B 1 52 ? 27.464 -16.179 -47.677 1.00 44.33 72 LEU B O 1
ATOM 5190 N N . SER B 1 53 ? 28.622 -15.981 -45.753 1.00 48.92 73 SER B N 1
ATOM 5191 C CA . SER B 1 53 ? 29.631 -16.952 -46.167 1.00 49.76 73 SER B CA 1
ATOM 5192 C C . SER B 1 53 ? 29.032 -18.342 -46.327 1.00 50.39 73 SER B C 1
ATOM 5193 O O . SER B 1 53 ? 29.314 -19.038 -47.309 1.00 51.21 73 SER B O 1
ATOM 5201 N N . MET B 1 54 ? 28.204 -18.766 -45.367 1.00 60.26 74 MET B N 1
ATOM 5202 C CA . MET B 1 54 ? 27.551 -20.067 -45.465 1.00 61.24 74 MET B CA 1
ATOM 5203 C C . MET B 1 54 ? 26.609 -20.133 -46.660 1.00 62.01 74 MET B C 1
ATOM 5204 O O . MET B 1 54 ? 26.470 -21.192 -47.281 1.00 62.68 74 MET B O 1
ATOM 5218 N N . PHE B 1 55 ? 25.946 -19.021 -46.988 1.00 44.37 75 PHE B N 1
ATOM 5219 C CA . PHE B 1 55 ? 25.079 -18.988 -48.162 1.00 44.34 75 PHE B CA 1
ATOM 5220 C C . PHE B 1 55 ? 25.877 -19.242 -49.434 1.00 45.30 75 PHE B C 1
ATOM 5221 O O . PHE B 1 55 ? 25.485 -20.057 -50.277 1.00 45.80 75 PHE B O 1
ATOM 5238 N N . ALA B 1 56 ? 27.002 -18.540 -49.592 1.00 49.33 76 ALA B N 1
ATOM 5239 C CA . ALA B 1 56 ? 27.835 -18.717 -50.777 1.00 50.15 76 ALA B CA 1
ATOM 5240 C C . ALA B 1 56 ? 28.392 -20.133 -50.862 1.00 50.99 76 ALA B C 1
ATOM 5241 O O . ALA B 1 56 ? 28.366 -20.755 -51.931 1.00 51.88 76 ALA B O 1
ATOM 5248 N N . ALA B 1 57 ? 28.898 -20.662 -49.744 1.00 61.15 77 ALA B N 1
ATOM 5249 C CA . ALA B 1 57 ? 29.509 -21.988 -49.759 1.00 62.07 77 ALA B CA 1
ATOM 5250 C C . ALA B 1 57 ? 28.496 -23.073 -50.106 1.00 63.09 77 ALA B C 1
ATOM 5251 O O . ALA B 1 57 ? 28.798 -23.985 -50.885 1.00 64.21 77 ALA B O 1
ATOM 5258 N N . LYS B 1 58 ? 27.289 -22.997 -49.540 1.00 55.77 78 LYS B N 1
ATOM 5259 C CA . LYS B 1 58 ? 26.292 -24.030 -49.806 1.00 56.65 78 LYS B CA 1
ATOM 5260 C C . LYS B 1 58 ? 25.819 -24.005 -51.254 1.00 57.23 78 LYS B C 1
ATOM 5261 O O . LYS B 1 58 ? 25.397 -25.041 -51.782 1.00 58.28 78 LYS B O 1
ATOM 5280 N N . HIS B 1 59 ? 25.878 -22.847 -51.914 1.00 56.22 79 HIS B N 1
ATOM 5281 C CA . HIS B 1 59 ? 25.382 -22.701 -53.277 1.00 56.83 79 HIS B CA 1
ATOM 5282 C C . HIS B 1 59 ? 26.504 -22.676 -54.313 1.00 57.37 79 HIS B C 1
ATOM 5283 O O . HIS B 1 59 ? 26.405 -21.960 -55.315 1.00 57.55 79 HIS B O 1
ATOM 5297 N N . GLY B 1 60 ? 27.573 -23.439 -54.090 1.00 60.75 80 GLY B N 1
ATOM 5298 C CA . GLY B 1 60 ? 28.525 -23.768 -55.134 1.00 61.70 80 GLY B CA 1
ATOM 5299 C C . GLY B 1 60 ? 29.899 -23.145 -55.005 1.00 61.35 80 GLY B C 1
ATOM 5300 O O . GLY B 1 60 ? 30.778 -23.476 -55.813 1.00 62.16 80 GLY B O 1
ATOM 5304 N N . ALA B 1 61 ? 30.127 -22.268 -54.030 1.00 61.66 81 ALA B N 1
ATOM 5305 C CA . ALA B 1 61 ? 31.428 -21.621 -53.916 1.00 61.34 81 ALA B CA 1
ATOM 5306 C C . ALA B 1 61 ? 32.510 -22.636 -53.563 1.00 61.77 81 ALA B C 1
ATOM 5307 O O . ALA B 1 61 ? 32.286 -23.563 -52.780 1.00 61.79 81 ALA B O 1
ATOM 5314 N N . HIS B 1 63 ? 35.571 -21.814 -52.117 1.00 77.21 83 HIS B N 1
ATOM 5315 C CA . HIS B 1 63 ? 36.083 -21.440 -50.808 1.00 76.41 83 HIS B CA 1
ATOM 5316 C C . HIS B 1 63 ? 35.664 -20.008 -50.511 1.00 75.51 83 HIS B C 1
ATOM 5317 O O . HIS B 1 63 ? 35.729 -19.143 -51.388 1.00 75.59 83 HIS B O 1
ATOM 5331 N N . VAL B 1 64 ? 35.234 -19.770 -49.275 1.00 62.68 84 VAL B N 1
ATOM 5332 C CA . VAL B 1 64 ? 34.816 -18.451 -48.817 1.00 61.73 84 VAL B CA 1
ATOM 5333 C C . VAL B 1 64 ? 35.718 -18.043 -47.663 1.00 61.16 84 VAL B C 1
ATOM 5334 O O . VAL B 1 64 ? 35.957 -18.835 -46.745 1.00 61.15 84 VAL B O 1
ATOM 5347 N N . ILE B 1 65 ? 36.221 -16.813 -47.712 1.00 56.98 85 ILE B N 1
ATOM 5348 C CA . ILE B 1 65 ? 37.046 -16.253 -46.650 1.00 56.75 85 ILE B CA 1
ATOM 5349 C C . ILE B 1 65 ? 36.266 -15.119 -46.002 1.00 55.77 85 ILE B C 1
ATOM 5350 O O . ILE B 1 65 ? 35.906 -14.140 -46.669 1.00 55.65 85 ILE B O 1
ATOM 5366 N N . GLY B 1 66 ? 36.005 -15.249 -44.705 1.00 49.90 86 GLY B N 1
ATOM 5367 C CA . GLY B 1 66 ? 35.306 -14.232 -43.939 1.00 48.69 86 GLY B CA 1
ATOM 5368 C C . GLY B 1 66 ? 36.281 -13.486 -43.043 1.00 49.23 86 GLY B C 1
ATOM 5369 O O . GLY B 1 66 ? 37.114 -14.098 -42.373 1.00 50.10 86 GLY B O 1
ATOM 5373 N N . VAL B 1 67 ? 36.163 -12.161 -43.047 1.00 58.43 87 VAL B N 1
ATOM 5374 C CA . VAL B 1 67 ? 37.056 -11.288 -42.295 1.00 58.60 87 VAL B CA 1
ATOM 5375 C C . VAL B 1 67 ? 36.198 -10.318 -41.494 1.00 58.07 87 VAL B C 1
ATOM 5376 O O . VAL B 1 67 ? 35.538 -9.443 -42.071 1.00 58.01 87 VAL B O 1
ATOM 5389 N N . ASP B 1 68 ? 36.197 -10.477 -40.173 1.00 63.22 88 ASP B N 1
ATOM 5390 C CA . ASP B 1 68 ? 35.544 -9.537 -39.273 1.00 62.85 88 ASP B CA 1
ATOM 5391 C C . ASP B 1 68 ? 36.451 -9.318 -38.073 1.00 63.06 88 ASP B C 1
ATOM 5392 O O . ASP B 1 68 ? 36.965 -10.283 -37.500 1.00 63.20 88 ASP B O 1
ATOM 5401 N N . MET B 1 69 ? 36.643 -8.055 -37.696 1.00 72.40 89 MET B N 1
ATOM 5402 C CA . MET B 1 69 ? 37.544 -7.712 -36.603 1.00 72.59 89 MET B CA 1
ATOM 5403 C C . MET B 1 69 ? 36.920 -7.889 -35.224 1.00 72.10 89 MET B C 1
ATOM 5404 O O . MET B 1 69 ? 37.569 -7.558 -34.226 1.00 72.36 89 MET B O 1
ATOM 5418 N N . SER B 1 70 ? 35.700 -8.406 -35.138 1.00 67.88 90 SER B N 1
ATOM 5419 C CA . SER B 1 70 ? 35.045 -8.603 -33.855 1.00 67.72 90 SER B CA 1
ATOM 5420 C C . SER B 1 70 ? 35.332 -9.998 -33.309 1.00 68.00 90 SER B C 1
ATOM 5421 O O . SER B 1 70 ? 35.754 -10.903 -34.032 1.00 68.33 90 SER B O 1
ATOM 5429 N N . SER B 1 71 ? 35.096 -10.158 -32.006 1.00 57.06 91 SER B N 1
ATOM 5430 C CA . SER B 1 71 ? 35.244 -11.456 -31.358 1.00 57.61 91 SER B CA 1
ATOM 5431 C C . SER B 1 71 ? 34.185 -12.456 -31.800 1.00 57.51 91 SER B C 1
ATOM 5432 O O . SER B 1 71 ? 34.283 -13.634 -31.443 1.00 57.88 91 SER B O 1
ATOM 5440 N N . ILE B 1 72 ? 33.179 -12.013 -32.559 1.00 57.71 92 ILE B N 1
ATOM 5441 C CA . ILE B 1 72 ? 32.135 -12.899 -33.059 1.00 57.53 92 ILE B CA 1
ATOM 5442 C C . ILE B 1 72 ? 32.665 -13.934 -34.042 1.00 57.73 92 ILE B C 1
ATOM 5443 O O . ILE B 1 72 ? 31.946 -14.880 -34.382 1.00 57.80 92 ILE B O 1
ATOM 5459 N N . ILE B 1 73 ? 33.912 -13.783 -34.502 1.00 61.24 93 ILE B N 1
ATOM 5460 C CA . ILE B 1 73 ? 34.528 -14.790 -35.364 1.00 61.58 93 ILE B CA 1
ATOM 5461 C C . ILE B 1 73 ? 34.636 -16.127 -34.644 1.00 62.12 93 ILE B C 1
ATOM 5462 O O . ILE B 1 73 ? 34.489 -17.189 -35.265 1.00 62.48 93 ILE B O 1
ATOM 5478 N N . GLU B 1 74 ? 34.882 -16.104 -33.331 1.00 66.21 94 GLU B N 1
ATOM 5479 C CA . GLU B 1 74 ? 34.877 -17.340 -32.554 1.00 66.90 94 GLU B CA 1
ATOM 5480 C C . GLU B 1 74 ? 33.543 -18.065 -32.681 1.00 66.80 94 GLU B C 1
ATOM 5481 O O . GLU B 1 74 ? 33.504 -19.295 -32.811 1.00 67.38 94 GLU B O 1
ATOM 5493 N N . MET B 1 75 ? 32.439 -17.318 -32.647 1.00 61.83 95 MET B N 1
ATOM 5494 C CA . MET B 1 75 ? 31.128 -17.922 -32.858 1.00 61.87 95 MET B CA 1
ATOM 5495 C C . MET B 1 75 ? 30.954 -18.368 -34.303 1.00 61.84 95 MET B C 1
ATOM 5496 O O . MET B 1 75 ? 30.385 -19.435 -34.565 1.00 62.40 95 MET B O 1
ATOM 5510 N N . ALA B 1 76 ? 31.421 -17.554 -35.254 1.00 47.62 96 ALA B N 1
ATOM 5511 C CA . ALA B 1 76 ? 31.321 -17.918 -36.664 1.00 47.72 96 ALA B CA 1
ATOM 5512 C C . ALA B 1 76 ? 32.016 -19.245 -36.953 1.00 48.83 96 ALA B C 1
ATOM 5513 O O . ALA B 1 76 ? 31.469 -20.093 -37.668 1.00 49.33 96 ALA B O 1
ATOM 5520 N N . LYS B 1 77 ? 33.226 -19.441 -36.418 1.00 48.05 97 LYS B N 1
ATOM 5521 C CA . LYS B 1 77 ? 33.907 -20.721 -36.596 1.00 49.45 97 LYS B CA 1
ATOM 5522 C C . LYS B 1 77 ? 33.069 -21.874 -36.056 1.00 49.47 97 LYS B C 1
ATOM 5523 O O . LYS B 1 77 ? 33.004 -22.946 -36.670 1.00 50.17 97 LYS B O 1
ATOM 5542 N N . GLU B 1 78 ? 32.427 -21.674 -34.903 1.00 68.71 98 GLU B N 1
ATOM 5543 C CA . GLU B 1 78 ? 31.596 -22.725 -34.326 1.00 69.48 98 GLU B CA 1
ATOM 5544 C C . GLU B 1 78 ? 30.363 -22.990 -35.183 1.00 69.67 98 GLU B C 1
ATOM 5545 O O . GLU B 1 78 ? 29.978 -24.148 -35.385 1.00 70.75 98 GLU B O 1
ATOM 5557 N N . LEU B 1 79 ? 29.729 -21.932 -35.694 1.00 46.55 99 LEU B N 1
ATOM 5558 C CA . LEU B 1 79 ? 28.565 -22.105 -36.559 1.00 45.89 99 LEU B CA 1
ATOM 5559 C C . LEU B 1 79 ? 28.949 -22.773 -37.873 1.00 46.65 99 LEU B C 1
ATOM 5560 O O . LEU B 1 79 ? 28.259 -23.685 -38.343 1.00 46.90 99 LEU B O 1
ATOM 5576 N N . VAL B 1 80 ? 30.045 -22.321 -38.487 1.00 47.11 100 VAL B N 1
ATOM 5577 C CA . VAL B 1 80 ? 30.510 -22.931 -39.729 1.00 47.96 100 VAL B CA 1
ATOM 5578 C C . VAL B 1 80 ? 30.842 -24.402 -39.507 1.00 49.26 100 VAL B C 1
ATOM 5579 O O . VAL B 1 80 ? 30.563 -25.254 -40.361 1.00 49.75 100 VAL B O 1
ATOM 5592 N N . GLU B 1 81 ? 31.430 -24.725 -38.354 1.00 57.66 101 GLU B N 1
ATOM 5593 C CA . GLU B 1 81 ? 31.711 -26.120 -38.032 1.00 58.92 101 GLU B CA 1
ATOM 5594 C C . GLU B 1 81 ? 30.429 -26.931 -37.881 1.00 59.53 101 GLU B C 1
ATOM 5595 O O . GLU B 1 81 ? 30.352 -28.076 -38.341 1.00 60.64 101 GLU B O 1
ATOM 5607 N N . LEU B 1 82 ? 29.411 -26.353 -37.240 1.00 55.86 102 LEU B N 1
ATOM 5608 C CA . LEU B 1 82 ? 28.212 -27.120 -36.918 1.00 56.59 102 LEU B CA 1
ATOM 5609 C C . LEU B 1 82 ? 27.369 -27.414 -38.153 1.00 56.95 102 LEU B C 1
ATOM 5610 O O . LEU B 1 82 ? 26.655 -28.423 -38.187 1.00 58.03 102 LEU B O 1
ATOM 5626 N N . ASN B 1 83 ? 27.439 -26.564 -39.175 1.00 55.34 103 ASN B N 1
ATOM 5627 C CA . ASN B 1 83 ? 26.640 -26.741 -40.380 1.00 55.65 103 ASN B CA 1
ATOM 5628 C C . ASN B 1 83 ? 27.426 -27.374 -41.523 1.00 56.31 103 ASN B C 1
ATOM 5629 O O . ASN B 1 83 ? 26.964 -27.347 -42.668 1.00 56.44 103 ASN B O 1
ATOM 5640 N N . GLY B 1 84 ? 28.597 -27.941 -41.241 1.00 58.17 104 GLY B N 1
ATOM 5641 C CA . GLY B 1 84 ? 29.315 -28.713 -42.236 1.00 59.01 104 GLY B CA 1
ATOM 5642 C C . GLY B 1 84 ? 30.005 -27.919 -43.322 1.00 58.41 104 GLY B C 1
ATOM 5643 O O . GLY B 1 84 ? 30.102 -28.396 -44.456 1.00 59.04 104 GLY B O 1
ATOM 5647 N N . PHE B 1 85 ? 30.492 -26.715 -43.012 1.00 51.09 105 PHE B N 1
ATOM 5648 C CA . PHE B 1 85 ? 31.161 -25.872 -43.997 1.00 51.04 105 PHE B CA 1
ATOM 5649 C C . PHE B 1 85 ? 32.609 -25.582 -43.615 1.00 51.90 105 PHE B C 1
ATOM 5650 O O . PHE B 1 85 ? 33.210 -24.643 -44.147 1.00 51.80 105 PHE B O 1
ATOM 5667 N N . SER B 1 86 ? 33.180 -26.368 -42.699 1.00 77.58 106 SER B N 1
ATOM 5668 C CA . SER B 1 86 ? 34.531 -26.090 -42.221 1.00 77.39 106 SER B CA 1
ATOM 5669 C C . SER B 1 86 ? 35.578 -26.272 -43.314 1.00 77.95 106 SER B C 1
ATOM 5670 O O . SER B 1 86 ? 36.622 -25.611 -43.282 1.00 77.51 106 SER B O 1
ATOM 5678 N N . ASP B 1 87 ? 35.309 -27.112 -44.288 1.00 90.72 107 ASP B N 1
ATOM 5679 C CA . ASP B 1 87 ? 36.272 -27.338 -45.335 1.00 91.38 107 ASP B CA 1
ATOM 5680 C C . ASP B 1 87 ? 36.198 -26.275 -46.426 1.00 90.78 107 ASP B C 1
ATOM 5681 O O . ASP B 1 87 ? 37.119 -26.167 -47.216 1.00 91.23 107 ASP B O 1
ATOM 5690 N N . LYS B 1 88 ? 35.142 -25.472 -46.448 1.00 66.53 108 LYS B N 1
ATOM 5691 C CA . LYS B 1 88 ? 34.948 -24.466 -47.481 1.00 65.89 108 LYS B CA 1
ATOM 5692 C C . LYS B 1 88 ? 35.043 -23.034 -46.976 1.00 64.67 108 LYS B C 1
ATOM 5693 O O . LYS B 1 88 ? 35.117 -22.114 -47.797 1.00 64.31 108 LYS B O 1
ATOM 5712 N N . ILE B 1 89 ? 35.043 -22.814 -45.664 1.00 62.44 109 ILE B N 1
ATOM 5713 C CA . ILE B 1 89 ? 35.055 -21.472 -45.094 1.00 61.27 109 ILE B CA 1
ATOM 5714 C C . ILE B 1 89 ? 36.261 -21.341 -44.175 1.00 61.11 109 ILE B C 1
ATOM 5715 O O . ILE B 1 89 ? 36.459 -22.168 -43.277 1.00 61.47 109 ILE B O 1
ATOM 5731 N N . THR B 1 90 ? 37.063 -20.304 -44.404 1.00 64.82 110 THR B N 1
ATOM 5732 C CA . THR B 1 90 ? 38.160 -19.931 -43.519 1.00 64.91 110 THR B CA 1
ATOM 5733 C C . THR B 1 90 ? 37.878 -18.536 -42.984 1.00 63.94 110 THR B C 1
ATOM 5734 O O . THR B 1 90 ? 37.703 -17.593 -43.762 1.00 63.63 110 THR B O 1
ATOM 5745 N N . LEU B 1 91 ? 37.832 -18.406 -41.664 1.00 52.32 111 LEU B N 1
ATOM 5746 C CA . LEU B 1 91 ? 37.493 -17.149 -41.016 1.00 51.28 111 LEU B CA 1
ATOM 5747 C C . LEU B 1 91 ? 38.727 -16.542 -40.364 1.00 52.32 111 LEU B C 1
ATOM 5748 O O . LEU B 1 91 ? 39.524 -17.249 -39.739 1.00 53.46 111 LEU B O 1
ATOM 5764 N N . LEU B 1 92 ? 38.875 -15.229 -40.516 1.00 52.04 112 LEU B N 1
ATOM 5765 C CA . LEU B 1 92 ? 40.044 -14.501 -40.044 1.00 53.12 112 LEU B CA 1
ATOM 5766 C C . LEU B 1 92 ? 39.581 -13.278 -39.271 1.00 52.05 112 LEU B C 1
ATOM 5767 O O . LEU B 1 92 ? 38.771 -12.493 -39.775 1.00 50.98 112 LEU B O 1
ATOM 5783 N N . ARG B 1 93 ? 40.085 -13.119 -38.051 1.00 52.43 113 ARG B N 1
ATOM 5784 C CA . ARG B 1 93 ? 39.792 -11.935 -37.259 1.00 51.64 113 ARG B CA 1
ATOM 5785 C C . ARG B 1 93 ? 40.814 -10.845 -37.549 1.00 52.74 113 ARG B C 1
ATOM 5786 O O . ARG B 1 93 ? 42.015 -11.112 -37.656 1.00 54.39 113 ARG B O 1
ATOM 5807 N N . GLY B 1 94 ? 40.329 -9.618 -37.685 1.00 56.39 114 GLY B N 1
ATOM 5808 C CA . GLY B 1 94 ? 41.181 -8.461 -37.863 1.00 57.44 114 GLY B CA 1
ATOM 5809 C C . GLY B 1 94 ? 40.697 -7.569 -38.987 1.00 57.19 114 GLY B C 1
ATOM 5810 O O . GLY B 1 94 ? 39.801 -7.909 -39.758 1.00 56.55 114 GLY B O 1
ATOM 5814 N N . LEU B 1 96 ? 40.800 -5.949 -42.527 1.00 66.07 116 LEU B N 1
ATOM 5815 C CA . LEU B 1 96 ? 41.197 -6.527 -43.808 1.00 66.83 116 LEU B CA 1
ATOM 5816 C C . LEU B 1 96 ? 42.550 -5.999 -44.264 1.00 68.90 116 LEU B C 1
ATOM 5817 O O . LEU B 1 96 ? 43.312 -6.722 -44.918 1.00 70.12 116 LEU B O 1
ATOM 5833 N N . GLU B 1 97 ? 42.872 -4.751 -43.921 1.00 79.15 117 GLU B N 1
ATOM 5834 C CA . GLU B 1 97 ? 44.195 -4.208 -44.198 1.00 81.32 117 GLU B CA 1
ATOM 5835 C C . GLU B 1 97 ? 45.291 -4.890 -43.390 1.00 82.62 117 GLU B C 1
ATOM 5836 O O . GLU B 1 97 ? 46.472 -4.686 -43.688 1.00 84.85 117 GLU B O 1
ATOM 5848 N N . ASP B 1 98 ? 44.933 -5.692 -42.386 1.00 67.04 118 ASP B N 1
ATOM 5849 C CA . ASP B 1 98 ? 45.904 -6.336 -41.512 1.00 68.18 118 ASP B CA 1
ATOM 5850 C C . ASP B 1 98 ? 45.971 -7.846 -41.672 1.00 68.29 118 ASP B C 1
ATOM 5851 O O . ASP B 1 98 ? 47.034 -8.428 -41.445 1.00 69.91 118 ASP B O 1
ATOM 5860 N N . VAL B 1 99 ? 44.870 -8.497 -42.050 1.00 59.80 119 VAL B N 1
ATOM 5861 C CA . VAL B 1 99 ? 44.860 -9.950 -42.157 1.00 59.89 119 VAL B CA 1
ATOM 5862 C C . VAL B 1 99 ? 45.596 -10.388 -43.419 1.00 61.40 119 VAL B C 1
ATOM 5863 O O . VAL B 1 99 ? 45.855 -9.600 -44.332 1.00 62.05 119 VAL B O 1
ATOM 5876 N N . HIS B 1 100 ? 45.942 -11.674 -43.461 1.00 65.65 120 HIS B N 1
ATOM 5877 C CA . HIS B 1 100 ? 46.668 -12.271 -44.578 1.00 67.18 120 HIS B CA 1
ATOM 5878 C C . HIS B 1 100 ? 45.802 -13.376 -45.171 1.00 66.21 120 HIS B C 1
ATOM 5879 O O . HIS B 1 100 ? 45.639 -14.438 -44.560 1.00 66.00 120 HIS B O 1
ATOM 5893 N N . LEU B 1 101 ? 45.253 -13.123 -46.355 1.00 61.83 121 LEU B N 1
ATOM 5894 C CA . LEU B 1 101 ? 44.353 -14.075 -46.990 1.00 60.90 121 LEU B CA 1
ATOM 5895 C C . LEU B 1 101 ? 45.107 -15.330 -47.427 1.00 62.40 121 LEU B C 1
ATOM 5896 O O . LEU B 1 101 ? 46.238 -15.240 -47.917 1.00 64.24 121 LEU B O 1
ATOM 5912 N N . PRO B 1 102 ? 44.513 -16.516 -47.256 1.00 61.47 122 PRO B N 1
ATOM 5913 C CA . PRO B 1 102 ? 45.131 -17.738 -47.799 1.00 62.91 122 PRO B CA 1
ATOM 5914 C C . PRO B 1 102 ? 45.187 -17.771 -49.319 1.00 63.51 122 PRO B C 1
ATOM 5915 O O . PRO B 1 102 ? 45.857 -18.652 -49.874 1.00 64.96 122 PRO B O 1
ATOM 5926 N N . PHE B 1 103 ? 44.506 -16.853 -50.005 1.00 81.75 123 PHE B N 1
ATOM 5927 C CA . PHE B 1 103 ? 44.498 -16.778 -51.456 1.00 82.26 123 PHE B CA 1
ATOM 5928 C C . PHE B 1 103 ? 44.905 -15.378 -51.895 1.00 82.77 123 PHE B C 1
ATOM 5929 O O . PHE B 1 103 ? 44.477 -14.385 -51.292 1.00 81.88 123 PHE B O 1
ATOM 5946 N N . PRO B 1 104 ? 45.727 -15.263 -52.941 1.00 79.11 124 PRO B N 1
ATOM 5947 C CA . PRO B 1 104 ? 46.193 -13.929 -53.353 1.00 79.86 124 PRO B CA 1
ATOM 5948 C C . PRO B 1 104 ? 45.130 -13.094 -54.046 1.00 78.59 124 PRO B C 1
ATOM 5949 O O . PRO B 1 104 ? 45.204 -11.860 -53.996 1.00 78.64 124 PRO B O 1
ATOM 5960 N N . VAL B 1 106 ? 40.691 -12.933 -55.342 1.00 59.46 126 VAL B N 1
ATOM 5961 C CA . VAL B 1 106 ? 39.344 -13.425 -55.095 1.00 57.72 126 VAL B CA 1
ATOM 5962 C C . VAL B 1 106 ? 38.456 -13.026 -56.266 1.00 57.38 126 VAL B C 1
ATOM 5963 O O . VAL B 1 106 ? 38.648 -11.978 -56.892 1.00 57.97 126 VAL B O 1
ATOM 5976 N N . ASP B 1 107 ? 37.478 -13.881 -56.563 1.00 64.90 127 ASP B N 1
ATOM 5977 C CA . ASP B 1 107 ? 36.562 -13.661 -57.675 1.00 65.33 127 ASP B CA 1
ATOM 5978 C C . ASP B 1 107 ? 35.352 -12.821 -57.284 1.00 64.60 127 ASP B C 1
ATOM 5979 O O . ASP B 1 107 ? 34.929 -11.954 -58.055 1.00 65.11 127 ASP B O 1
ATOM 5988 N N . ILE B 1 108 ? 34.781 -13.060 -56.104 1.00 55.74 128 ILE B N 1
ATOM 5989 C CA . ILE B 1 108 ? 33.546 -12.413 -55.676 1.00 55.04 128 ILE B CA 1
ATOM 5990 C C . ILE B 1 108 ? 33.771 -11.777 -54.313 1.00 54.12 128 ILE B C 1
ATOM 5991 O O . ILE B 1 108 ? 34.411 -12.371 -53.438 1.00 53.70 128 ILE B O 1
ATOM 6007 N N . ILE B 1 109 ? 33.253 -10.566 -54.137 1.00 50.87 129 ILE B N 1
ATOM 6008 C CA . ILE B 1 109 ? 33.254 -9.886 -52.848 1.00 50.12 129 ILE B CA 1
ATOM 6009 C C . ILE B 1 109 ? 31.808 -9.754 -52.394 1.00 48.64 129 ILE B C 1
ATOM 6010 O O . ILE B 1 109 ? 31.018 -9.030 -53.012 1.00 48.40 129 ILE B O 1
ATOM 6026 N N . ILE B 1 110 ? 31.455 -10.449 -51.317 1.00 70.80 130 ILE B N 1
ATOM 6027 C CA . ILE B 1 110 ? 30.185 -10.237 -50.633 1.00 70.14 130 ILE B CA 1
ATOM 6028 C C . ILE B 1 110 ? 30.470 -9.423 -49.382 1.00 69.30 130 ILE B C 1
ATOM 6029 O O . ILE B 1 110 ? 31.435 -9.699 -48.658 1.00 68.93 130 ILE B O 1
ATOM 6045 N N . SER B 1 111 ? 29.650 -8.407 -49.133 1.00 53.60 131 SER B N 1
ATOM 6046 C CA . SER B 1 111 ? 29.903 -7.516 -48.011 1.00 53.04 131 SER B CA 1
ATOM 6047 C C . SER B 1 111 ? 28.606 -6.866 -47.561 1.00 52.67 131 SER B C 1
ATOM 6048 O O . SER B 1 111 ? 27.816 -6.403 -48.389 1.00 53.55 131 SER B O 1
ATOM 6056 N N . GLU B 1 112 ? 28.418 -6.766 -46.246 1.00 69.69 132 GLU B N 1
ATOM 6057 C CA . GLU B 1 112 ? 27.287 -6.053 -45.669 1.00 69.37 132 GLU B CA 1
ATOM 6058 C C . GLU B 1 112 ? 28.004 -4.894 -45.050 1.00 69.66 132 GLU B C 1
ATOM 6059 O O . GLU B 1 112 ? 28.616 -5.054 -44.007 1.00 69.01 132 GLU B O 1
ATOM 6071 N N . TRP B 1 113 ? 27.942 -3.734 -45.669 1.00 45.93 133 TRP B N 1
ATOM 6072 C CA . TRP B 1 113 ? 28.730 -2.570 -45.297 1.00 46.34 133 TRP B CA 1
ATOM 6073 C C . TRP B 1 113 ? 27.919 -1.301 -45.078 1.00 46.60 133 TRP B C 1
ATOM 6074 O O . TRP B 1 113 ? 28.494 -0.299 -44.641 1.00 46.95 133 TRP B O 1
ATOM 6095 N N . MET B 1 114 ? 26.619 -1.308 -45.360 1.00 42.25 134 MET B N 1
ATOM 6096 C CA . MET B 1 114 ? 25.838 -0.078 -45.347 1.00 42.13 134 MET B CA 1
ATOM 6097 C C . MET B 1 114 ? 25.602 0.429 -43.928 1.00 41.39 134 MET B C 1
ATOM 6098 O O . MET B 1 114 ? 25.510 -0.344 -42.970 1.00 40.65 134 MET B O 1
ATOM 6112 N N . GLY B 1 115 ? 25.513 1.754 -43.804 1.00 47.65 135 GLY B N 1
ATOM 6113 C CA . GLY B 1 115 ? 25.222 2.408 -42.553 1.00 47.40 135 GLY B CA 1
ATOM 6114 C C . GLY B 1 115 ? 23.883 3.122 -42.579 1.00 48.05 135 GLY B C 1
ATOM 6115 O O . GLY B 1 115 ? 23.089 2.986 -43.512 1.00 48.86 135 GLY B O 1
ATOM 6119 N N . TYR B 1 116 ? 23.643 3.907 -41.526 1.00 60.97 136 TYR B N 1
ATOM 6120 C CA . TYR B 1 116 ? 22.372 4.617 -41.403 1.00 61.76 136 TYR B CA 1
ATOM 6121 C C . TYR B 1 116 ? 22.155 5.572 -42.571 1.00 64.00 136 TYR B C 1
ATOM 6122 O O . TYR B 1 116 ? 21.173 5.452 -43.312 1.00 64.80 136 TYR B O 1
ATOM 6140 N N . PHE B 1 117 ? 23.054 6.539 -42.750 1.00 41.95 137 PHE B N 1
ATOM 6141 C CA . PHE B 1 117 ? 22.974 7.438 -43.894 1.00 43.09 137 PHE B CA 1
ATOM 6142 C C . PHE B 1 117 ? 23.732 6.879 -45.092 1.00 43.88 137 PHE B C 1
ATOM 6143 O O . PHE B 1 117 ? 24.291 7.644 -45.891 1.00 45.13 137 PHE B O 1
ATOM 6160 N N . LEU B 1 118 ? 23.801 5.559 -45.183 1.00 45.31 138 LEU B N 1
ATOM 6161 C CA . LEU B 1 118 ? 24.598 4.869 -46.184 1.00 45.48 138 LEU B CA 1
ATOM 6162 C C . LEU B 1 118 ? 26.049 5.017 -45.831 1.00 45.31 138 LEU B C 1
ATOM 6163 O O . LEU B 1 118 ? 26.704 4.022 -45.615 1.00 44.53 138 LEU B O 1
ATOM 6179 N N . LEU B 1 119 ? 26.551 6.243 -45.736 1.00 54.43 139 LEU B N 1
ATOM 6180 C CA . LEU B 1 119 ? 27.966 6.489 -45.529 1.00 54.83 139 LEU B CA 1
ATOM 6181 C C . LEU B 1 119 ? 28.340 7.023 -44.171 1.00 54.72 139 LEU B C 1
ATOM 6182 O O . LEU B 1 119 ? 29.262 7.806 -44.059 1.00 55.12 139 LEU B O 1
ATOM 6198 N N . TYR B 1 120 ? 27.666 6.582 -43.135 1.00 80.04 140 TYR B N 1
ATOM 6199 C CA . TYR B 1 120 ? 27.896 7.094 -41.791 1.00 80.26 140 TYR B CA 1
ATOM 6200 C C . TYR B 1 120 ? 28.911 6.235 -41.043 1.00 79.33 140 TYR B C 1
ATOM 6201 O O . TYR B 1 120 ? 29.998 6.713 -40.727 1.00 79.92 140 TYR B O 1
ATOM 6219 N N . GLU B 1 121 ? 28.568 4.986 -40.770 1.00 79.31 141 GLU B N 1
ATOM 6220 C CA . GLU B 1 121 ? 29.509 4.084 -40.136 1.00 78.27 141 GLU B CA 1
ATOM 6221 C C . GLU B 1 121 ? 29.666 2.967 -41.122 1.00 77.28 141 GLU B C 1
ATOM 6222 O O . GLU B 1 121 ? 29.561 1.795 -40.760 1.00 75.95 141 GLU B O 1
ATOM 6234 N N . SER B 1 122 ? 29.923 3.313 -42.381 1.00 63.61 142 SER B N 1
ATOM 6235 C CA . SER B 1 122 ? 29.964 2.298 -43.392 1.00 62.78 142 SER B CA 1
ATOM 6236 C C . SER B 1 122 ? 31.314 1.713 -43.527 1.00 62.64 142 SER B C 1
ATOM 6237 O O . SER B 1 122 ? 32.293 2.357 -43.187 1.00 63.25 142 SER B O 1
ATOM 6245 N N . MET B 1 123 ? 31.376 0.481 -43.998 1.00 83.14 143 MET B N 1
ATOM 6246 C CA . MET B 1 123 ? 32.658 -0.144 -44.288 1.00 82.97 143 MET B CA 1
ATOM 6247 C C . MET B 1 123 ? 32.988 -0.148 -45.778 1.00 83.81 143 MET B C 1
ATOM 6248 O O . MET B 1 123 ? 33.756 -1.005 -46.228 1.00 83.70 143 MET B O 1
ATOM 6262 N N . MET B 1 124 ? 32.417 0.775 -46.559 1.00 67.47 144 MET B N 1
ATOM 6263 C CA . MET B 1 124 ? 32.689 0.765 -47.994 1.00 68.52 144 MET B CA 1
ATOM 6264 C C . MET B 1 124 ? 34.160 1.021 -48.287 1.00 69.03 144 MET B C 1
ATOM 6265 O O . MET B 1 124 ? 34.692 0.502 -49.275 1.00 69.42 144 MET B O 1
ATOM 6279 N N . ASP B 1 125 ? 34.833 1.807 -47.442 1.00 66.54 145 ASP B N 1
ATOM 6280 C CA . ASP B 1 125 ? 36.274 1.989 -47.583 1.00 66.86 145 ASP B CA 1
ATOM 6281 C C . ASP B 1 125 ? 37.002 0.650 -47.584 1.00 66.12 145 ASP B C 1
ATOM 6282 O O . ASP B 1 125 ? 37.973 0.459 -48.326 1.00 66.70 145 ASP B O 1
ATOM 6291 N N . THR B 1 126 ? 36.536 -0.296 -46.765 1.00 56.07 146 THR B N 1
ATOM 6292 C CA . THR B 1 126 ? 37.133 -1.627 -46.758 1.00 55.44 146 THR B CA 1
ATOM 6293 C C . THR B 1 126 ? 36.781 -2.395 -48.027 1.00 55.80 146 THR B C 1
ATOM 6294 O O . THR B 1 126 ? 37.601 -3.164 -48.543 1.00 56.14 146 THR B O 1
ATOM 6305 N N . VAL B 1 127 ? 35.562 -2.207 -48.539 1.00 60.80 147 VAL B N 1
ATOM 6306 C CA . VAL B 1 127 ? 35.150 -2.897 -49.760 1.00 61.19 147 VAL B CA 1
ATOM 6307 C C . VAL B 1 127 ? 35.984 -2.427 -50.944 1.00 62.56 147 VAL B C 1
ATOM 6308 O O . VAL B 1 127 ? 36.460 -3.236 -51.751 1.00 63.01 147 VAL B O 1
ATOM 6321 N N . LEU B 1 128 ? 36.163 -1.109 -51.073 1.00 68.76 148 LEU B N 1
ATOM 6322 C CA . LEU B 1 128 ? 37.024 -0.580 -52.126 1.00 69.79 148 LEU B CA 1
ATOM 6323 C C . LEU B 1 128 ? 38.447 -1.099 -51.975 1.00 69.93 148 LEU B C 1
ATOM 6324 O O . LEU B 1 128 ? 39.127 -1.371 -52.971 1.00 70.86 148 LEU B O 1
ATOM 6340 N N . TYR B 1 129 ? 38.916 -1.234 -50.732 1.00 73.00 149 TYR B N 1
ATOM 6341 C CA . TYR B 1 129 ? 40.242 -1.792 -50.492 1.00 72.93 149 TYR B CA 1
ATOM 6342 C C . TYR B 1 129 ? 40.314 -3.249 -50.935 1.00 72.69 149 TYR B C 1
ATOM 6343 O O . TYR B 1 129 ? 41.309 -3.676 -51.531 1.00 73.52 149 TYR B O 1
ATOM 6361 N N . ALA B 1 130 ? 39.268 -4.029 -50.646 1.00 70.31 150 ALA B N 1
ATOM 6362 C CA . ALA B 1 130 ? 39.240 -5.421 -51.082 1.00 70.10 150 ALA B CA 1
ATOM 6363 C C . ALA B 1 130 ? 39.209 -5.519 -52.601 1.00 71.14 150 ALA B C 1
ATOM 6364 O O . ALA B 1 130 ? 39.861 -6.389 -53.189 1.00 71.42 150 ALA B O 1
ATOM 6371 N N . ARG B 1 131 ? 38.452 -4.633 -53.250 1.00 58.12 151 ARG B N 1
ATOM 6372 C CA . ARG B 1 131 ? 38.404 -4.606 -54.708 1.00 59.20 151 ARG B CA 1
ATOM 6373 C C . ARG B 1 131 ? 39.766 -4.264 -55.298 1.00 60.75 151 ARG B C 1
ATOM 6374 O O . ARG B 1 131 ? 40.219 -4.901 -56.256 1.00 61.79 151 ARG B O 1
ATOM 6395 N N . ASP B 1 132 ? 40.433 -3.252 -54.738 1.00 60.26 152 ASP B N 1
ATOM 6396 C CA . ASP B 1 132 ? 41.673 -2.765 -55.331 1.00 62.46 152 ASP B CA 1
ATOM 6397 C C . ASP B 1 132 ? 42.833 -3.732 -55.119 1.00 63.52 152 ASP B C 1
ATOM 6398 O O . ASP B 1 132 ? 43.767 -3.754 -55.928 1.00 65.39 152 ASP B O 1
ATOM 6407 N N . HIS B 1 133 ? 42.800 -4.529 -54.052 1.00 69.52 153 HIS B N 1
ATOM 6408 C CA . HIS B 1 133 ? 43.940 -5.359 -53.686 1.00 70.66 153 HIS B CA 1
ATOM 6409 C C . HIS B 1 133 ? 43.730 -6.850 -53.905 1.00 70.15 153 HIS B C 1
ATOM 6410 O O . HIS B 1 133 ? 44.713 -7.572 -54.086 1.00 71.53 153 HIS B O 1
ATOM 6424 N N . TYR B 1 134 ? 42.488 -7.337 -53.893 1.00 65.95 154 TYR B N 1
ATOM 6425 C CA . TYR B 1 134 ? 42.238 -8.769 -53.963 1.00 65.44 154 TYR B CA 1
ATOM 6426 C C . TYR B 1 134 ? 41.316 -9.198 -55.095 1.00 64.88 154 TYR B C 1
ATOM 6427 O O . TYR B 1 134 ? 41.254 -10.397 -55.389 1.00 64.87 154 TYR B O 1
ATOM 6445 N N . LEU B 1 135 ? 40.598 -8.278 -55.735 1.00 59.87 155 LEU B N 1
ATOM 6446 C CA . LEU B 1 135 ? 39.573 -8.655 -56.700 1.00 59.20 155 LEU B CA 1
ATOM 6447 C C . LEU B 1 135 ? 40.188 -8.852 -58.080 1.00 60.87 155 LEU B C 1
ATOM 6448 O O . LEU B 1 135 ? 40.925 -7.990 -58.570 1.00 62.29 155 LEU B O 1
ATOM 6464 N N . VAL B 1 136 ? 39.880 -9.996 -58.697 1.00 60.76 156 VAL B N 1
ATOM 6465 C CA . VAL B 1 136 ? 40.254 -10.235 -60.085 1.00 62.18 156 VAL B CA 1
ATOM 6466 C C . VAL B 1 136 ? 39.490 -9.287 -61.005 1.00 62.12 156 VAL B C 1
ATOM 6467 O O . VAL B 1 136 ? 38.447 -8.726 -60.648 1.00 60.75 156 VAL B O 1
ATOM 6480 N N . GLY B 1 138 ? 37.035 -7.972 -63.699 1.00 72.01 158 GLY B N 1
ATOM 6481 C CA . GLY B 1 138 ? 35.692 -8.446 -63.954 1.00 71.67 158 GLY B CA 1
ATOM 6482 C C . GLY B 1 138 ? 35.032 -9.142 -62.787 1.00 70.29 158 GLY B C 1
ATOM 6483 O O . GLY B 1 138 ? 33.986 -9.772 -62.972 1.00 70.27 158 GLY B O 1
ATOM 6487 N N . GLY B 1 139 ? 35.610 -9.054 -61.590 1.00 69.47 159 GLY B N 1
ATOM 6488 C CA . GLY B 1 139 ? 35.023 -9.709 -60.441 1.00 68.18 159 GLY B CA 1
ATOM 6489 C C . GLY B 1 139 ? 33.728 -9.056 -59.999 1.00 67.59 159 GLY B C 1
ATOM 6490 O O . GLY B 1 139 ? 33.439 -7.896 -60.297 1.00 68.06 159 GLY B O 1
ATOM 6494 N N . LEU B 1 140 ? 32.940 -9.824 -59.265 1.00 54.08 160 LEU B N 1
ATOM 6495 C CA . LEU B 1 140 ? 31.663 -9.341 -58.812 1.00 52.73 160 LEU B CA 1
ATOM 6496 C C . LEU B 1 140 ? 31.726 -8.694 -57.448 1.00 51.83 160 LEU B C 1
ATOM 6497 O O . LEU B 1 140 ? 32.639 -8.947 -56.682 1.00 51.89 160 LEU B O 1
ATOM 6513 N N . ILE B 1 141 ? 30.728 -7.886 -57.130 1.00 65.14 161 ILE B N 1
ATOM 6514 C CA . ILE B 1 141 ? 30.701 -7.176 -55.864 1.00 64.19 161 ILE B CA 1
ATOM 6515 C C . ILE B 1 141 ? 29.245 -7.140 -55.441 1.00 63.66 161 ILE B C 1
ATOM 6516 O O . ILE B 1 141 ? 28.432 -6.449 -56.050 1.00 64.39 161 ILE B O 1
ATOM 6532 N N . PHE B 1 142 ? 28.901 -7.926 -54.431 1.00 57.06 162 PHE B N 1
ATOM 6533 C CA . PHE B 1 142 ? 27.550 -7.934 -53.912 1.00 56.49 162 PHE B CA 1
ATOM 6534 C C . PHE B 1 142 ? 27.468 -7.159 -52.599 1.00 55.66 162 PHE B C 1
ATOM 6535 O O . PHE B 1 142 ? 28.071 -7.581 -51.630 1.00 54.88 162 PHE B O 1
ATOM 6552 N N . PRO B 1 143 ? 26.732 -6.028 -52.550 1.00 45.55 163 PRO B N 1
ATOM 6553 C CA . PRO B 1 143 ? 26.113 -5.275 -53.649 1.00 46.07 163 PRO B CA 1
ATOM 6554 C C . PRO B 1 143 ? 27.063 -4.304 -54.401 1.00 47.35 163 PRO B C 1
ATOM 6555 O O . PRO B 1 143 ? 28.009 -3.912 -53.762 1.00 47.58 163 PRO B O 1
ATOM 6566 N N . ASP B 1 144 ? 26.822 -3.933 -55.674 1.00 61.77 164 ASP B N 1
ATOM 6567 C CA . ASP B 1 144 ? 27.721 -3.034 -56.384 1.00 62.79 164 ASP B CA 1
ATOM 6568 C C . ASP B 1 144 ? 27.088 -1.698 -56.752 1.00 63.71 164 ASP B C 1
ATOM 6569 O O . ASP B 1 144 ? 27.751 -0.873 -57.392 1.00 64.67 164 ASP B O 1
ATOM 6578 N N . CYS B 1 146 ? 24.433 1.561 -55.223 1.00 52.52 166 CYS B N 1
ATOM 6579 C CA . CYS B 1 146 ? 23.695 2.191 -54.142 1.00 52.02 166 CYS B CA 1
ATOM 6580 C C . CYS B 1 146 ? 23.499 3.663 -54.472 1.00 53.12 166 CYS B C 1
ATOM 6581 O O . CYS B 1 146 ? 24.308 4.270 -55.179 1.00 53.98 166 CYS B O 1
ATOM 6589 N N . SER B 1 147 ? 22.417 4.229 -53.942 1.00 48.26 167 SER B N 1
ATOM 6590 C CA . SER B 1 147 ? 22.088 5.628 -54.161 1.00 49.17 167 SER B CA 1
ATOM 6591 C C . SER B 1 147 ? 21.366 6.153 -52.931 1.00 48.21 167 SER B C 1
ATOM 6592 O O . SER B 1 147 ? 20.712 5.395 -52.214 1.00 46.94 167 SER B O 1
ATOM 6600 N N . ILE B 1 148 ? 21.478 7.459 -52.703 1.00 48.92 168 ILE B N 1
ATOM 6601 C CA . ILE B 1 148 ? 20.856 8.124 -51.563 1.00 48.22 168 ILE B CA 1
ATOM 6602 C C . ILE B 1 148 ? 19.745 9.029 -52.075 1.00 48.96 168 ILE B C 1
ATOM 6603 O O . ILE B 1 148 ? 19.950 9.803 -53.018 1.00 50.43 168 ILE B O 1
ATOM 6619 N N . HIS B 1 149 ? 18.571 8.929 -51.459 1.00 48.07 169 HIS B N 1
ATOM 6620 C CA . HIS B 1 149 ? 17.396 9.692 -51.852 1.00 48.74 169 HIS B CA 1
ATOM 6621 C C . HIS B 1 149 ? 16.869 10.480 -50.657 1.00 48.24 169 HIS B C 1
ATOM 6622 O O . HIS B 1 149 ? 17.263 10.252 -49.510 1.00 47.18 169 HIS B O 1
ATOM 6636 N N . LEU B 1 150 ? 15.962 11.416 -50.936 1.00 56.05 170 LEU B N 1
ATOM 6637 C CA . LEU B 1 150 ? 15.419 12.277 -49.894 1.00 55.84 170 LEU B CA 1
ATOM 6638 C C . LEU B 1 150 ? 14.078 12.834 -50.348 1.00 56.39 170 LEU B C 1
ATOM 6639 O O . LEU B 1 150 ? 13.759 12.842 -51.539 1.00 57.19 170 LEU B O 1
ATOM 6655 N N . ALA B 1 151 ? 13.301 13.308 -49.375 1.00 49.21 171 ALA B N 1
ATOM 6656 C CA . ALA B 1 151 ? 11.988 13.885 -49.631 1.00 50.00 171 ALA B CA 1
ATOM 6657 C C . ALA B 1 151 ? 11.587 14.715 -48.420 1.00 49.72 171 ALA B C 1
ATOM 6658 O O . ALA B 1 151 ? 12.246 14.684 -47.379 1.00 48.76 171 ALA B O 1
ATOM 6665 N N . GLY B 1 152 ? 10.487 15.460 -48.569 1.00 67.49 172 GLY B N 1
ATOM 6666 C CA . GLY B 1 152 ? 9.994 16.270 -47.477 1.00 67.23 172 GLY B CA 1
ATOM 6667 C C . GLY B 1 152 ? 9.139 15.477 -46.507 1.00 66.36 172 GLY B C 1
ATOM 6668 O O . GLY B 1 152 ? 8.614 14.409 -46.820 1.00 66.00 172 GLY B O 1
ATOM 6672 N N . LEU B 1 153 ? 8.992 16.019 -45.299 1.00 61.00 173 LEU B N 1
ATOM 6673 C CA . LEU B 1 153 ? 8.351 15.291 -44.215 1.00 60.00 173 LEU B CA 1
ATOM 6674 C C . LEU B 1 153 ? 7.511 16.231 -43.361 1.00 59.87 173 LEU B C 1
ATOM 6675 O O . LEU B 1 153 ? 7.800 17.426 -43.253 1.00 60.56 173 LEU B O 1
ATOM 6691 N N . GLU B 1 154 ? 6.465 15.670 -42.751 1.00 69.43 174 GLU B N 1
ATOM 6692 C CA . GLU B 1 154 ? 5.616 16.369 -41.792 1.00 69.07 174 GLU B CA 1
ATOM 6693 C C . GLU B 1 154 ? 5.818 15.711 -40.432 1.00 68.01 174 GLU B C 1
ATOM 6694 O O . GLU B 1 154 ? 5.417 14.560 -40.229 1.00 67.07 174 GLU B O 1
ATOM 6706 N N . ASP B 1 155 ? 6.436 16.439 -39.505 1.00 66.34 175 ASP B N 1
ATOM 6707 C CA . ASP B 1 155 ? 6.670 15.939 -38.155 1.00 65.44 175 ASP B CA 1
ATOM 6708 C C . ASP B 1 155 ? 6.441 17.050 -37.140 1.00 65.48 175 ASP B C 1
ATOM 6709 O O . ASP B 1 155 ? 7.159 17.162 -36.141 1.00 65.10 175 ASP B O 1
ATOM 6718 N N . SER B 1 156 ? 5.425 17.881 -37.382 1.00 65.50 176 SER B N 1
ATOM 6719 C CA . SER B 1 156 ? 5.256 19.106 -36.604 1.00 65.57 176 SER B CA 1
ATOM 6720 C C . SER B 1 156 ? 4.881 18.814 -35.155 1.00 64.53 176 SER B C 1
ATOM 6721 O O . SER B 1 156 ? 5.343 19.506 -34.241 1.00 64.60 176 SER B O 1
ATOM 6729 N N . GLN B 1 157 ? 4.042 17.802 -34.922 1.00 73.63 177 GLN B N 1
ATOM 6730 C CA . GLN B 1 157 ? 3.582 17.533 -33.563 1.00 72.56 177 GLN B CA 1
ATOM 6731 C C . GLN B 1 157 ? 4.703 16.957 -32.704 1.00 72.02 177 GLN B C 1
ATOM 6732 O O . GLN B 1 157 ? 4.881 17.365 -31.551 1.00 71.70 177 GLN B O 1
ATOM 6746 N N . TYR B 1 158 ? 5.466 16.007 -33.247 1.00 65.21 178 TYR B N 1
ATOM 6747 C CA . TYR B 1 158 ? 6.577 15.426 -32.498 1.00 64.74 178 TYR B CA 1
ATOM 6748 C C . TYR B 1 158 ? 7.719 16.418 -32.317 1.00 65.72 178 TYR B C 1
ATOM 6749 O O . TYR B 1 158 ? 8.302 16.508 -31.230 1.00 65.40 178 TYR B O 1
ATOM 6767 N N . LYS B 1 159 ? 8.056 17.169 -33.369 1.00 48.99 179 LYS B N 1
ATOM 6768 C CA . LYS B 1 159 ? 9.179 18.100 -33.292 1.00 49.77 179 LYS B CA 1
ATOM 6769 C C . LYS B 1 159 ? 8.915 19.233 -32.305 1.00 49.53 179 LYS B C 1
ATOM 6770 O O . LYS B 1 159 ? 9.811 19.618 -31.545 1.00 49.45 179 LYS B O 1
ATOM 6789 N N . ASP B 1 160 ? 7.696 19.780 -32.301 1.00 61.87 180 ASP B N 1
ATOM 6790 C CA . ASP B 1 160 ? 7.393 20.901 -31.415 1.00 61.75 180 ASP B CA 1
ATOM 6791 C C . ASP B 1 160 ? 7.526 20.514 -29.947 1.00 60.70 180 ASP B C 1
ATOM 6792 O O . ASP B 1 160 ? 7.993 21.314 -29.127 1.00 60.74 180 ASP B O 1
ATOM 6801 N N . GLU B 1 161 ? 7.113 19.295 -29.594 1.00 59.68 181 GLU B N 1
ATOM 6802 C CA . GLU B 1 161 ? 7.256 18.828 -28.218 1.00 58.70 181 GLU B CA 1
ATOM 6803 C C . GLU B 1 161 ? 8.723 18.740 -27.815 1.00 58.87 181 GLU B C 1
ATOM 6804 O O . GLU B 1 161 ? 9.109 19.191 -26.730 1.00 58.62 181 GLU B O 1
ATOM 6816 N N . LYS B 1 162 ? 9.549 18.134 -28.671 1.00 65.25 182 LYS B N 1
ATOM 6817 C CA . LYS B 1 162 ? 10.972 18.009 -28.373 1.00 65.51 182 LYS B CA 1
ATOM 6818 C C . LYS B 1 162 ? 11.611 19.376 -28.159 1.00 66.13 182 LYS B C 1
ATOM 6819 O O . LYS B 1 162 ? 12.462 19.541 -27.276 1.00 66.04 182 LYS B O 1
ATOM 6838 N N . LEU B 1 163 ? 11.179 20.368 -28.899 1.00 44.40 183 LEU B N 1
ATOM 6839 C CA . LEU B 1 163 ? 11.797 21.660 -28.788 1.00 45.34 183 LEU B CA 1
ATOM 6840 C C . LEU B 1 163 ? 11.202 22.456 -27.632 1.00 45.25 183 LEU B C 1
ATOM 6841 O O . LEU B 1 163 ? 11.903 23.208 -26.986 1.00 45.68 183 LEU B O 1
ATOM 6857 N N . ASN B 1 164 ? 9.918 22.282 -27.359 1.00 53.03 184 ASN B N 1
ATOM 6858 C CA . ASN B 1 164 ? 9.277 23.036 -26.285 1.00 52.55 184 ASN B CA 1
ATOM 6859 C C . ASN B 1 164 ? 9.810 22.648 -24.911 1.00 51.90 184 ASN B C 1
ATOM 6860 O O . ASN B 1 164 ? 9.741 23.455 -23.976 1.00 51.83 184 ASN B O 1
ATOM 6871 N N . TYR B 1 165 ? 10.325 21.423 -24.767 1.00 41.35 185 TYR B N 1
ATOM 6872 C CA . TYR B 1 165 ? 10.768 20.937 -23.463 1.00 40.77 185 TYR B CA 1
ATOM 6873 C C . TYR B 1 165 ? 11.815 21.847 -22.833 1.00 41.54 185 TYR B C 1
ATOM 6874 O O . TYR B 1 165 ? 11.879 21.960 -21.603 1.00 41.36 185 TYR B O 1
ATOM 6892 N N . TRP B 1 166 ? 12.635 22.500 -23.649 1.00 41.65 186 TRP B N 1
ATOM 6893 C CA . TRP B 1 166 ? 13.781 23.248 -23.156 1.00 42.23 186 TRP B CA 1
ATOM 6894 C C . TRP B 1 166 ? 13.443 24.683 -22.778 1.00 43.39 186 TRP B C 1
ATOM 6895 O O . TRP B 1 166 ? 14.326 25.413 -22.319 1.00 44.04 186 TRP B O 1
ATOM 6916 N N . GLN B 1 167 ? 12.191 25.107 -22.955 1.00 55.18 187 GLN B N 1
ATOM 6917 C CA . GLN B 1 167 ? 11.812 26.450 -22.532 1.00 55.81 187 GLN B CA 1
ATOM 6918 C C . GLN B 1 167 ? 11.818 26.586 -21.015 1.00 55.59 187 GLN B C 1
ATOM 6919 O O . GLN B 1 167 ? 12.100 27.670 -20.493 1.00 56.29 187 GLN B O 1
ATOM 6933 N N . ASP B 1 168 ? 11.510 25.508 -20.295 1.00 57.54 188 ASP B N 1
ATOM 6934 C CA . ASP B 1 168 ? 11.408 25.562 -18.838 1.00 57.09 188 ASP B CA 1
ATOM 6935 C C . ASP B 1 168 ? 11.780 24.182 -18.302 1.00 56.42 188 ASP B C 1
ATOM 6936 O O . ASP B 1 168 ? 10.979 23.247 -18.379 1.00 55.43 188 ASP B O 1
ATOM 6945 N N . VAL B 1 169 ? 12.990 24.068 -17.763 1.00 45.86 189 VAL B N 1
ATOM 6946 C CA . VAL B 1 169 ? 13.502 22.818 -17.213 1.00 45.24 189 VAL B CA 1
ATOM 6947 C C . VAL B 1 169 ? 13.696 23.046 -15.720 1.00 45.42 189 VAL B C 1
ATOM 6948 O O . VAL B 1 169 ? 14.721 23.593 -15.294 1.00 46.35 189 VAL B O 1
ATOM 6961 N N . TYR B 1 170 ? 12.709 22.630 -14.922 1.00 45.33 190 TYR B N 1
ATOM 6962 C CA . TYR B 1 170 ? 12.723 22.808 -13.467 1.00 45.42 190 TYR B CA 1
ATOM 6963 C C . TYR B 1 170 ? 12.902 24.276 -13.084 1.00 46.48 190 TYR B C 1
ATOM 6964 O O . TYR B 1 170 ? 13.568 24.602 -12.099 1.00 47.23 190 TYR B O 1
ATOM 6982 N N . GLY B 1 171 ? 12.301 25.172 -13.868 1.00 43.98 191 GLY B N 1
ATOM 6983 C CA . GLY B 1 171 ? 12.378 26.595 -13.644 1.00 44.94 191 GLY B CA 1
ATOM 6984 C C . GLY B 1 171 ? 13.441 27.299 -14.466 1.00 45.96 191 GLY B C 1
ATOM 6985 O O . GLY B 1 171 ? 13.303 28.495 -14.746 1.00 46.66 191 GLY B O 1
ATOM 6989 N N . PHE B 1 172 ? 14.493 26.586 -14.861 1.00 44.11 192 PHE B N 1
ATOM 6990 C CA . PHE B 1 172 ? 15.616 27.201 -15.555 1.00 45.08 192 PHE B CA 1
ATOM 6991 C C . PHE B 1 172 ? 15.340 27.320 -17.047 1.00 45.00 192 PHE B C 1
ATOM 6992 O O . PHE B 1 172 ? 14.725 26.439 -17.654 1.00 44.19 192 PHE B O 1
ATOM 7009 N N . ASP B 1 173 ? 15.798 28.424 -17.633 1.00 45.93 193 ASP B N 1
ATOM 7010 C CA . ASP B 1 173 ? 15.716 28.627 -19.075 1.00 46.54 193 ASP B CA 1
ATOM 7011 C C . ASP B 1 173 ? 16.792 27.788 -19.756 1.00 46.13 193 ASP B C 1
ATOM 7012 O O . ASP B 1 173 ? 17.984 28.094 -19.655 1.00 46.80 193 ASP B O 1
ATOM 7021 N N . TYR B 1 174 ? 16.373 26.730 -20.452 1.00 52.02 194 TYR B N 1
ATOM 7022 C CA . TYR B 1 174 ? 17.270 25.896 -21.242 1.00 52.03 194 TYR B CA 1
ATOM 7023 C C . TYR B 1 174 ? 17.137 26.181 -22.735 1.00 52.29 194 TYR B C 1
ATOM 7024 O O . TYR B 1 174 ? 17.289 25.273 -23.560 1.00 52.14 194 TYR B O 1
ATOM 7042 N N . SER B 1 175 ? 16.841 27.432 -23.093 1.00 53.63 195 SER B N 1
ATOM 7043 C CA . SER B 1 175 ? 16.659 27.788 -24.498 1.00 54.01 195 SER B CA 1
ATOM 7044 C C . SER B 1 175 ? 17.872 27.488 -25.374 1.00 54.35 195 SER B C 1
ATOM 7045 O O . SER B 1 175 ? 17.672 26.977 -26.489 1.00 54.17 195 SER B O 1
ATOM 7053 N N . PRO B 1 176 ? 19.117 27.774 -24.971 1.00 61.08 196 PRO B N 1
ATOM 7054 C CA . PRO B 1 176 ? 20.257 27.475 -25.857 1.00 61.36 196 PRO B CA 1
ATOM 7055 C C . PRO B 1 176 ? 20.401 25.999 -26.206 1.00 60.46 196 PRO B C 1
ATOM 7056 O O . PRO B 1 176 ? 21.226 25.667 -27.067 1.00 60.68 196 PRO B O 1
ATOM 7067 N N . PHE B 1 177 ? 19.651 25.095 -25.619 1.00 59.48 197 PHE B N 1
ATOM 7068 C CA . PHE B 1 177 ? 19.738 23.697 -26.015 1.00 58.96 197 PHE B CA 1
ATOM 7069 C C . PHE B 1 177 ? 19.016 23.439 -27.319 1.00 58.95 197 PHE B C 1
ATOM 7070 O O . PHE B 1 177 ? 19.279 22.462 -27.989 1.00 58.91 197 PHE B O 1
ATOM 7087 N N . VAL B 1 178 ? 18.103 24.307 -27.701 1.00 59.04 198 VAL B N 1
ATOM 7088 C CA . VAL B 1 178 ? 17.310 24.037 -28.880 1.00 59.19 198 VAL B CA 1
ATOM 7089 C C . VAL B 1 178 ? 18.141 23.868 -30.127 1.00 59.84 198 VAL B C 1
ATOM 7090 O O . VAL B 1 178 ? 17.878 22.969 -30.907 1.00 59.72 198 VAL B O 1
ATOM 7103 N N . PRO B 1 179 ? 19.140 24.733 -30.344 1.00 64.80 199 PRO B N 1
ATOM 7104 C CA . PRO B 1 179 ? 19.977 24.465 -31.530 1.00 65.25 199 PRO B CA 1
ATOM 7105 C C . PRO B 1 179 ? 20.563 23.064 -31.565 1.00 64.89 199 PRO B C 1
ATOM 7106 O O . PRO B 1 179 ? 20.751 22.512 -32.656 1.00 65.08 199 PRO B O 1
ATOM 7117 N N . LEU B 1 180 ? 20.827 22.447 -30.431 1.00 67.27 200 LEU B N 1
ATOM 7118 C CA . LEU B 1 180 ? 21.343 21.102 -30.438 1.00 66.72 200 LEU B CA 1
ATOM 7119 C C . LEU B 1 180 ? 20.331 20.133 -30.999 1.00 66.59 200 LEU B C 1
ATOM 7120 O O . LEU B 1 180 ? 20.682 19.194 -31.697 1.00 66.26 200 LEU B O 1
ATOM 7136 N N . VAL B 1 181 ? 19.068 20.351 -30.691 1.00 81.99 201 VAL B N 1
ATOM 7137 C CA . VAL B 1 181 ? 18.045 19.419 -31.157 1.00 81.70 201 VAL B CA 1
ATOM 7138 C C . VAL B 1 181 ? 17.866 19.535 -32.666 1.00 82.48 201 VAL B C 1
ATOM 7139 O O . VAL B 1 181 ? 17.679 18.530 -33.362 1.00 82.21 201 VAL B O 1
ATOM 7152 N N . LEU B 1 182 ? 17.914 20.760 -33.194 1.00 51.53 202 LEU B N 1
ATOM 7153 C CA . LEU B 1 182 ? 17.779 20.954 -34.633 1.00 52.11 202 LEU B CA 1
ATOM 7154 C C . LEU B 1 182 ? 18.959 20.366 -35.397 1.00 52.25 202 LEU B C 1
ATOM 7155 O O . LEU B 1 182 ? 18.810 19.994 -36.566 1.00 52.75 202 LEU B O 1
ATOM 7171 N N . HIS B 1 183 ? 20.129 20.270 -34.763 1.00 86.47 203 HIS B N 1
ATOM 7172 C CA . HIS B 1 183 ? 21.326 19.808 -35.452 1.00 86.50 203 HIS B CA 1
ATOM 7173 C C . HIS B 1 183 ? 21.486 18.295 -35.442 1.00 85.73 203 HIS B C 1
ATOM 7174 O O . HIS B 1 183 ? 22.201 17.758 -36.295 1.00 85.81 203 HIS B O 1
ATOM 7188 N N . GLU B 1 184 ? 20.848 17.598 -34.512 1.00 84.98 204 GLU B N 1
ATOM 7189 C CA . GLU B 1 184 ? 21.096 16.162 -34.459 1.00 84.01 204 GLU B CA 1
ATOM 7190 C C . GLU B 1 184 ? 20.180 15.431 -35.433 1.00 83.76 204 GLU B C 1
ATOM 7191 O O . GLU B 1 184 ? 18.957 15.603 -35.370 1.00 83.86 204 GLU B O 1
ATOM 7203 N N . PRO B 1 185 ? 20.724 14.618 -36.333 1.00 63.56 205 PRO B N 1
ATOM 7204 C CA . PRO B 1 185 ? 19.869 13.806 -37.203 1.00 62.95 205 PRO B CA 1
ATOM 7205 C C . PRO B 1 185 ? 19.186 12.698 -36.417 1.00 61.43 205 PRO B C 1
ATOM 7206 O O . PRO B 1 185 ? 19.696 12.212 -35.405 1.00 60.57 205 PRO B O 1
ATOM 7217 N N . ILE B 1 186 ? 18.012 12.301 -36.898 1.00 40.36 206 ILE B N 1
ATOM 7218 C CA . ILE B 1 186 ? 17.168 11.327 -36.215 1.00 39.21 206 ILE B CA 1
ATOM 7219 C C . ILE B 1 186 ? 17.006 10.108 -37.108 1.00 38.91 206 ILE B C 1
ATOM 7220 O O . ILE B 1 186 ? 16.519 10.220 -38.239 1.00 39.47 206 ILE B O 1
ATOM 7236 N N . VAL B 1 187 ? 17.411 8.950 -36.599 1.00 44.71 207 VAL B N 1
ATOM 7237 C CA . VAL B 1 187 ? 17.230 7.680 -37.293 1.00 43.83 207 VAL B CA 1
ATOM 7238 C C . VAL B 1 187 ? 15.939 7.053 -36.779 1.00 42.90 207 VAL B C 1
ATOM 7239 O O . VAL B 1 187 ? 15.885 6.561 -35.648 1.00 41.40 207 VAL B O 1
ATOM 7252 N N . ASP B 1 188 ? 14.896 7.071 -37.606 1.00 59.13 208 ASP B N 1
ATOM 7253 C CA . ASP B 1 188 ? 13.597 6.545 -37.212 1.00 57.61 208 ASP B CA 1
ATOM 7254 C C . ASP B 1 188 ? 12.834 6.136 -38.464 1.00 57.97 208 ASP B C 1
ATOM 7255 O O . ASP B 1 188 ? 13.205 6.490 -39.585 1.00 60.13 208 ASP B O 1
ATOM 7264 N N . THR B 1 189 ? 11.758 5.382 -38.254 1.00 53.61 209 THR B N 1
ATOM 7265 C CA . THR B 1 189 ? 10.906 4.917 -39.341 1.00 53.88 209 THR B CA 1
ATOM 7266 C C . THR B 1 189 ? 9.761 5.901 -39.543 1.00 55.35 209 THR B C 1
ATOM 7267 O O . THR B 1 189 ? 8.950 6.113 -38.634 1.00 54.49 209 THR B O 1
ATOM 7278 N N . VAL B 1 190 ? 9.694 6.492 -40.731 1.00 50.49 210 VAL B N 1
ATOM 7279 C CA . VAL B 1 190 ? 8.647 7.448 -41.056 1.00 51.59 210 VAL B CA 1
ATOM 7280 C C . VAL B 1 190 ? 7.424 6.732 -41.618 1.00 51.18 210 VAL B C 1
ATOM 7281 O O . VAL B 1 190 ? 7.548 5.748 -42.348 1.00 50.72 210 VAL B O 1
ATOM 7294 N N . ASN B 1 193 ? 3.090 8.410 -45.844 1.00 70.84 213 ASN B N 1
ATOM 7295 C CA . ASN B 1 193 ? 1.867 9.091 -45.465 1.00 71.16 213 ASN B CA 1
ATOM 7296 C C . ASN B 1 193 ? 2.242 10.437 -44.943 1.00 71.97 213 ASN B C 1
ATOM 7297 O O . ASN B 1 193 ? 1.548 11.410 -45.172 1.00 72.76 213 ASN B O 1
ATOM 7307 N N . ASN B 1 194 ? 3.316 10.487 -44.197 1.00 73.56 214 ASN B N 1
ATOM 7308 C CA . ASN B 1 194 ? 3.848 11.744 -43.692 1.00 74.30 214 ASN B CA 1
ATOM 7309 C C . ASN B 1 194 ? 4.840 12.384 -44.654 1.00 75.62 214 ASN B C 1
ATOM 7310 O O . ASN B 1 194 ? 5.178 13.560 -44.482 1.00 76.30 214 ASN B O 1
ATOM 7321 N N . VAL B 1 195 ? 5.312 11.641 -45.654 1.00 62.54 215 VAL B N 1
ATOM 7322 C CA . VAL B 1 195 ? 6.090 12.222 -46.743 1.00 63.88 215 VAL B CA 1
ATOM 7323 C C . VAL B 1 195 ? 5.135 12.978 -47.657 1.00 64.62 215 VAL B C 1
ATOM 7324 O O . VAL B 1 195 ? 4.215 12.390 -48.238 1.00 64.47 215 VAL B O 1
ATOM 7337 N N . ASN B 1 196 ? 5.345 14.288 -47.789 1.00 69.86 216 ASN B N 1
ATOM 7338 C CA . ASN B 1 196 ? 4.400 15.150 -48.489 1.00 70.52 216 ASN B CA 1
ATOM 7339 C C . ASN B 1 196 ? 4.999 15.849 -49.704 1.00 71.71 216 ASN B C 1
ATOM 7340 O O . ASN B 1 196 ? 4.347 16.728 -50.281 1.00 72.33 216 ASN B O 1
ATOM 7351 N N . THR B 1 197 ? 6.213 15.490 -50.111 1.00 54.50 217 THR B N 1
ATOM 7352 C CA . THR B 1 197 ? 6.811 16.008 -51.332 1.00 55.66 217 THR B CA 1
ATOM 7353 C C . THR B 1 197 ? 7.273 14.842 -52.193 1.00 55.66 217 THR B C 1
ATOM 7354 O O . THR B 1 197 ? 7.254 13.681 -51.772 1.00 54.74 217 THR B O 1
ATOM 7365 N N . THR B 1 198 ? 7.683 15.160 -53.417 1.00 55.55 218 THR B N 1
ATOM 7366 C CA . THR B 1 198 ? 8.305 14.159 -54.264 1.00 55.27 218 THR B CA 1
ATOM 7367 C C . THR B 1 198 ? 9.720 13.870 -53.776 1.00 54.17 218 THR B C 1
ATOM 7368 O O . THR B 1 198 ? 10.325 14.654 -53.040 1.00 54.07 218 THR B O 1
ATOM 7379 N N . SER B 1 199 ? 10.250 12.729 -54.201 1.00 64.41 219 SER B N 1
ATOM 7380 C CA . SER B 1 199 ? 11.592 12.322 -53.822 1.00 64.07 219 SER B C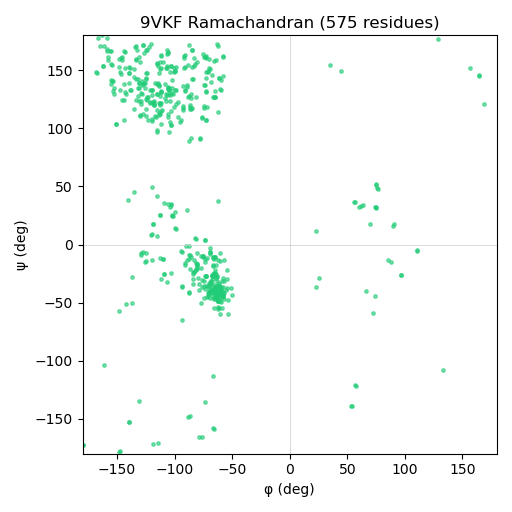A 1
ATOM 7381 C C . SER B 1 199 ? 12.577 12.630 -54.941 1.00 65.15 219 SER B C 1
ATOM 7382 O O . SER B 1 199 ? 12.229 12.614 -56.125 1.00 65.94 219 SER B O 1
ATOM 7390 N N . ASP B 1 200 ? 13.818 12.908 -54.551 1.00 59.70 220 ASP B N 1
ATOM 7391 C CA . ASP B 1 200 ? 14.894 13.172 -55.492 1.00 60.65 220 ASP B CA 1
ATOM 7392 C C . ASP B 1 200 ? 16.092 12.309 -55.129 1.00 60.11 220 ASP B C 1
ATOM 7393 O O . ASP B 1 200 ? 16.239 11.860 -53.990 1.00 58.98 220 ASP B O 1
ATOM 7402 N N . LYS B 1 201 ? 16.950 12.077 -56.118 1.00 71.45 221 LYS B N 1
ATOM 7403 C CA . LYS B 1 201 ? 18.138 11.253 -55.946 1.00 70.82 221 LYS B CA 1
ATOM 7404 C C . LYS B 1 201 ? 19.331 12.160 -55.678 1.00 71.10 221 LYS B C 1
ATOM 7405 O O . LYS B 1 201 ? 19.642 13.041 -56.487 1.00 72.15 221 LYS B O 1
ATOM 7424 N N . LEU B 1 202 ? 19.995 11.946 -54.542 1.00 61.45 222 LEU B N 1
ATOM 7425 C CA . LEU B 1 202 ? 21.139 12.777 -54.186 1.00 61.57 222 LEU B CA 1
ATOM 7426 C C . LEU B 1 202 ? 22.382 12.389 -54.977 1.00 61.85 222 LEU B C 1
ATOM 7427 O O . LEU B 1 202 ? 23.037 13.250 -55.574 1.00 62.79 222 LEU B O 1
ATOM 7443 N N . ILE B 1 203 ? 22.718 11.100 -55.005 1.00 54.32 223 ILE B N 1
ATOM 7444 C CA . ILE B 1 203 ? 23.966 10.657 -55.613 1.00 55.08 223 ILE B CA 1
ATOM 7445 C C . ILE B 1 203 ? 23.861 9.167 -55.894 1.00 54.05 223 ILE B C 1
ATOM 7446 O O . ILE B 1 203 ? 23.115 8.445 -55.228 1.00 52.52 223 ILE B O 1
ATOM 7462 N N . GLU B 1 204 ? 24.614 8.708 -56.890 1.00 60.42 224 GLU B N 1
ATOM 7463 C CA . GLU B 1 204 ? 24.774 7.295 -57.195 1.00 59.79 224 GLU B CA 1
ATOM 7464 C C . GLU B 1 204 ? 26.207 6.873 -56.905 1.00 59.27 224 GLU B C 1
ATOM 7465 O O . GLU B 1 204 ? 27.137 7.680 -56.991 1.00 59.87 224 GLU B O 1
ATOM 7477 N N . PHE B 1 205 ? 26.381 5.600 -56.558 1.00 53.33 225 PHE B N 1
ATOM 7478 C CA . PHE B 1 205 ? 27.703 5.023 -56.348 1.00 53.57 225 PHE B CA 1
ATOM 7479 C C . PHE B 1 205 ? 27.779 3.681 -57.057 1.00 53.39 225 PHE B C 1
ATOM 7480 O O . PHE B 1 205 ? 26.953 2.797 -56.809 1.00 52.12 225 PHE B O 1
ATOM 7497 N N . ASP B 1 206 ? 28.767 3.531 -57.933 1.00 70.92 226 ASP B N 1
ATOM 7498 C CA . ASP B 1 206 ? 29.085 2.251 -58.552 1.00 70.76 226 ASP B CA 1
ATOM 7499 C C . ASP B 1 206 ? 30.337 1.719 -57.866 1.00 70.01 226 ASP B C 1
ATOM 7500 O O . ASP B 1 206 ? 31.444 2.209 -58.115 1.00 70.64 226 ASP B O 1
ATOM 7509 N N . LEU B 1 207 ? 30.162 0.716 -57.003 1.00 53.35 227 LEU B N 1
ATOM 7510 C CA . LEU B 1 207 ? 31.276 0.168 -56.236 1.00 53.32 227 LEU B CA 1
ATOM 7511 C C . LEU B 1 207 ? 32.361 -0.446 -57.110 1.00 54.65 227 LEU B C 1
ATOM 7512 O O . LEU B 1 207 ? 33.453 -0.724 -56.602 1.00 55.08 227 LEU B O 1
ATOM 7528 N N . ASN B 1 208 ? 32.098 -0.667 -58.400 1.00 56.26 228 ASN B N 1
ATOM 7529 C CA . ASN B 1 208 ? 33.121 -1.211 -59.284 1.00 57.65 228 ASN B CA 1
ATOM 7530 C C . ASN B 1 208 ? 34.104 -0.153 -59.764 1.00 59.49 228 ASN B C 1
ATOM 7531 O O . ASN B 1 208 ? 35.215 -0.503 -60.178 1.00 60.75 228 ASN B O 1
ATOM 7542 N N . THR B 1 209 ? 33.727 1.128 -59.720 1.00 60.52 229 THR B N 1
ATOM 7543 C CA . THR B 1 209 ? 34.570 2.199 -60.235 1.00 62.43 229 THR B CA 1
ATOM 7544 C C . THR B 1 209 ? 34.786 3.350 -59.261 1.00 62.49 229 THR B C 1
ATOM 7545 O O . THR B 1 209 ? 35.621 4.217 -59.545 1.00 64.19 229 THR B O 1
ATOM 7556 N N . VAL B 1 210 ? 34.072 3.392 -58.136 1.00 59.21 230 VAL B N 1
ATOM 7557 C CA . VAL B 1 210 ? 34.116 4.556 -57.257 1.00 59.25 230 VAL B CA 1
ATOM 7558 C C . VAL B 1 210 ? 35.388 4.536 -56.413 1.00 59.77 230 VAL B C 1
ATOM 7559 O O . VAL B 1 210 ? 36.020 3.497 -56.204 1.00 59.57 230 VAL B O 1
ATOM 7572 N N . ILE B 1 212 ? 37.315 6.464 -52.734 1.00 77.33 232 ILE B N 1
ATOM 7573 C CA . ILE B 1 212 ? 37.003 7.042 -51.427 1.00 76.62 232 ILE B CA 1
ATOM 7574 C C . ILE B 1 212 ? 36.834 8.553 -51.531 1.00 77.65 232 ILE B C 1
ATOM 7575 O O . ILE B 1 212 ? 35.986 9.146 -50.852 1.00 77.26 232 ILE B O 1
ATOM 7591 N N . SER B 1 213 ? 37.621 9.198 -52.396 1.00 71.94 233 SER B N 1
ATOM 7592 C CA . SER B 1 213 ? 37.525 10.646 -52.551 1.00 73.04 233 SER B CA 1
ATOM 7593 C C . SER B 1 213 ? 36.170 11.083 -53.089 1.00 73.22 233 SER B C 1
ATOM 7594 O O . SER B 1 213 ? 35.782 12.239 -52.894 1.00 73.77 233 SER B O 1
ATOM 7602 N N . ASP B 1 214 ? 35.438 10.134 -53.662 1.00 71.64 234 ASP B N 1
ATOM 7603 C CA . ASP B 1 214 ? 34.131 10.426 -54.216 1.00 71.83 234 ASP B CA 1
ATOM 7604 C C . ASP B 1 214 ? 33.056 10.465 -53.160 1.00 70.74 234 ASP B C 1
ATOM 7605 O O . ASP B 1 214 ? 31.928 10.845 -53.447 1.00 71.00 234 ASP B O 1
ATOM 7614 N N . LEU B 1 215 ? 33.396 10.086 -51.938 1.00 59.20 235 LEU B N 1
ATOM 7615 C CA . LEU B 1 215 ? 32.406 10.031 -50.867 1.00 57.35 235 LEU B CA 1
ATOM 7616 C C . LEU B 1 215 ? 32.123 11.412 -50.294 1.00 57.80 235 LEU B C 1
ATOM 7617 O O . LEU B 1 215 ? 30.972 11.733 -49.980 1.00 57.57 235 LEU B O 1
ATOM 7633 N N . ALA B 1 216 ? 33.152 12.241 -50.143 1.00 61.96 236 ALA B N 1
ATOM 7634 C CA . ALA B 1 216 ? 32.936 13.647 -49.826 1.00 62.72 236 ALA B CA 1
ATOM 7635 C C . ALA B 1 216 ? 32.401 14.344 -51.069 1.00 63.96 236 ALA B C 1
ATOM 7636 O O . ALA B 1 216 ? 33.145 14.573 -52.028 1.00 65.01 236 ALA B O 1
ATOM 7643 N N . PHE B 1 217 ? 31.115 14.687 -51.063 1.00 73.76 237 PHE B N 1
ATOM 7644 C CA . PHE B 1 217 ? 30.458 15.143 -52.277 1.00 74.83 237 PHE B CA 1
ATOM 7645 C C . PHE B 1 217 ? 29.521 16.300 -51.971 1.00 75.26 237 PHE B C 1
ATOM 7646 O O . PHE B 1 217 ? 29.241 16.628 -50.814 1.00 74.63 237 PHE B O 1
ATOM 7663 N N . SER B 1 219 ? 25.711 17.933 -53.834 1.00 71.32 239 SER B N 1
ATOM 7664 C CA . SER B 1 219 ? 24.657 17.567 -54.767 1.00 71.66 239 SER B CA 1
ATOM 7665 C C . SER B 1 219 ? 23.481 18.513 -54.600 1.00 72.04 239 SER B C 1
ATOM 7666 O O . SER B 1 219 ? 23.188 18.971 -53.493 1.00 71.51 239 SER B O 1
ATOM 7674 N N . ASN B 1 220 ? 22.816 18.796 -55.714 1.00 72.76 240 ASN B N 1
ATOM 7675 C CA . ASN B 1 220 ? 21.604 19.598 -55.725 1.00 73.16 240 ASN B CA 1
ATOM 7676 C C . ASN B 1 220 ? 20.382 18.692 -55.781 1.00 72.59 240 ASN B C 1
ATOM 7677 O O . ASN B 1 220 ? 20.438 17.569 -56.288 1.00 72.33 240 ASN B O 1
ATOM 7688 N N . PHE B 1 221 ? 19.272 19.198 -55.252 1.00 61.72 241 PHE B N 1
ATOM 7689 C CA . PHE B 1 221 ? 18.022 18.457 -55.242 1.00 60.52 241 PHE B CA 1
ATOM 7690 C C . PHE B 1 221 ? 16.869 19.437 -55.379 1.00 61.60 241 PHE B C 1
ATOM 7691 O O . PHE B 1 221 ? 17.003 20.632 -55.100 1.00 62.78 241 PHE B O 1
ATOM 7708 N N . LYS B 1 222 ? 15.729 18.881 -55.782 1.00 69.08 242 LYS B N 1
ATOM 7709 C CA . LYS B 1 222 ? 14.541 19.672 -55.966 1.00 69.55 242 LYS B CA 1
ATOM 7710 C C . LYS B 1 222 ? 13.357 18.864 -55.523 1.00 68.71 242 LYS B C 1
ATOM 7711 O O . LYS B 1 222 ? 13.217 17.722 -55.929 1.00 68.42 242 LYS B O 1
ATOM 7730 N N . LEU B 1 223 ? 12.499 19.445 -54.709 1.00 60.63 243 LEU B N 1
ATOM 7731 C CA . LEU B 1 223 ? 11.339 18.757 -54.165 1.00 59.35 243 LEU B CA 1
ATOM 7732 C C . LEU B 1 223 ? 10.116 19.636 -54.359 1.00 60.73 243 LEU B C 1
ATOM 7733 O O . LEU B 1 223 ? 10.184 20.855 -54.181 1.00 61.98 243 LEU B O 1
ATOM 7749 N N . THR B 1 224 ? 8.996 19.003 -54.661 1.00 65.06 244 THR B N 1
ATOM 7750 C CA . THR B 1 224 ? 7.786 19.745 -54.881 1.00 65.59 244 THR B CA 1
ATOM 7751 C C . THR B 1 224 ? 6.708 19.216 -53.992 1.00 64.58 244 THR B C 1
ATOM 7752 O O . THR B 1 224 ? 6.519 18.014 -53.882 1.00 63.78 244 THR B O 1
ATOM 7763 N N . ALA B 1 225 ? 5.995 20.124 -53.359 1.00 78.41 245 ALA B N 1
ATOM 7764 C CA . ALA B 1 225 ? 4.945 19.750 -52.420 1.00 77.53 245 ALA B CA 1
ATOM 7765 C C . ALA B 1 225 ? 3.798 19.057 -53.143 1.00 77.52 245 ALA B C 1
ATOM 7766 O O . ALA B 1 225 ? 3.258 19.577 -54.123 1.00 78.46 245 ALA B O 1
ATOM 7773 N N . LYS B 1 226 ? 3.430 17.874 -52.654 1.00 74.43 246 LYS B N 1
ATOM 7774 C CA . LYS B 1 226 ? 2.350 17.090 -53.235 1.00 74.23 246 LYS B CA 1
ATOM 7775 C C . LYS B 1 226 ? 0.982 17.473 -52.692 1.00 73.89 246 LYS B C 1
ATOM 7776 O O . LYS B 1 226 ? -0.033 17.036 -53.244 1.00 73.98 246 LYS B O 1
ATOM 7795 N N . ARG B 1 227 ? 0.936 18.275 -51.634 1.00 72.09 247 ARG B N 1
ATOM 7796 C CA . ARG B 1 227 ? -0.314 18.713 -51.027 1.00 71.94 247 ARG B CA 1
ATOM 7797 C C . ARG B 1 227 ? -0.020 19.944 -50.181 1.00 72.29 247 ARG B C 1
ATOM 7798 O O . ARG B 1 227 ? 1.130 20.376 -50.061 1.00 72.66 247 ARG B O 1
ATOM 7819 N N . ASP B 1 229 ? 0.445 21.210 -46.615 1.00 80.49 249 ASP B N 1
ATOM 7820 C CA . ASP B 1 229 ? 0.819 20.554 -45.368 1.00 79.27 249 ASP B CA 1
ATOM 7821 C C . ASP B 1 229 ? 1.963 21.340 -44.742 1.00 79.65 249 ASP B C 1
ATOM 7822 O O . ASP B 1 229 ? 2.455 22.321 -45.309 1.00 80.69 249 ASP B O 1
ATOM 7831 N N . MET B 1 230 ? 2.375 20.902 -43.557 1.00 86.64 250 MET B N 1
ATOM 7832 C CA . MET B 1 230 ? 3.557 21.440 -42.901 1.00 86.71 250 MET B CA 1
ATOM 7833 C C . MET B 1 230 ? 4.773 20.613 -43.295 1.00 86.42 250 MET B C 1
ATOM 7834 O O . MET B 1 230 ? 4.729 19.380 -43.258 1.00 85.70 250 MET B O 1
ATOM 7848 N N . ILE B 1 231 ? 5.851 21.290 -43.677 1.00 53.40 251 ILE B N 1
ATOM 7849 C CA . ILE B 1 231 ? 7.127 20.643 -43.960 1.00 52.55 251 ILE B CA 1
ATOM 7850 C C . ILE B 1 231 ? 8.111 21.072 -42.882 1.00 51.91 251 ILE B C 1
ATOM 7851 O O . ILE B 1 231 ? 8.464 22.255 -42.787 1.00 52.98 251 ILE B O 1
ATOM 7867 N N . ASN B 1 232 ? 8.555 20.111 -42.073 1.00 60.11 252 ASN B N 1
ATOM 7868 C CA . ASN B 1 232 ? 9.434 20.386 -40.948 1.00 59.91 252 ASN B CA 1
ATOM 7869 C C . ASN B 1 232 ? 10.847 19.863 -41.151 1.00 59.97 252 ASN B C 1
ATOM 7870 O O . ASN B 1 232 ? 11.739 20.227 -40.377 1.00 59.97 252 ASN B O 1
ATOM 7881 N N . GLY B 1 233 ? 11.074 19.028 -42.156 1.00 57.28 253 GLY B N 1
ATOM 7882 C CA . GLY B 1 233 ? 12.410 18.532 -42.413 1.00 57.28 253 GLY B CA 1
ATOM 7883 C C . GLY B 1 233 ? 12.417 17.613 -43.613 1.00 57.20 253 GLY B C 1
ATOM 7884 O O . GLY B 1 233 ? 11.418 17.478 -44.324 1.00 57.26 253 GLY B O 1
ATOM 7888 N N . ILE B 1 234 ? 13.567 16.982 -43.832 1.00 47.97 254 ILE B N 1
ATOM 7889 C CA . ILE B 1 234 ? 13.747 16.016 -44.908 1.00 47.92 254 ILE B CA 1
ATOM 7890 C C . ILE B 1 234 ? 13.975 14.636 -44.310 1.00 46.27 254 ILE B C 1
ATOM 7891 O O . ILE B 1 234 ? 14.721 14.481 -43.335 1.00 45.46 254 ILE B O 1
ATOM 7907 N N . VAL B 1 235 ? 13.313 13.636 -44.884 1.00 50.23 255 VAL B N 1
ATOM 7908 C CA . VAL B 1 235 ? 13.589 12.234 -44.595 1.00 49.26 255 VAL B CA 1
ATOM 7909 C C . VAL B 1 235 ? 14.468 11.688 -45.712 1.00 49.69 255 VAL B C 1
ATOM 7910 O O . VAL B 1 235 ? 14.198 11.923 -46.896 1.00 50.56 255 VAL B O 1
ATOM 7923 N N . THR B 1 236 ? 15.529 10.976 -45.341 1.00 44.28 256 THR B N 1
ATOM 7924 C CA . THR B 1 236 ? 16.482 10.445 -46.303 1.00 44.72 256 THR B CA 1
ATOM 7925 C C . THR B 1 236 ? 16.621 8.938 -46.137 1.00 43.60 256 THR B C 1
ATOM 7926 O O . THR B 1 236 ? 16.502 8.402 -45.032 1.00 42.49 256 THR B O 1
ATOM 7937 N N . TRP B 1 237 ? 16.875 8.262 -47.255 1.00 44.01 257 TRP B N 1
ATOM 7938 C CA . TRP B 1 237 ? 17.066 6.820 -47.267 1.00 43.18 257 TRP B CA 1
ATOM 7939 C C . TRP B 1 237 ? 18.055 6.479 -48.374 1.00 43.95 257 TRP B C 1
ATOM 7940 O O . TRP B 1 237 ? 18.572 7.363 -49.063 1.00 45.10 257 TRP B O 1
ATOM 7961 N N . PHE B 1 238 ? 18.319 5.184 -48.549 1.00 43.41 258 PHE B N 1
ATOM 7962 C CA . PHE B 1 238 ? 19.217 4.736 -49.602 1.00 44.14 258 PHE B CA 1
ATOM 7963 C C . PHE B 1 238 ? 18.677 3.470 -50.252 1.00 43.85 258 PHE B C 1
ATOM 7964 O O . PHE B 1 238 ? 18.034 2.643 -49.602 1.00 42.88 258 PHE B O 1
ATOM 7981 N N . ASP B 1 239 ? 18.951 3.331 -51.546 1.00 49.54 259 ASP B N 1
ATOM 7982 C CA . ASP B 1 239 ? 18.574 2.160 -52.324 1.00 49.68 259 ASP B CA 1
ATOM 7983 C C . ASP B 1 239 ? 19.810 1.322 -52.626 1.00 49.20 259 ASP B C 1
ATOM 7984 O O . ASP B 1 239 ? 20.927 1.840 -52.705 1.00 49.26 259 ASP B O 1
ATOM 7993 N N . ILE B 1 240 ? 19.598 0.018 -52.793 1.00 44.45 260 ILE B N 1
ATOM 7994 C CA . ILE B 1 240 ? 20.676 -0.946 -52.982 1.00 44.52 260 ILE B CA 1
ATOM 7995 C C . ILE B 1 240 ? 20.332 -1.822 -54.178 1.00 45.02 260 ILE B C 1
ATOM 7996 O O . ILE B 1 240 ? 19.192 -2.281 -54.305 1.00 44.71 260 ILE B O 1
ATOM 8012 N N . VAL B 1 241 ? 21.312 -2.052 -55.054 1.00 45.90 261 VAL B N 1
ATOM 8013 C CA . VAL B 1 241 ? 21.148 -2.927 -56.210 1.00 46.47 261 VAL B CA 1
ATOM 8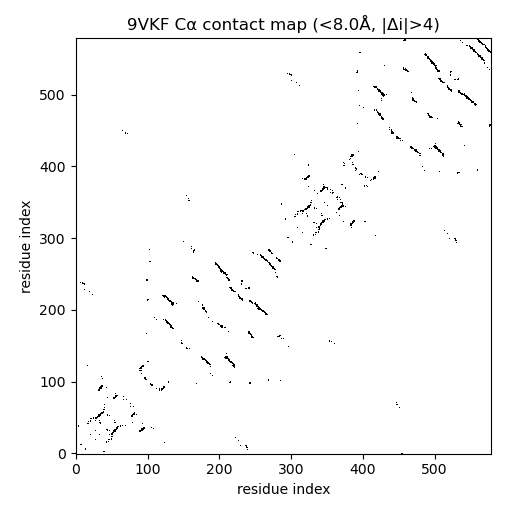014 C C . VAL B 1 241 ? 22.320 -3.898 -56.253 1.00 46.59 261 VAL B C 1
ATOM 8015 O O . VAL B 1 241 ? 23.467 -3.514 -56.001 1.00 46.95 261 VAL B O 1
ATOM 8028 N N . PHE B 1 242 ? 22.026 -5.169 -56.578 1.00 46.60 262 PHE B N 1
ATOM 8029 C CA . PHE B 1 242 ? 22.988 -6.255 -56.662 1.00 46.59 262 PHE B CA 1
ATOM 8030 C C . PHE B 1 242 ? 23.323 -6.567 -58.117 1.00 47.77 262 PHE B C 1
ATOM 8031 O O . PHE B 1 242 ? 22.512 -6.319 -59.014 1.00 48.32 262 PHE B O 1
ATOM 8048 N N . PRO B 1 243 ? 24.510 -7.107 -58.391 1.00 53.39 263 PRO B N 1
ATOM 8049 C CA . PRO B 1 243 ? 24.843 -7.475 -59.770 1.00 54.50 263 PRO B CA 1
ATOM 8050 C C . PRO B 1 243 ? 24.051 -8.692 -60.221 1.00 54.69 263 PRO B C 1
ATOM 8051 O O . PRO B 1 243 ? 23.722 -9.580 -59.431 1.00 53.80 263 PRO B O 1
ATOM 8062 N N . ALA B 1 244 ? 23.749 -8.724 -61.514 1.00 55.68 264 ALA B N 1
ATOM 8063 C CA . ALA B 1 244 ? 22.972 -9.797 -62.112 1.00 56.11 264 ALA B CA 1
ATOM 8064 C C . ALA B 1 244 ? 23.566 -10.161 -63.462 1.00 57.10 264 ALA B C 1
ATOM 8065 O O . ALA B 1 244 ? 24.187 -9.315 -64.117 1.00 57.74 264 ALA B O 1
ATOM 8072 N N . PRO B 1 245 ? 23.397 -11.408 -63.901 1.00 52.83 265 PRO B N 1
ATOM 8073 C CA . PRO B 1 245 ? 23.834 -11.780 -65.252 1.00 53.85 265 PRO B CA 1
ATOM 8074 C C . PRO B 1 245 ? 23.082 -10.994 -66.317 1.00 54.93 265 PRO B C 1
ATOM 8075 O O . PRO B 1 245 ? 22.112 -10.281 -66.051 1.00 54.95 265 PRO B O 1
ATOM 8086 N N . LYS B 1 246 ? 23.554 -11.141 -67.554 1.00 90.27 266 LYS B N 1
ATOM 8087 C CA . LYS B 1 246 ? 23.018 -10.373 -68.671 1.00 91.35 266 LYS B CA 1
ATOM 8088 C C . LYS B 1 246 ? 21.533 -10.652 -68.877 1.00 91.70 266 LYS B C 1
ATOM 8089 O O . LYS B 1 246 ? 21.097 -11.807 -68.884 1.00 91.57 266 LYS B O 1
ATOM 8108 N N . GLY B 1 247 ? 20.757 -9.581 -69.047 1.00 56.20 267 GLY B N 1
ATOM 8109 C CA . GLY B 1 247 ? 19.346 -9.676 -69.356 1.00 56.23 267 GLY B CA 1
ATOM 8110 C C . GLY B 1 247 ? 18.436 -10.028 -68.199 1.00 54.88 267 GLY B C 1
ATOM 8111 O O . GLY B 1 247 ? 17.210 -9.959 -68.358 1.00 54.95 267 GLY B O 1
ATOM 8115 N N . PRO B 1 250 ? 18.115 -7.421 -61.800 1.00 52.51 270 PRO B N 1
ATOM 8116 C CA . PRO B 1 250 ? 18.936 -7.508 -60.588 1.00 51.41 270 PRO B CA 1
ATOM 8117 C C . PRO B 1 250 ? 18.100 -7.424 -59.322 1.00 50.71 270 PRO B C 1
ATOM 8118 O O . PRO B 1 250 ? 17.054 -6.771 -59.277 1.00 51.14 270 PRO B O 1
ATOM 8129 N N . VAL B 1 251 ? 18.576 -8.111 -58.284 1.00 46.39 271 VAL B N 1
ATOM 8130 C CA . VAL B 1 251 ? 17.934 -8.036 -56.979 1.00 45.33 271 VAL B CA 1
ATOM 8131 C C . VAL B 1 251 ? 18.223 -6.677 -56.361 1.00 45.08 271 VAL B C 1
ATOM 8132 O O . VAL B 1 251 ? 19.371 -6.210 -56.350 1.00 45.34 271 VAL B O 1
ATOM 8145 N N . GLU B 1 252 ? 17.177 -6.028 -55.857 1.00 54.07 272 GLU B N 1
ATOM 8146 C CA . GLU B 1 252 ? 17.295 -4.700 -55.280 1.00 54.11 272 GLU B CA 1
ATOM 8147 C C . GLU B 1 252 ? 16.317 -4.549 -54.123 1.00 53.04 272 GLU B C 1
ATOM 8148 O O . GLU B 1 252 ? 15.328 -5.280 -54.020 1.00 52.38 272 GLU B O 1
ATOM 8160 N N . PHE B 1 253 ? 16.609 -3.588 -53.247 1.00 47.65 273 PHE B N 1
ATOM 8161 C CA . PHE B 1 253 ? 15.694 -3.233 -52.170 1.00 46.61 273 PHE B CA 1
ATOM 8162 C C . PHE B 1 253 ? 15.965 -1.796 -51.752 1.00 47.37 273 PHE B C 1
ATOM 8163 O O . PHE B 1 253 ? 17.060 -1.265 -51.953 1.00 47.73 273 PHE B O 1
ATOM 8180 N N . SER B 1 254 ? 14.940 -1.175 -51.176 1.00 42.31 274 SER B N 1
ATOM 8181 C CA . SER B 1 254 ? 14.989 0.199 -50.706 1.00 42.41 274 SER B CA 1
ATOM 8182 C C . SER B 1 254 ? 14.817 0.234 -49.194 1.00 41.38 274 SER B C 1
ATOM 8183 O O . SER B 1 254 ? 14.263 -0.687 -48.588 1.00 40.71 274 SER B O 1
ATOM 8191 N N . THR B 1 255 ? 15.316 1.309 -48.584 1.00 48.66 275 THR B N 1
ATOM 8192 C CA . THR B 1 255 ? 15.107 1.581 -47.167 1.00 47.15 275 THR B CA 1
ATOM 8193 C C . THR B 1 255 ? 14.228 2.808 -46.947 1.00 48.25 275 THR B C 1
ATOM 8194 O O . THR B 1 255 ? 14.322 3.457 -45.899 1.00 47.80 275 THR B O 1
ATOM 8205 N N . GLY B 1 256 ? 13.376 3.135 -47.914 1.00 48.90 276 GLY B N 1
ATOM 8206 C CA . GLY B 1 256 ? 12.555 4.322 -47.839 1.00 49.28 276 GLY B CA 1
ATOM 8207 C C . GLY B 1 256 ? 11.273 4.096 -47.071 1.00 48.01 276 GLY B C 1
ATOM 8208 O O . GLY B 1 256 ? 10.865 2.962 -46.773 1.00 46.66 276 GLY B O 1
ATOM 8212 N N . PRO B 1 257 ? 10.602 5.204 -46.739 1.00 44.67 277 PRO B N 1
ATOM 8213 C CA . PRO B 1 257 ? 9.335 5.111 -45.994 1.00 43.57 277 PRO B CA 1
ATOM 8214 C C . PRO B 1 257 ? 8.217 4.441 -46.776 1.00 43.45 277 PRO B C 1
ATOM 8215 O O . PRO B 1 257 ? 7.189 4.093 -46.180 1.00 42.46 277 PRO B O 1
ATOM 8226 N N . HIS B 1 258 ? 8.389 4.251 -48.079 1.00 59.59 278 HIS B N 1
ATOM 8227 C CA . HIS B 1 258 ? 7.426 3.584 -48.943 1.00 59.68 278 HIS B CA 1
ATOM 8228 C C . HIS B 1 258 ? 7.718 2.102 -49.124 1.00 58.92 278 HIS B C 1
ATOM 8229 O O . HIS B 1 258 ? 6.922 1.398 -49.753 1.00 58.92 278 HIS B O 1
ATOM 8243 N N . ALA B 1 259 ? 8.831 1.620 -48.591 1.00 42.24 279 ALA B N 1
ATOM 8244 C CA . ALA B 1 259 ? 9.268 0.241 -48.701 1.00 41.75 279 ALA B CA 1
ATOM 8245 C C . ALA B 1 259 ? 9.063 -0.492 -47.383 1.00 40.75 279 ALA B C 1
ATOM 8246 O O . ALA B 1 259 ? 8.830 0.136 -46.345 1.00 40.33 279 ALA B O 1
ATOM 8253 N N . PRO B 1 260 ? 9.110 -1.825 -47.389 1.00 40.45 280 PRO B N 1
ATOM 8254 C CA . PRO B 1 260 ? 9.019 -2.567 -46.127 1.00 39.60 280 PRO B CA 1
ATOM 8255 C C . PRO B 1 260 ? 10.120 -2.167 -45.156 1.00 38.84 280 PRO B C 1
ATOM 8256 O O . PRO B 1 260 ? 11.143 -1.589 -45.532 1.00 38.94 280 PRO B O 1
ATOM 8267 N N . TYR B 1 261 ? 9.889 -2.487 -43.884 1.00 47.06 281 TYR B N 1
ATOM 8268 C CA . TYR B 1 261 ? 10.809 -2.097 -42.825 1.00 46.33 281 TYR B CA 1
ATOM 8269 C C . TYR B 1 261 ? 12.187 -2.714 -43.030 1.00 46.13 281 TYR B C 1
ATOM 8270 O O . TYR B 1 261 ? 12.319 -3.855 -43.483 1.00 45.97 281 TYR B O 1
ATOM 8288 N N . THR B 1 262 ? 13.218 -1.945 -42.690 1.00 41.12 282 THR B N 1
ATOM 8289 C CA . THR B 1 262 ? 14.582 -2.436 -42.582 1.00 40.74 282 THR B CA 1
ATOM 8290 C C . THR B 1 262 ? 15.177 -1.913 -41.283 1.00 39.99 282 THR B C 1
ATOM 8291 O O . THR B 1 262 ? 14.704 -0.924 -40.717 1.00 40.13 282 THR B O 1
ATOM 8302 N N . HIS B 1 263 ? 16.226 -2.586 -40.808 1.00 42.85 283 HIS B N 1
ATOM 8303 C CA . HIS B 1 263 ? 16.879 -2.136 -39.585 1.00 41.97 283 HIS B CA 1
ATOM 8304 C C . HIS B 1 263 ? 17.622 -0.820 -39.771 1.00 43.42 283 HIS B C 1
ATOM 8305 O O . HIS B 1 263 ? 18.128 -0.269 -38.787 1.00 43.20 283 HIS B O 1
ATOM 8319 N N . TRP B 1 264 ? 17.703 -0.308 -41.001 1.00 42.98 284 TRP B N 1
ATOM 8320 C CA . TRP B 1 264 ? 18.290 1.004 -41.234 1.00 44.52 284 TRP B CA 1
ATOM 8321 C C . TRP B 1 264 ? 17.295 2.129 -41.016 1.00 45.86 284 TRP B C 1
ATOM 8322 O O . TRP B 1 264 ? 17.712 3.253 -40.711 1.00 47.08 284 TRP B O 1
ATOM 8343 N N . LYS B 1 265 ? 15.999 1.846 -41.158 1.00 56.78 285 LYS B N 1
ATOM 8344 C CA . LYS B 1 265 ? 14.961 2.863 -41.059 1.00 58.38 285 LYS B CA 1
ATOM 8345 C C . LYS B 1 265 ? 15.272 4.015 -42.008 1.00 61.49 285 LYS B C 1
ATOM 8346 O O . LYS B 1 265 ? 15.692 3.788 -43.148 1.00 62.57 285 LYS B O 1
ATOM 8365 N N . GLN B 1 266 ? 15.064 5.246 -41.557 1.00 38.60 286 GLN B N 1
ATOM 8366 C CA . GLN B 1 266 ? 15.407 6.426 -42.334 1.00 39.59 286 GLN B CA 1
ATOM 8367 C C . GLN B 1 266 ? 16.135 7.411 -41.434 1.00 39.64 286 GLN B C 1
ATOM 8368 O O . GLN B 1 266 ? 16.205 7.234 -40.217 1.00 38.88 286 GLN B O 1
ATOM 8382 N N . THR B 1 267 ? 16.682 8.460 -42.045 1.00 41.58 287 THR B N 1
ATOM 8383 C CA . THR B 1 267 ? 17.419 9.491 -41.324 1.00 41.56 287 THR B CA 1
ATOM 8384 C C . THR B 1 267 ? 16.741 10.831 -41.563 1.00 42.62 287 THR B C 1
ATOM 8385 O O . THR B 1 267 ? 16.596 11.261 -42.713 1.00 43.57 287 THR B O 1
ATOM 8396 N N . ILE B 1 268 ? 16.333 11.487 -40.480 1.00 44.10 288 ILE B N 1
ATOM 8397 C CA . ILE B 1 268 ? 15.564 12.725 -40.540 1.00 44.90 288 ILE B CA 1
ATOM 8398 C C . ILE B 1 268 ? 16.473 13.898 -40.200 1.00 45.40 288 ILE B C 1
ATOM 8399 O O . ILE B 1 268 ? 17.226 13.848 -39.220 1.00 44.80 288 ILE B O 1
ATOM 8415 N N . PHE B 1 269 ? 16.402 14.952 -41.009 1.00 46.10 289 PHE B N 1
ATOM 8416 C CA . PHE B 1 269 ? 17.084 16.214 -40.746 1.00 46.88 289 PHE B CA 1
ATOM 8417 C C . PHE B 1 269 ? 16.033 17.307 -40.622 1.00 47.54 289 PHE B C 1
ATOM 8418 O O . PHE B 1 269 ? 15.254 17.528 -41.554 1.00 48.10 289 PHE B O 1
ATOM 8435 N N . TYR B 1 270 ? 16.014 17.989 -39.479 1.00 60.74 290 TYR B N 1
ATOM 8436 C CA . TYR B 1 270 ? 14.994 18.994 -39.216 1.00 61.16 290 TYR B CA 1
ATOM 8437 C C . TYR B 1 270 ? 15.377 20.343 -39.813 1.00 62.12 290 TYR B C 1
ATOM 8438 O O . TYR B 1 270 ? 16.556 20.664 -39.979 1.00 62.43 290 TYR B O 1
ATOM 8456 N N . PHE B 1 271 ? 14.343 21.146 -40.139 1.00 57.46 291 PHE B N 1
ATOM 8457 C CA . PHE B 1 271 ? 14.583 22.524 -40.538 1.00 58.21 291 PHE B CA 1
ATOM 8458 C C . PHE B 1 271 ? 14.518 23.452 -39.328 1.00 58.09 291 PHE B C 1
ATOM 8459 O O . PHE B 1 271 ? 13.813 23.166 -38.355 1.00 57.51 291 PHE B O 1
ATOM 8476 N N . PRO B 1 272 ? 15.243 24.574 -39.365 1.00 72.62 292 PRO B N 1
ATOM 8477 C CA . PRO B 1 272 ? 15.069 25.573 -38.298 1.00 72.83 292 PRO B CA 1
ATOM 8478 C C . PRO B 1 272 ? 13.692 26.210 -38.315 1.00 73.07 292 PRO B C 1
ATOM 8479 O O . PRO B 1 272 ? 13.131 26.497 -37.250 1.00 72.90 292 PRO B O 1
ATOM 8490 N N . ASP B 1 273 ? 13.133 26.444 -39.498 1.00 87.06 293 ASP B N 1
ATOM 8491 C CA . ASP B 1 273 ? 11.805 27.015 -39.647 1.00 87.27 293 ASP B CA 1
ATOM 8492 C C . ASP B 1 273 ? 10.852 25.978 -40.227 1.00 86.80 293 ASP B C 1
ATOM 8493 O O . ASP B 1 273 ? 11.263 25.076 -40.963 1.00 86.68 293 ASP B O 1
ATOM 8502 N N . ASP B 1 274 ? 9.573 26.119 -39.896 1.00 73.25 294 ASP B N 1
ATOM 8503 C CA . ASP B 1 274 ? 8.538 25.205 -40.362 1.00 72.92 294 ASP B CA 1
ATOM 8504 C C . ASP B 1 274 ? 7.802 25.845 -41.534 1.00 73.66 294 ASP B C 1
ATOM 8505 O O . ASP B 1 274 ? 7.185 26.904 -41.381 1.00 73.91 294 ASP B O 1
ATOM 8514 N N . LEU B 1 275 ? 7.866 25.199 -42.696 1.00 71.00 295 LEU B N 1
ATOM 8515 C CA . LEU B 1 275 ? 7.286 25.736 -43.921 1.00 71.82 295 LEU B CA 1
ATOM 8516 C C . LEU B 1 275 ? 5.818 25.339 -44.017 1.00 71.62 295 LEU B C 1
ATOM 8517 O O . LEU B 1 275 ? 5.498 24.148 -44.106 1.00 71.03 295 LEU B O 1
ATOM 8533 N N . ASP B 1 276 ? 4.930 26.332 -44.006 1.00 86.19 296 ASP B N 1
ATOM 8534 C CA . ASP B 1 276 ? 3.508 26.103 -44.258 1.00 86.11 296 ASP B CA 1
ATOM 8535 C C . ASP B 1 276 ? 3.298 26.181 -45.765 1.00 86.91 296 ASP B C 1
ATOM 8536 O O . ASP B 1 276 ? 3.013 27.242 -46.321 1.00 87.70 296 ASP B O 1
ATOM 8545 N N . ALA B 1 277 ? 3.439 25.042 -46.433 1.00 84.24 297 ALA B N 1
ATOM 8546 C CA . ALA B 1 277 ? 3.461 24.987 -47.886 1.00 84.98 297 ALA B CA 1
ATOM 8547 C C . ALA B 1 277 ? 2.147 24.459 -48.450 1.00 84.98 297 ALA B C 1
ATOM 8548 O O . ALA B 1 277 ? 1.466 23.637 -47.833 1.00 84.14 297 ALA B O 1
ATOM 8555 N N . GLU B 1 278 ? 1.803 24.944 -49.638 1.00 89.38 298 GLU B N 1
ATOM 8556 C CA . GLU B 1 278 ? 0.707 24.421 -50.439 1.00 89.35 298 GLU B CA 1
ATOM 8557 C C . GLU B 1 278 ? 1.274 23.644 -51.621 1.00 89.66 298 GLU B C 1
ATOM 8558 O O . GLU B 1 278 ? 2.471 23.699 -51.916 1.00 89.96 298 GLU B O 1
ATOM 8570 N N . THR B 1 279 ? 0.397 22.896 -52.286 1.00 84.11 299 THR B N 1
ATOM 8571 C CA . THR B 1 279 ? 0.819 22.079 -53.416 1.00 84.21 299 THR B CA 1
ATOM 8572 C C . THR B 1 279 ? 1.460 22.939 -54.500 1.00 85.45 299 THR B C 1
ATOM 8573 O O . THR B 1 279 ? 1.063 24.085 -54.730 1.00 86.20 299 THR B O 1
ATOM 8584 N N . GLY B 1 280 ? 2.471 22.377 -55.160 1.00 80.88 300 GLY B N 1
ATOM 8585 C CA . GLY B 1 280 ? 3.223 23.076 -56.176 1.00 82.07 300 GLY B CA 1
ATOM 8586 C C . GLY B 1 280 ? 4.401 23.880 -55.667 1.00 82.15 300 GLY B C 1
ATOM 8587 O O . GLY B 1 280 ? 5.248 24.281 -56.476 1.00 83.00 300 GLY B O 1
ATOM 8591 N N . ASP B 1 281 ? 4.482 24.137 -54.364 1.00 82.50 301 ASP B N 1
ATOM 8592 C CA . ASP B 1 281 ? 5.634 24.833 -53.815 1.00 82.73 301 ASP B CA 1
ATOM 8593 C C . ASP B 1 281 ? 6.885 23.970 -53.960 1.00 82.51 301 ASP B C 1
ATOM 8594 O O . ASP B 1 281 ? 6.815 22.745 -54.092 1.00 81.86 301 ASP B O 1
ATOM 8603 N N . THR B 1 282 ? 8.044 24.623 -53.928 1.00 82.48 302 THR B N 1
ATOM 8604 C CA . THR B 1 282 ? 9.300 23.970 -54.267 1.00 82.49 302 THR B CA 1
ATOM 8605 C C . THR B 1 282 ? 10.313 24.119 -53.141 1.00 82.14 302 THR B C 1
ATOM 8606 O O . THR B 1 282 ? 10.371 25.158 -52.476 1.00 82.35 302 THR B O 1
ATOM 8617 N N . ILE B 1 283 ? 11.101 23.081 -52.897 1.00 63.29 303 ILE B N 1
ATOM 8618 C CA . ILE B 1 283 ? 12.182 23.178 -51.938 1.00 62.31 303 ILE B CA 1
ATOM 8619 C C . ILE B 1 283 ? 13.399 22.757 -52.736 1.00 62.68 303 ILE B C 1
ATOM 8620 O O . ILE B 1 283 ? 13.507 21.609 -53.130 1.00 61.53 303 ILE B O 1
ATOM 8636 N N . GLU B 1 284 ? 14.295 23.691 -53.009 1.00 84.77 304 GLU B N 1
ATOM 8637 C CA . 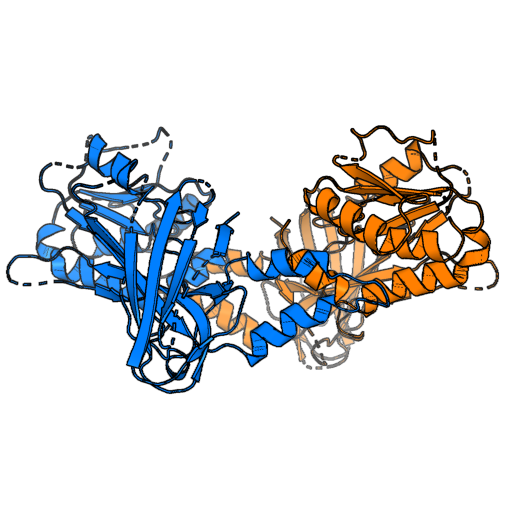GLU B 1 284 ? 15.487 23.403 -53.780 1.00 85.22 304 GLU B CA 1
ATOM 8638 C C . GLU B 1 284 ? 16.668 23.564 -52.881 1.00 84.73 304 GLU B C 1
ATOM 8639 O O . GLU B 1 284 ? 16.649 24.403 -52.022 1.00 84.70 304 GLU B O 1
ATOM 8651 N N . GLY B 1 285 ? 17.721 22.790 -53.074 1.00 66.92 305 GLY B N 1
ATOM 8652 C CA . GLY B 1 285 ? 18.812 22.843 -52.120 1.00 66.40 305 GLY B CA 1
ATOM 8653 C C . GLY B 1 285 ? 20.080 22.197 -52.629 1.00 66.47 305 GLY B C 1
ATOM 8654 O O . GLY B 1 285 ? 20.102 21.540 -53.672 1.00 66.79 305 GLY B O 1
ATOM 8658 N N . GLU B 1 286 ? 21.147 22.401 -51.859 1.00 82.75 306 GLU B N 1
ATOM 8659 C CA . GLU B 1 286 ? 22.443 21.781 -52.108 1.00 82.66 306 GLU B CA 1
ATOM 8660 C C . GLU B 1 286 ? 22.919 21.132 -50.819 1.00 81.42 306 GLU B C 1
ATOM 8661 O O . GLU B 1 286 ? 23.025 21.804 -49.787 1.00 81.19 306 GLU B O 1
ATOM 8673 N N . LEU B 1 287 ? 23.201 19.834 -50.875 1.00 66.83 307 LEU B N 1
ATOM 8674 C CA . LEU B 1 287 ? 23.659 19.074 -49.720 1.00 65.62 307 LEU B CA 1
ATOM 8675 C C . LEU B 1 287 ? 25.140 18.759 -49.873 1.00 65.64 307 LEU B C 1
ATOM 8676 O O . LEU B 1 287 ? 25.564 18.241 -50.911 1.00 66.03 307 LEU B O 1
ATOM 8692 N N . VAL B 1 288 ? 25.918 19.068 -48.839 1.00 80.26 308 VAL B N 1
ATOM 8693 C CA . VAL B 1 288 ? 27.347 18.778 -48.803 1.00 79.96 308 VAL B CA 1
ATOM 8694 C C . VAL B 1 288 ? 27.599 17.768 -47.694 1.00 79.02 308 VAL B C 1
ATOM 8695 O O . VAL B 1 288 ? 27.151 17.958 -46.557 1.00 78.67 308 VAL B O 1
ATOM 8708 N N . CYS B 1 289 ? 28.311 16.695 -48.026 1.00 90.77 309 CYS B N 1
ATOM 8709 C CA . CYS B 1 289 ? 28.612 15.619 -47.092 1.00 89.84 309 CYS B CA 1
ATOM 8710 C C . CYS B 1 289 ? 30.119 15.419 -47.048 1.00 90.00 309 CYS B C 1
ATOM 8711 O O . CYS B 1 289 ? 30.749 15.209 -48.089 1.00 89.94 309 CYS B O 1
ATOM 8719 N N . SER B 1 290 ? 30.696 15.486 -45.846 1.00 72.53 310 SER B N 1
ATOM 8720 C CA . SER B 1 290 ? 32.143 15.434 -45.716 1.00 73.10 310 SER B CA 1
ATOM 8721 C C . SER B 1 290 ? 32.549 14.883 -44.358 1.00 72.83 310 SER B C 1
ATOM 8722 O O . SER B 1 290 ? 31.905 15.206 -43.349 1.00 72.61 310 SER B O 1
ATOM 8730 N N . PRO B 1 291 ? 33.601 14.053 -44.297 1.00 87.82 311 PRO B N 1
ATOM 8731 C CA . PRO B 1 291 ? 34.149 13.553 -43.031 1.00 87.58 311 PRO B CA 1
ATOM 8732 C C . PRO B 1 291 ? 34.897 14.635 -42.258 1.00 88.46 311 PRO B C 1
ATOM 8733 O O . PRO B 1 291 ? 35.389 15.577 -42.880 1.00 89.40 311 PRO B O 1
ATOM 8744 N N . LEU B 1 299 ? 30.408 12.229 -39.968 1.00 65.63 319 LEU B N 1
ATOM 8745 C CA . LEU B 1 299 ? 29.877 12.870 -41.166 1.00 66.20 319 LEU B CA 1
ATOM 8746 C C . LEU B 1 299 ? 29.349 14.273 -40.884 1.00 66.78 319 LEU B C 1
ATOM 8747 O O . LEU B 1 299 ? 28.389 14.446 -40.134 1.00 66.54 319 LEU B O 1
ATOM 8762 N N . ASN B 1 300 ? 29.993 15.270 -41.483 1.00 84.14 320 ASN B N 1
ATOM 8763 C CA . ASN B 1 300 ? 29.493 16.637 -41.475 1.00 84.68 320 ASN B CA 1
ATOM 8764 C C . ASN B 1 300 ? 28.555 16.826 -42.661 1.00 84.83 320 ASN B C 1
ATOM 8765 O O . ASN B 1 300 ? 28.925 16.536 -43.804 1.00 85.16 320 ASN B O 1
ATOM 8776 N N . ILE B 1 301 ? 27.346 17.310 -42.391 1.00 55.39 321 ILE B N 1
ATOM 8777 C CA . ILE B 1 301 ? 26.332 17.519 -43.421 1.00 55.99 321 ILE B CA 1
ATOM 8778 C C . ILE B 1 301 ? 25.832 18.956 -43.325 1.00 56.92 321 ILE B C 1
ATOM 8779 O O . ILE B 1 301 ? 25.179 19.327 -42.342 1.00 56.58 321 ILE B O 1
ATOM 8795 N N . LYS B 1 302 ? 26.141 19.760 -44.339 1.00 86.78 322 LYS B N 1
ATOM 8796 C CA . LYS B 1 302 ? 25.671 21.135 -44.447 1.00 87.51 322 LYS B CA 1
ATOM 8797 C C . LYS B 1 302 ? 24.712 21.219 -45.625 1.00 87.96 322 LYS B C 1
ATOM 8798 O O . LYS B 1 302 ? 25.055 20.801 -46.736 1.00 88.15 322 LYS B O 1
ATOM 8817 N N . ILE B 1 303 ? 23.516 21.755 -45.388 1.00 66.76 323 ILE B N 1
ATOM 8818 C CA . ILE B 1 303 ? 22.465 21.797 -46.401 1.00 67.36 323 ILE B CA 1
ATOM 8819 C C . ILE B 1 303 ? 21.933 23.220 -46.496 1.00 68.24 323 ILE B C 1
ATOM 8820 O O . ILE B 1 303 ? 21.444 23.772 -45.504 1.00 68.10 323 ILE B O 1
ATOM 8836 N N . SER B 1 304 ? 22.028 23.809 -47.685 1.00 86.43 324 SER B N 1
ATOM 8837 C CA . SER B 1 304 ? 21.457 25.117 -47.975 1.00 87.23 324 SER B CA 1
ATOM 8838 C C . SER B 1 304 ? 20.162 24.926 -48.752 1.00 87.43 324 SER B C 1
ATOM 8839 O O . SER B 1 304 ? 20.134 24.187 -49.739 1.00 87.47 324 SER B O 1
ATOM 8847 N N . TYR B 1 305 ? 19.096 25.584 -48.307 1.00 80.49 325 TYR B N 1
ATOM 8848 C CA . TYR B 1 305 ? 17.771 25.405 -48.882 1.00 80.66 325 TYR B CA 1
ATOM 8849 C C . TYR B 1 305 ? 17.313 26.657 -49.620 1.00 81.74 325 TYR B C 1
ATOM 8850 O O . TYR B 1 305 ? 17.859 27.750 -49.449 1.00 82.31 325 TYR B O 1
ATOM 8868 N N . LYS B 1 306 ? 16.293 26.471 -50.457 1.00 84.09 326 LYS B N 1
ATOM 8869 C CA . LYS B 1 306 ? 15.521 27.566 -51.028 1.00 85.17 326 LYS B CA 1
ATOM 8870 C C . LYS B 1 306 ? 14.074 27.115 -51.136 1.00 84.78 326 LYS B C 1
ATOM 8871 O O . LYS B 1 306 ? 13.788 26.085 -51.753 1.00 84.47 326 LYS B O 1
ATOM 8890 N N . PHE B 1 307 ? 13.166 27.886 -50.541 1.00 87.61 327 PHE B N 1
ATOM 8891 C CA . PHE B 1 307 ? 11.750 27.537 -50.477 1.00 87.33 327 PHE B CA 1
ATOM 8892 C C . PHE B 1 307 ? 10.959 28.595 -51.234 1.00 88.14 327 PHE B C 1
ATOM 8893 O O . PHE B 1 307 ? 10.853 29.741 -50.783 1.00 88.57 327 PHE B O 1
ATOM 8910 N N . GLU B 1 308 ? 10.405 28.209 -52.379 1.00 105.04 328 GLU B N 1
ATOM 8911 C CA . GLU B 1 308 ? 9.687 29.124 -53.255 1.00 106.01 328 GLU B CA 1
ATOM 8912 C C . GLU B 1 308 ? 8.189 28.897 -53.104 1.00 105.78 328 GLU B C 1
ATOM 8913 O O . GLU B 1 308 ? 7.715 27.761 -53.208 1.00 105.06 328 GLU B O 1
ATOM 8925 N N . SER B 1 309 ? 7.452 29.976 -52.863 1.00 107.11 329 SER B N 1
ATOM 8926 C CA . SER B 1 309 ? 6.001 29.898 -52.742 1.00 107.04 329 SER B CA 1
ATOM 8927 C C . SER B 1 309 ? 5.324 31.052 -53.475 1.00 108.11 329 SER B C 1
ATOM 8928 O O . SER B 1 309 ? 4.133 31.306 -53.288 1.00 109.07 329 SER B O 1
ATOM 8936 N N . ARG B 1 319 ? 12.162 31.870 -47.442 1.00 86.29 339 ARG B N 1
ATOM 8937 C CA . ARG B 1 319 ? 12.662 31.718 -48.804 1.00 87.13 339 ARG B CA 1
ATOM 8938 C C . ARG B 1 319 ? 14.002 30.990 -48.827 1.00 86.70 339 ARG B C 1
ATOM 8939 O O . ARG B 1 319 ? 14.137 29.954 -49.472 1.00 86.34 339 ARG B O 1
ATOM 8959 N N . LYS B 1 320 ? 14.988 31.536 -48.119 1.00 72.37 340 LYS B N 1
ATOM 8960 C CA . LYS B 1 320 ? 16.331 30.973 -48.066 1.00 72.06 340 LYS B CA 1
ATOM 8961 C C . LYS B 1 320 ? 16.683 30.646 -46.622 1.00 70.92 340 LYS B C 1
ATOM 8962 O O . LYS B 1 320 ? 16.477 31.474 -45.728 1.00 71.00 340 LYS B O 1
ATOM 8981 N N . ASN B 1 321 ? 17.221 29.449 -46.398 1.00 84.48 341 ASN B N 1
ATOM 8982 C CA . ASN B 1 321 ? 17.639 29.038 -45.064 1.00 83.68 341 ASN B CA 1
ATOM 8983 C C . ASN B 1 321 ? 18.652 27.910 -45.197 1.00 83.16 341 ASN B C 1
ATOM 8984 O O . ASN B 1 321 ? 18.810 27.312 -46.264 1.00 83.35 341 ASN B O 1
ATOM 8995 N N . GLU B 1 322 ? 19.337 27.624 -44.091 1.00 76.03 342 GLU B N 1
ATOM 8996 C CA . GLU B 1 322 ? 20.380 26.610 -44.045 1.00 75.55 342 GLU B CA 1
ATOM 8997 C C . GLU B 1 322 ? 20.174 25.707 -42.836 1.00 74.47 342 GLU B C 1
ATOM 8998 O O . GLU B 1 322 ? 19.389 26.002 -41.930 1.00 74.23 342 GLU B O 1
ATOM 9010 N N . GLY B 1 323 ? 20.902 24.592 -42.833 1.00 57.06 343 GLY B N 1
ATOM 9011 C CA . GLY B 1 323 ? 20.877 23.654 -41.729 1.00 55.01 343 GLY B CA 1
ATOM 9012 C C . GLY B 1 323 ? 22.172 22.875 -41.606 1.00 54.57 343 GLY B C 1
ATOM 9013 O O . GLY B 1 323 ? 22.654 22.302 -42.588 1.00 54.90 343 GLY B O 1
ATOM 9017 N N . SER B 1 324 ? 22.744 22.848 -40.405 1.00 80.82 344 SER B N 1
ATOM 9018 C CA . SER B 1 324 ? 23.983 22.132 -40.131 1.00 80.26 344 SER B CA 1
ATOM 9019 C C . SER B 1 324 ? 23.701 20.950 -39.214 1.00 79.11 344 SER B C 1
ATOM 9020 O O . SER B 1 324 ? 23.040 21.104 -38.182 1.00 78.64 344 SER B O 1
ATOM 9028 N N . TYR B 1 325 ? 24.213 19.779 -39.589 1.00 69.19 345 TYR B N 1
ATOM 9029 C CA . TYR B 1 325 ? 23.984 18.549 -38.845 1.00 68.21 345 TYR B CA 1
ATOM 9030 C C . TYR B 1 325 ? 25.295 17.793 -38.702 1.00 68.06 345 TYR B C 1
ATOM 9031 O O . TYR B 1 325 ? 26.124 17.798 -39.616 1.00 68.72 345 TYR B O 1
ATOM 9049 N N . LEU B 1 326 ? 25.474 17.140 -37.555 1.00 54.79 346 LEU B N 1
ATOM 9050 C CA . LEU B 1 326 ? 26.685 16.385 -37.258 1.00 54.49 346 LEU B CA 1
ATOM 9051 C C . LEU B 1 326 ? 26.304 14.989 -36.789 1.00 53.69 346 LEU B C 1
ATOM 9052 O O . LEU B 1 326 ? 25.457 14.840 -35.903 1.00 53.20 346 LEU B O 1
ATOM 9068 N N . MET B 1 327 ? 26.928 13.973 -37.383 1.00 73.61 347 MET B N 1
ATOM 9069 C CA . MET B 1 327 ? 26.724 12.578 -37.002 1.00 72.56 347 MET B CA 1
ATOM 9070 C C . MET B 1 327 ? 27.949 12.109 -36.226 1.00 72.46 347 MET B C 1
ATOM 9071 O O . MET B 1 327 ? 29.040 11.983 -36.793 1.00 72.77 347 MET B O 1
ATOM 9085 N N . HIS B 1 328 ? 27.762 11.845 -34.937 1.00 79.94 348 HIS B N 1
ATOM 9086 C CA . HIS B 1 328 ? 28.863 11.548 -34.029 1.00 79.56 348 HIS B CA 1
ATOM 9087 C C . HIS B 1 328 ? 28.625 10.251 -33.261 1.00 78.11 348 HIS B C 1
ATOM 9088 O O . HIS B 1 328 ? 29.555 9.639 -32.737 1.00 77.59 348 HIS B O 1
#

Radius of gyration: 27.84 Å; Cα contacts (8 Å, |Δi|>4): 1314; chains: 2; bounding box: 47×64×83 Å

Nearest PDB structures (foldseek):
  6nt2-assembly1_A  TM=9.638E-01  e=2.083E-39  Homo sapiens
  5dst-assembly5_J  TM=9.472E-01  e=2.858E-39  Homo sapiens
  3wst-assembly8_H  TM=7.259E-01  e=6.927E-16  Caenorhabditis elegans
  7phd-assembly1_B  TM=6.151E-01  e=3.340E-07  Streptomyces peucetius
  1y8c-assembly1_A  TM=4.998E-01  e=8.846E-08  Clostridium acetobutylicum ATCC 824

GO terms:
  GO:0005634 nucleus (C, IDA)
  GO:0035241 protein-arginine omega-N monomethyltransferase activity (F, IDA)
  GO:0035242 protein-arginine omega-N asymmetric methyltransferase activity (F, IDA)
  GO:0035241 protein-arginine omega-N monomethyltransferase activity (F, IMP)
  GO:0035242 protein-arginine omega-N asymmetric methyltransferase activity (F, IMP)
  GO:0032968 positive regulation of transcription elongation by RNA polymerase II (P, IMP)
  GO:0060567 negative regulation of termination of DNA-templated transcription (P, IMP)
  GO:0046656 folic acid biosynthetic process (P, IMP)
  GO:0006406 mRNA export from nucleus (P, IMP)
  GO:0042802 identical protein binding (F, IPI)
  GO:0005515 protein binding (F, IPI)

Secondary structure (DSSP, 8-state):
-HHHHHHHH-HHHHHHHHHHHHHTHHHHTT--EEEET-TTSHHHHHHHHTT--EEEE-SSTTHHHHHHHHHHTT-TTTEEE---------EEEE---BBTBTBT----HHHHHHHH----EEES-EEEEEEEEE--HHHHHHHHHGGG-BTTB--GGGHHHHHHS-EEEPPPGGGB-B----EEEETTT--TTT---EEEEEBSSSEEEEEEEEEEEEE--------EEE-STTS---TT-EEEEEEEEEEEE-TT-EEEEE---B--EE--EEEEE------EE-/--HHHHHHHHS-HHHHHHHHHHHHHTHHHHTT--EEEET-TTTHHHHHHHHTT--EEEE-SSTTHHHHHHHHHHTT-TTTEEEE----S---S----EEEE---BTTBSSS--HHHHHHHHHHH----EEE---EEEEEEE--HHHHHHHHHGGG-BTTB--GGGHHHHHHS-EEE----B-B--EEEEE--TTT--TTT---EEEEEB---EEEEEEEEEEEE--------EEE-STTS---TT-EEEEEEEEEEE--TT-EEEEEEEEE--EEEEEEEEE--EEEEEEE--

Foldseek 3Di:
DVVVVQQVVQCLVVVLLLVQCVQCLVVQAAFEEEEEQCQLVPSVVSSQVSHHLYEYEHPDPNLVNSCVVCVVVVCNVRYDYEVHDPDQGQEYEYDFAAQQRPVNGPLCLLVCCVRRYVVGFYFAFKKDKKKAWFDPPPVLVVVQVCQCAPPNDRNNVCNLVVLQEKDFAADAPVGGFKDMWADMGGSNDHVVPQFDGKTKIFGQAFDKTFWMKMWMKIWHDHDPVIRIAIQHNVGDHGSNHIIIRGDPDIDRAGGGKMKIWDWGWDPCIWIIDIATPVGDHIYHND/DPVVVVVQAVVQCLNLVLLLVQCLQCLVVQAAWEEEEEQCQLVSSVVSSQVSHHLYEYEEQDPSLVNSCVVCVVVVNNVRYHYDHDQVPDDDPDQGQEYEYDFAALQRPFRGPLVVVLVCCVRRHDVGFYVWQKWKKKAFFADVVVLCVVQVCQCQDPNDRRNVCNLVVLAEKDQAADVRGFKDMDIADDGGSNDHVVPQFDGKDKIWGNAHKTFWMKMWMKIWHDHPPVTRIAILHNVGDHGSSHIIIRGFPDIDPAGGGKMKIWDWGADPNWIKIWIQTPNGTDIHTYDDD

B-factor: mean 58.58, std 11.92, range [30.0, 110.39]

InterPro domains:
  IPR025799 Protein arginine N-methyltransferase [PS51678] (20-322)
  IPR025799 Protein arginine N-methyltransferase [PTHR11006] (11-329)
  IPR029063 S-adenosyl-L-methionine-dependent methyltransferase superfamily [G3DSA:3.40.50.150] (12-163)
  IPR029063 S-adenosyl-L-methionine-dependent methyltransferase superfamily [SSF53335] (26-329)
  IPR055135 Protein arginine N-methyltransferase domain [PF22528] (164-329)

Sequence (579 aa):
YGIHEEMLQDTVRTLSYRNAIIQNKDLFKDKIVLDVGCGTGILSMFAAKHGAHVIGVDMSSIIEMAKELVELNGFSDKITLLDVLPFPVDIIISEWMGYFLLYESMMTVLYARDHYLEGGLIFPDKCSIHLAGLEDSQYKDEKLNYWQDVYGFDYSPFVPLVLHEPIVDTVERNNVNTTSDLIEFDLNTVISDLAFSNFKLTAKRQDMINGIVTWFDIVFPAPKGPVEFSTGPHAPYTHWKQTIFYFPDDLDAETGDTIEGELVCSPDLNIISYKFESSEGSYLMHDHYGIHEEMLQDTVRTLSYRNAIIQNKDLFKDKIVLDVGCGTGILSMFAAKHGAHVIGVDMSSIIEMAKELVELNGFSDKITLLRGLEDVHLPFPVDIIISEWMGYFLLYESMMDTVLYARDHYLVGGLIFPDCSIHLAGLEDSQYKDEKLNYWQDVYGFDYSPFVPLVLHEPIVDTVNNVNTTSDKLIEFDLNTVISDLAFSNFKLTAKRDMINGIVTWFDIVFPAPKGPVEFSTGPHAPYTHWKQTIFYFPDDLDAETGDTIEGELVCSPLNIKISYKFESRKNEGSYLMH

Solvent-accessible surface area: 25974 Å² total; per-residue (Å²): 49,37,122,36,39,69,38,2,96,4,73,37,6,0,58,10,0,80,58,0,1,67,81,2,93,132,59,0,127,118,77,38,0,6,0,7,14,6,9,5,0,7,5,0,0,2,0,2,110,26,27,9,46,0,0,0,35,22,193,60,109,19,8,102,18,0,92,89,0,4,114,87,32,57,22,56,109,78,6,54,23,76,195,94,59,81,70,149,27,58,2,0,0,0,16,6,13,10,76,6,0,12,20,141,31,71,11,83,0,5,115,4,37,98,109,54,35,197,80,21,38,3,1,1,10,84,3,19,1,48,0,0,0,2,36,39,28,145,128,6,81,116,21,27,79,52,0,104,98,2,56,61,8,50,0,40,22,0,24,62,36,1,21,78,44,20,37,45,69,68,15,100,146,102,37,25,0,2,53,67,59,28,39,144,11,43,0,67,111,19,144,98,70,34,50,39,38,116,9,124,1,48,6,129,84,114,38,62,2,0,0,0,0,1,12,4,35,0,32,2,18,39,60,211,123,101,31,116,18,22,1,1,14,84,26,98,131,2,14,8,62,9,3,11,0,3,7,73,103,64,34,106,0,94,89,47,17,23,3,62,8,82,0,81,3,41,120,114,20,61,10,13,51,50,94,40,82,110,132,143,10,57,2,86,13,101,53,84,20,33,102,18,32,76,42,4,93,5,73,38,6,0,60,10,2,78,60,0,1,59,84,0,85,123,77,0,122,128,88,34,0,0,0,4,14,5,11,3,0,4,4,0,0,3,0,0,100,34,16,9,48,0,0,0,5,23,148,45,35,0,4,124,21,0,102,91,0,4,112,87,33,55,24,61,108,82,9,44,11,44,144,30,15,95,114,17,160,23,76,76,141,10,30,2,0,0,1,13,5,13,7,78,3,0,11,46,117,23,72,0,62,19,0,4,63,0,40,96,111,44,34,99,117,16,37,2,1,4,33,16,13,1,28,0,0,0,4,35,30,29,146,117,5,76,120,25,29,82,56,0,102,97,2,55,58,12,53,0,37,27,0,30,65,65,4,26,69,49,15,37,48,66,72,42,170,62,27,2,4,59,67,40,86,9,33,116,12,71,2,63,111,21,113,99,68,31,52,41,41,111,6,120,1,49,7,123,103,62,70,3,0,0,0,0,1,11,2,37,1,56,2,15,38,64,210,120,96,32,112,20,22,0,1,33,138,25,99,128,2,18,4,65,8,1,9,0,2,4,61,86,78,19,105,3,113,94,50,17,20,5,50,7,81,0,62,3,39,130,41,57,0,109,2,54,12,57,20,86,105,147,135,21,120,12,36,2,66,22,171